Protein AF-A0A932IJB5-F1 (afdb_monomer_lite)

Structure (mmCIF, N/CA/C/O backbone):
data_AF-A0A932IJB5-F1
#
_entry.id   AF-A0A932IJB5-F1
#
loop_
_atom_site.group_PDB
_atom_site.id
_atom_site.type_symbol
_atom_site.label_atom_id
_atom_site.label_alt_id
_atom_site.label_comp_id
_atom_site.label_asym_id
_atom_site.label_entity_id
_atom_site.label_seq_id
_atom_site.pdbx_PDB_ins_code
_atom_site.Cartn_x
_atom_site.Cartn_y
_atom_site.Cartn_z
_atom_site.occupancy
_atom_site.B_iso_or_equiv
_atom_site.auth_seq_id
_atom_site.auth_comp_id
_atom_site.auth_asym_id
_atom_site.auth_atom_id
_atom_site.pdbx_PDB_model_num
ATOM 1 N N . ASN A 1 1 ? -23.940 10.348 -7.678 1.00 55.97 1 ASN A N 1
ATOM 2 C CA . ASN A 1 1 ? -23.953 9.686 -6.358 1.00 55.97 1 ASN A CA 1
ATOM 3 C C . ASN A 1 1 ? -22.753 8.748 -6.298 1.00 55.97 1 ASN A C 1
ATOM 5 O O . ASN A 1 1 ? -22.814 7.673 -6.879 1.00 55.97 1 ASN A O 1
ATOM 9 N N . LEU A 1 2 ? -21.644 9.186 -5.694 1.00 58.97 2 LEU A N 1
ATOM 10 C CA . LEU A 1 2 ? -20.401 8.405 -5.643 1.00 58.97 2 LEU A CA 1
ATOM 11 C C . LEU A 1 2 ? -20.576 7.107 -4.834 1.00 58.97 2 LEU A C 1
ATOM 13 O O . LEU A 1 2 ? -19.998 6.090 -5.192 1.00 58.97 2 LEU A O 1
ATOM 17 N N . GLY A 1 3 ? -21.460 7.100 -3.827 1.00 63.03 3 GLY A N 1
ATOM 18 C CA . GLY A 1 3 ? -21.778 5.910 -3.027 1.00 63.03 3 GLY A CA 1
ATOM 19 C C . GLY A 1 3 ? -22.452 4.774 -3.806 1.00 63.03 3 GLY A C 1
ATOM 20 O O . GLY A 1 3 ? -22.531 3.661 -3.306 1.00 63.03 3 GLY A O 1
ATOM 21 N N . ALA A 1 4 ? -22.908 5.025 -5.040 1.00 68.00 4 ALA A N 1
ATOM 22 C CA . ALA A 1 4 ? -23.360 3.973 -5.953 1.00 68.00 4 ALA A CA 1
ATOM 23 C C . ALA A 1 4 ? -22.209 3.333 -6.758 1.00 68.00 4 ALA A C 1
ATOM 25 O O . ALA A 1 4 ? -22.402 2.284 -7.365 1.00 68.00 4 ALA A O 1
ATOM 26 N N . LEU A 1 5 ? -21.034 3.972 -6.792 1.00 75.25 5 LEU A N 1
ATOM 27 C CA . LEU A 1 5 ? -19.876 3.578 -7.604 1.00 75.25 5 LEU A CA 1
ATOM 28 C C . LEU A 1 5 ? -18.732 2.993 -6.769 1.00 75.25 5 LEU A C 1
ATOM 30 O O . LEU A 1 5 ? -17.943 2.213 -7.293 1.00 75.25 5 LEU A O 1
ATOM 34 N N . VAL A 1 6 ? -18.639 3.352 -5.485 1.00 82.19 6 VAL A N 1
ATOM 35 C CA . VAL A 1 6 ? -17.609 2.846 -4.569 1.00 82.19 6 VAL A CA 1
ATOM 36 C C . VAL A 1 6 ? -18.224 2.100 -3.394 1.00 82.19 6 VAL A C 1
ATOM 38 O O . VAL A 1 6 ? -19.251 2.501 -2.849 1.00 82.19 6 VAL A O 1
ATOM 41 N N . LYS A 1 7 ? -17.570 1.009 -2.994 1.00 88.50 7 LYS A N 1
ATOM 42 C CA . LYS A 1 7 ? -17.901 0.250 -1.787 1.00 88.50 7 LYS A CA 1
ATOM 43 C C . LYS A 1 7 ? -16.894 0.598 -0.685 1.00 88.50 7 LYS A C 1
ATOM 45 O O . LYS A 1 7 ? -15.714 0.731 -0.998 1.00 88.50 7 LYS A O 1
ATOM 50 N N . PRO A 1 8 ? -17.326 0.715 0.582 1.00 90.19 8 PRO A N 1
ATOM 51 C CA . PRO A 1 8 ? -16.419 0.992 1.699 1.00 90.19 8 PRO A CA 1
ATOM 52 C C . PRO A 1 8 ? -15.487 -0.188 2.011 1.00 90.19 8 PRO A C 1
ATOM 54 O O . PRO A 1 8 ? -14.363 0.011 2.465 1.00 90.19 8 PRO A O 1
ATOM 57 N N . TYR A 1 9 ? -15.944 -1.415 1.750 1.00 95.38 9 TYR A N 1
ATOM 58 C CA . TYR A 1 9 ? -15.183 -2.635 1.987 1.00 95.38 9 TYR A CA 1
ATOM 59 C C . TYR A 1 9 ? -15.586 -3.757 1.022 1.00 95.38 9 TYR A C 1
ATOM 61 O O . TYR A 1 9 ? -16.622 -3.697 0.350 1.00 95.38 9 TYR A O 1
ATOM 69 N N . GLU A 1 10 ? -14.785 -4.817 1.006 1.00 95.50 10 GLU A N 1
ATOM 70 C CA . GLU A 1 10 ? -15.105 -6.104 0.399 1.00 95.50 10 GLU A CA 1
ATOM 71 C C . GLU A 1 10 ? -14.677 -7.247 1.330 1.00 95.50 10 GLU A C 1
ATOM 73 O O . GLU A 1 10 ? -13.621 -7.174 1.948 1.00 95.50 10 GLU A O 1
ATOM 78 N N . VAL A 1 11 ? -15.480 -8.311 1.434 1.00 97.38 11 VAL A N 1
ATOM 79 C CA . VAL A 1 11 ? -15.094 -9.538 2.151 1.00 97.38 11 VAL A CA 1
ATOM 80 C C . VAL A 1 11 ? -14.769 -10.623 1.131 1.00 97.38 11 VAL A C 1
ATOM 82 O O . VAL A 1 11 ? -15.584 -10.930 0.259 1.00 97.38 11 VAL A O 1
ATOM 85 N N . ARG A 1 12 ? -13.578 -11.216 1.234 1.00 96.56 12 ARG A N 1
ATOM 86 C CA . ARG A 1 12 ? -13.091 -12.280 0.345 1.00 96.56 12 ARG A CA 1
ATOM 87 C C . ARG A 1 12 ? -12.759 -13.531 1.143 1.00 96.56 12 ARG A C 1
ATOM 89 O O . ARG A 1 12 ? -12.272 -13.442 2.263 1.00 96.56 12 ARG A O 1
ATOM 96 N N . ASN A 1 13 ? -12.986 -14.700 0.548 1.00 96.12 13 ASN A N 1
ATOM 97 C CA . ASN A 1 13 ? -12.409 -15.943 1.048 1.00 96.12 13 ASN A CA 1
ATOM 98 C C . ASN A 1 13 ? -11.051 -16.153 0.368 1.00 96.12 13 ASN A C 1
ATOM 100 O O . ASN A 1 13 ? -10.992 -16.276 -0.856 1.00 96.12 13 ASN A O 1
ATOM 104 N N . ILE A 1 14 ? -9.978 -16.156 1.154 1.00 91.88 14 ILE A N 1
ATOM 105 C CA . ILE A 1 14 ? -8.601 -16.338 0.699 1.00 91.88 14 ILE A CA 1
ATOM 106 C C . ILE A 1 14 ? -8.056 -17.576 1.406 1.00 91.88 14 ILE A C 1
ATOM 108 O O . ILE A 1 14 ? -7.837 -17.560 2.614 1.00 91.88 14 ILE A O 1
ATOM 112 N N . ASN A 1 15 ? -7.851 -18.664 0.660 1.00 87.50 15 ASN A N 1
ATOM 113 C CA . ASN A 1 15 ? -7.326 -19.933 1.185 1.00 87.50 15 ASN A CA 1
ATOM 114 C C . ASN A 1 15 ? -8.091 -20.477 2.412 1.00 87.50 15 ASN A C 1
ATOM 116 O O . ASN A 1 15 ? -7.496 -21.087 3.297 1.00 87.50 15 ASN A O 1
ATOM 120 N N . GLY A 1 16 ? -9.408 -20.260 2.474 1.00 90.56 16 GLY A N 1
ATOM 121 C CA . GLY A 1 16 ? -10.256 -20.700 3.584 1.00 90.56 16 GLY A CA 1
ATOM 122 C C . GLY A 1 16 ? -10.443 -19.670 4.701 1.00 90.56 16 GLY A C 1
ATOM 123 O O . GLY A 1 16 ? -11.307 -19.885 5.545 1.00 90.56 16 GLY A O 1
ATOM 124 N N . LEU A 1 17 ? -9.708 -18.552 4.685 1.00 94.38 17 LEU A N 1
ATOM 125 C CA . LEU A 1 17 ? -9.874 -17.436 5.620 1.00 94.38 17 LEU A CA 1
ATOM 126 C C . LEU A 1 17 ? -10.819 -16.387 5.038 1.00 94.38 17 LEU A C 1
ATOM 128 O O . LEU A 1 17 ? -10.668 -15.973 3.887 1.00 94.38 17 LEU A O 1
ATOM 132 N N . ARG A 1 18 ? -11.777 -15.912 5.830 1.00 96.50 18 ARG A N 1
ATOM 133 C CA . ARG A 1 18 ? -12.600 -14.748 5.492 1.00 96.50 18 ARG A CA 1
ATOM 134 C C . ARG A 1 18 ? -11.824 -13.490 5.852 1.00 96.50 18 ARG A C 1
ATOM 136 O O . ARG A 1 18 ? -11.540 -13.254 7.019 1.00 96.50 18 ARG A O 1
ATOM 143 N N . VAL A 1 19 ? -11.506 -12.674 4.860 1.00 97.50 19 VAL A N 1
ATOM 144 C CA . VAL A 1 19 ? -10.737 -11.440 5.034 1.00 97.50 19 VAL A CA 1
ATOM 145 C C . VAL A 1 19 ? -11.602 -10.259 4.612 1.00 97.50 19 VAL A C 1
ATOM 147 O O . VAL A 1 19 ? -12.058 -10.205 3.467 1.00 97.50 19 VAL A O 1
ATOM 150 N N . ALA A 1 20 ? -11.837 -9.321 5.528 1.00 97.81 20 ALA A N 1
ATOM 151 C CA . ALA A 1 20 ? -12.389 -8.012 5.206 1.00 97.81 20 ALA A CA 1
ATOM 152 C C . ALA A 1 20 ? -11.278 -7.092 4.695 1.00 97.81 20 ALA A C 1
ATOM 154 O O . ALA A 1 20 ? -10.215 -7.005 5.298 1.00 97.81 20 ALA A O 1
ATOM 155 N N . ILE A 1 21 ? -11.539 -6.381 3.605 1.00 97.75 21 ILE A N 1
ATOM 156 C CA . ILE A 1 21 ? -10.641 -5.394 3.010 1.00 97.75 21 ILE A CA 1
ATOM 157 C C . ILE A 1 21 ? -11.378 -4.060 3.014 1.00 97.75 21 ILE A C 1
ATOM 159 O O . ILE A 1 21 ? -12.366 -3.908 2.298 1.00 97.75 21 ILE A O 1
ATOM 163 N N . ILE A 1 22 ? -10.917 -3.107 3.822 1.00 97.25 22 ILE A N 1
ATOM 164 C CA . ILE A 1 22 ? -11.530 -1.781 3.981 1.00 97.25 22 ILE A CA 1
ATOM 165 C C . ILE A 1 22 ? -10.668 -0.737 3.265 1.00 97.25 22 ILE A C 1
ATOM 167 O O . ILE A 1 22 ? -9.449 -0.720 3.430 1.00 97.25 22 ILE A O 1
ATOM 171 N N . GLY A 1 23 ? -11.291 0.128 2.461 1.00 94.31 23 GLY A N 1
ATOM 172 C CA . GLY A 1 23 ? -10.599 1.179 1.712 1.00 94.31 23 GLY A CA 1
ATOM 173 C C . GLY A 1 23 ? -10.605 2.526 2.436 1.00 94.31 23 GLY A C 1
ATOM 174 O O . GLY A 1 23 ? -11.664 2.996 2.844 1.00 94.31 23 GLY A O 1
ATOM 175 N N . MET A 1 24 ? -9.444 3.180 2.536 1.00 90.81 24 MET A N 1
ATOM 176 C CA . MET A 1 24 ? -9.299 4.519 3.125 1.00 90.81 24 MET A CA 1
ATOM 177 C C . MET A 1 24 ? -8.645 5.491 2.137 1.00 90.81 24 MET A C 1
ATOM 179 O O . MET A 1 24 ? -7.629 5.167 1.528 1.00 90.81 24 MET A O 1
ATOM 183 N N . GLY A 1 25 ? -9.193 6.702 1.995 1.00 85.19 25 GLY A N 1
ATOM 184 C CA . GLY A 1 25 ? -8.673 7.732 1.083 1.00 85.19 25 GLY A CA 1
ATOM 185 C C . GLY A 1 25 ? -8.387 9.061 1.780 1.00 85.19 25 GLY A C 1
ATOM 186 O O . GLY A 1 25 ? -9.213 9.524 2.571 1.00 85.19 25 GLY A O 1
ATOM 187 N N . ASN A 1 26 ? -7.228 9.669 1.503 1.00 78.06 26 ASN A N 1
ATOM 188 C CA . ASN A 1 26 ? -6.858 10.951 2.104 1.00 78.06 26 ASN A CA 1
ATOM 189 C C . ASN A 1 26 ? -7.791 12.082 1.646 1.00 78.06 26 ASN A C 1
ATOM 191 O O . ASN A 1 26 ? -8.088 12.226 0.460 1.00 78.06 26 ASN A O 1
ATOM 195 N N . THR A 1 27 ? -8.204 12.928 2.587 1.00 69.50 27 THR A N 1
ATOM 196 C CA . THR A 1 27 ? -9.042 14.115 2.342 1.00 69.50 27 THR A CA 1
ATOM 197 C C . THR A 1 27 ? -8.229 15.419 2.265 1.00 69.50 27 THR A C 1
ATOM 199 O O . THR A 1 27 ? -8.759 16.478 1.923 1.00 69.50 27 THR A O 1
ATOM 202 N N . SER A 1 28 ? -6.917 15.367 2.504 1.00 61.56 28 SER A N 1
ATOM 203 C CA . SER A 1 28 ? -5.989 16.505 2.464 1.00 61.56 28 SER A CA 1
ATOM 204 C C . SER A 1 28 ? -5.942 17.187 1.094 1.00 61.56 28 SER A C 1
ATOM 206 O O . SER A 1 28 ? -5.899 18.412 1.013 1.00 61.56 28 SER A O 1
ATOM 208 N N . SER A 1 29 ? -6.049 16.425 0.001 1.00 52.28 29 SER A N 1
ATOM 209 C CA . SER A 1 29 ? -6.101 16.979 -1.363 1.00 52.28 29 SER A CA 1
ATOM 210 C C . SER A 1 29 ? -7.451 17.629 -1.698 1.00 52.28 29 SER A C 1
ATOM 212 O O . SER A 1 29 ? -7.530 18.457 -2.599 1.00 52.28 29 SER A O 1
ATOM 214 N N . MET A 1 30 ? -8.510 17.295 -0.953 1.00 53.50 30 MET A N 1
ATOM 215 C CA . MET A 1 30 ? -9.817 17.950 -1.076 1.00 53.50 30 MET A CA 1
ATOM 216 C C . MET A 1 30 ? -9.882 19.262 -0.284 1.00 53.50 30 MET A C 1
ATOM 218 O O . MET A 1 30 ? -10.692 20.126 -0.599 1.00 53.50 30 MET A O 1
ATOM 222 N N . THR A 1 31 ? -9.028 19.421 0.732 1.00 45.88 31 THR A N 1
ATOM 223 C CA . THR A 1 31 ? -8.929 20.640 1.552 1.00 45.88 31 THR A CA 1
ATOM 224 C C . THR A 1 31 ? -7.806 21.583 1.105 1.00 45.88 31 THR A C 1
ATOM 226 O O . THR A 1 31 ? -7.891 22.780 1.376 1.00 45.88 31 THR A O 1
ATOM 229 N N . SER A 1 32 ? -6.777 21.090 0.397 1.00 41.84 32 SER A N 1
ATOM 230 C CA . SER A 1 32 ? -5.697 21.918 -0.172 1.00 41.84 32 SER A CA 1
ATOM 231 C C . SER A 1 32 ? -6.138 22.734 -1.391 1.00 41.84 32 SER A C 1
ATOM 233 O O . SER A 1 32 ? -5.546 23.770 -1.683 1.00 41.84 32 SER A O 1
ATOM 235 N N . LEU A 1 33 ? -7.240 22.343 -2.033 1.00 42.53 33 LEU A N 1
ATOM 236 C CA . LEU A 1 33 ? -7.986 23.157 -2.993 1.00 42.53 33 LEU A CA 1
ATOM 237 C C . LEU A 1 33 ? -8.879 24.175 -2.270 1.00 42.53 33 LEU A C 1
ATOM 239 O O . LEU A 1 33 ? -10.036 24.342 -2.625 1.00 42.53 33 LEU A O 1
ATOM 243 N N . LYS A 1 34 ? -8.370 24.870 -1.247 1.00 40.62 34 LYS A N 1
ATOM 244 C CA . LYS A 1 34 ? -9.167 25.777 -0.401 1.00 40.62 34 LYS A CA 1
ATOM 245 C C . LYS A 1 34 ? -9.769 26.995 -1.137 1.00 40.62 34 LYS A C 1
ATOM 247 O O . LYS A 1 34 ? -10.489 27.752 -0.500 1.00 40.62 34 LYS A O 1
ATOM 252 N N . ASP A 1 35 ? -9.554 27.117 -2.453 1.00 44.44 35 ASP A N 1
ATOM 253 C CA . ASP A 1 35 ? -10.236 28.059 -3.362 1.00 44.44 35 ASP A CA 1
ATOM 254 C C . ASP A 1 35 ? -11.063 27.393 -4.488 1.00 44.44 35 ASP A C 1
ATOM 256 O O . ASP A 1 35 ? -11.663 28.070 -5.320 1.00 44.44 35 ASP A O 1
ATOM 260 N N . GLY A 1 36 ? -11.155 26.064 -4.519 1.00 44.34 36 GLY A N 1
ATOM 261 C CA . GLY A 1 36 ? -12.129 25.329 -5.319 1.00 44.34 36 GLY A CA 1
ATOM 262 C C . GLY A 1 36 ? -13.175 24.755 -4.380 1.00 44.34 36 GLY A C 1
ATOM 263 O O . GLY A 1 36 ? -12.870 23.853 -3.608 1.00 44.34 36 GLY A O 1
ATOM 264 N N . GLY A 1 37 ? -14.403 25.279 -4.415 1.00 49.56 37 GLY A N 1
ATOM 265 C CA . GLY A 1 37 ? -15.498 24.742 -3.605 1.00 49.56 37 GLY A CA 1
ATOM 266 C C . GLY A 1 37 ? -15.598 23.217 -3.724 1.00 49.56 37 GLY A C 1
ATOM 267 O O . GLY A 1 37 ? -15.175 22.647 -4.729 1.00 49.56 37 GLY A O 1
ATOM 268 N N . ASN A 1 38 ? -16.174 22.569 -2.705 1.00 57.66 38 ASN A N 1
ATOM 269 C CA . ASN A 1 38 ? -16.548 21.150 -2.690 1.00 57.66 38 ASN A CA 1
ATOM 270 C C . ASN A 1 38 ? -17.573 20.845 -3.804 1.00 57.66 38 ASN A C 1
ATOM 272 O O . ASN A 1 38 ? -18.741 20.561 -3.552 1.00 57.66 38 ASN A O 1
ATOM 276 N N . SER A 1 39 ? -17.143 20.968 -5.056 1.00 54.97 39 SER A N 1
ATOM 277 C CA . SER A 1 39 ? -17.935 20.862 -6.279 1.00 54.97 39 SER A CA 1
ATOM 278 C C . SER A 1 39 ? -18.453 19.444 -6.483 1.00 54.97 39 SER A C 1
ATOM 280 O O . SER A 1 39 ? -19.409 19.229 -7.223 1.00 54.97 39 SER A O 1
ATOM 282 N N . THR A 1 40 ? -17.851 18.485 -5.779 1.00 62.31 40 THR A N 1
ATOM 283 C CA . THR A 1 40 ? -18.259 17.085 -5.708 1.00 62.31 40 THR A CA 1
ATOM 284 C C . THR A 1 40 ? -19.297 16.815 -4.613 1.00 62.31 40 THR A C 1
ATOM 286 O O . THR A 1 40 ? -19.902 15.743 -4.624 1.00 62.31 40 THR A O 1
ATOM 289 N N . GLY A 1 41 ? -19.541 17.760 -3.694 1.00 67.94 41 GLY A N 1
ATOM 290 C CA . GLY A 1 41 ? -20.515 17.629 -2.606 1.00 67.94 41 GLY A CA 1
ATOM 291 C C . GLY A 1 41 ? -20.170 16.538 -1.587 1.00 67.94 41 GLY A C 1
ATOM 292 O O . GLY A 1 41 ? -21.070 15.944 -0.998 1.00 67.94 41 GLY A O 1
ATOM 293 N N . ILE A 1 42 ? -18.884 16.225 -1.407 1.00 72.94 42 ILE A N 1
ATOM 294 C CA . ILE A 1 42 ? -18.416 15.154 -0.520 1.00 72.94 42 ILE A CA 1
ATOM 295 C C . ILE A 1 42 ? -18.161 15.720 0.878 1.00 72.94 42 ILE A C 1
ATOM 297 O O . ILE A 1 42 ? -17.427 16.694 1.031 1.00 72.94 42 ILE A O 1
ATOM 301 N N . THR A 1 43 ? -18.719 15.091 1.907 1.00 76.81 43 THR A N 1
ATOM 302 C CA . THR A 1 43 ? -18.425 15.440 3.302 1.00 76.81 43 THR A CA 1
ATOM 303 C C . THR A 1 43 ? -17.320 14.524 3.827 1.00 76.81 43 THR A C 1
ATOM 305 O O . THR A 1 43 ? -17.564 13.323 3.959 1.00 76.81 43 THR A O 1
ATOM 308 N N . PRO A 1 44 ? -16.109 15.039 4.110 1.00 76.88 44 PRO A N 1
ATOM 309 C CA . PRO A 1 44 ? -15.070 14.238 4.737 1.00 76.88 44 PRO A CA 1
ATOM 310 C C . PRO A 1 44 ? -15.490 13.882 6.167 1.00 76.88 44 PRO A C 1
ATOM 312 O O . PRO A 1 44 ? -15.938 14.744 6.924 1.00 76.88 44 PRO A O 1
ATOM 315 N N . LEU A 1 45 ? -15.350 12.607 6.520 1.00 83.81 45 LEU A N 1
ATOM 316 C CA . LEU A 1 45 ? -15.544 12.111 7.880 1.00 83.81 45 LEU A CA 1
ATOM 317 C C . LEU A 1 45 ? -14.195 12.010 8.588 1.00 83.81 45 LEU A C 1
ATOM 319 O O . LEU A 1 45 ? -13.146 11.957 7.944 1.00 83.81 45 LEU A O 1
ATOM 323 N N . GLU A 1 46 ? -14.227 11.984 9.918 1.00 85.62 46 GLU A N 1
ATOM 324 C CA . GLU A 1 46 ? -13.026 11.717 10.701 1.00 85.62 46 GLU A CA 1
ATOM 325 C C . GLU A 1 46 ? -12.546 10.278 10.401 1.00 85.62 46 GLU A C 1
ATOM 327 O O . GLU A 1 46 ? -13.359 9.349 10.452 1.00 85.62 46 GLU A O 1
ATOM 332 N N . PRO A 1 47 ? -11.276 10.085 9.992 1.00 87.56 47 PRO A N 1
ATOM 333 C CA . PRO A 1 47 ? -10.794 8.809 9.463 1.00 87.56 47 PRO A CA 1
ATOM 334 C C . PRO A 1 47 ? -10.843 7.662 10.473 1.00 87.56 47 PRO A C 1
ATOM 336 O O . PRO A 1 47 ? -11.188 6.545 10.085 1.00 87.56 47 PRO A O 1
ATOM 339 N N . ILE A 1 48 ? -10.519 7.918 11.743 1.00 90.88 48 ILE A N 1
ATOM 340 C CA . ILE A 1 48 ? -10.553 6.894 12.784 1.00 90.88 48 ILE A CA 1
ATOM 341 C C . ILE A 1 48 ? -11.994 6.462 13.057 1.00 90.88 48 ILE A C 1
ATOM 343 O O . ILE A 1 48 ? -12.264 5.266 13.062 1.00 90.88 48 ILE A O 1
ATOM 347 N N . GLU A 1 49 ? -12.929 7.397 13.220 1.00 89.50 49 GLU A N 1
ATOM 348 C CA . GLU A 1 49 ? -14.341 7.088 13.462 1.00 89.50 49 GLU A CA 1
ATOM 349 C C . GLU A 1 49 ? -14.972 6.353 12.278 1.00 89.50 49 GLU A C 1
ATOM 351 O O . GLU A 1 49 ? -15.677 5.356 12.456 1.00 89.50 49 GLU A O 1
ATOM 356 N N . ALA A 1 50 ? -14.681 6.801 11.054 1.00 90.56 50 ALA A N 1
ATOM 357 C CA . ALA A 1 50 ? -15.186 6.161 9.847 1.00 90.56 50 ALA A CA 1
ATOM 358 C C . ALA A 1 50 ? -14.682 4.716 9.717 1.00 90.56 50 ALA A C 1
ATOM 360 O O . ALA A 1 50 ? -15.468 3.815 9.419 1.00 90.56 50 ALA A O 1
ATOM 361 N N . LEU A 1 51 ? -13.389 4.481 9.956 1.00 94.31 51 LEU A N 1
ATOM 362 C CA . LEU A 1 51 ? -12.808 3.143 9.885 1.00 94.31 51 LEU A CA 1
ATOM 363 C C . LEU A 1 51 ? -13.282 2.260 11.046 1.00 94.31 51 LEU A C 1
ATOM 365 O O . LEU A 1 51 ? -13.682 1.121 10.813 1.00 94.31 51 LEU A O 1
ATOM 369 N N . ARG A 1 52 ? -13.315 2.789 12.274 1.00 93.81 52 ARG A N 1
ATOM 370 C CA . ARG A 1 52 ? -13.786 2.086 13.475 1.00 93.81 52 ARG A CA 1
ATOM 371 C C . ARG A 1 52 ? -15.204 1.555 13.302 1.00 93.81 52 ARG A C 1
ATOM 373 O O . ARG A 1 52 ? -15.458 0.401 13.640 1.00 93.81 52 ARG A O 1
ATOM 380 N N . ALA A 1 53 ? -16.108 2.352 12.730 1.00 92.62 53 ALA A N 1
ATOM 381 C CA . ALA A 1 53 ? -17.478 1.920 12.464 1.00 92.62 53 ALA A CA 1
ATOM 382 C C . ALA A 1 53 ? -17.524 0.647 11.598 1.00 92.62 53 ALA A C 1
ATOM 384 O O . ALA A 1 53 ? -18.272 -0.282 11.902 1.00 92.62 53 ALA A O 1
ATOM 385 N N . TRP A 1 54 ? -16.692 0.565 10.554 1.00 95.44 54 TRP A N 1
ATOM 386 C CA . TRP A 1 54 ? -16.615 -0.624 9.702 1.00 95.44 54 TRP A CA 1
ATOM 387 C C . TRP A 1 54 ? -15.896 -1.792 10.374 1.00 95.44 54 TRP A C 1
ATOM 389 O O . TRP A 1 54 ? -16.378 -2.919 10.277 1.00 95.44 54 TRP A O 1
ATOM 399 N N . VAL A 1 55 ? -14.791 -1.542 11.082 1.00 95.38 55 VAL A N 1
ATOM 400 C CA . VAL A 1 55 ? -14.053 -2.581 11.820 1.00 95.38 55 VAL A CA 1
ATOM 401 C C . VAL A 1 55 ? -14.968 -3.259 12.840 1.00 95.38 55 VAL A C 1
ATOM 403 O O . VAL A 1 55 ? -15.064 -4.481 12.839 1.00 95.38 55 VAL A O 1
ATOM 406 N N . ASN A 1 56 ? -15.733 -2.491 13.620 1.00 93.00 56 ASN A N 1
ATOM 407 C CA . ASN A 1 56 ? -16.638 -3.030 14.640 1.00 93.00 56 ASN A CA 1
ATOM 408 C C . ASN A 1 56 ? -17.776 -3.884 14.061 1.00 93.00 56 ASN A C 1
ATOM 410 O O . ASN A 1 56 ? -18.241 -4.817 14.713 1.00 93.00 56 ASN A O 1
ATOM 414 N N . ILE A 1 57 ? -18.228 -3.583 12.841 1.00 93.69 57 ILE A N 1
ATOM 415 C CA . ILE A 1 57 ? -19.242 -4.385 12.145 1.00 93.69 57 ILE A CA 1
ATOM 416 C C . ILE A 1 57 ? -18.628 -5.672 11.584 1.00 93.69 57 ILE A C 1
ATOM 418 O O . ILE A 1 57 ? -19.273 -6.723 11.604 1.00 93.69 57 ILE A O 1
ATOM 422 N N . LEU A 1 58 ? -17.415 -5.590 11.036 1.00 95.31 58 LEU A N 1
ATOM 423 C CA . LEU A 1 58 ? -16.824 -6.658 10.233 1.00 95.31 58 LEU A CA 1
ATOM 424 C C . LEU A 1 58 ? -16.024 -7.660 11.058 1.00 95.31 58 LEU A C 1
ATOM 426 O O . LEU A 1 58 ? -16.135 -8.850 10.780 1.00 95.31 58 LEU A O 1
ATOM 430 N N . GLU A 1 59 ? -15.270 -7.210 12.062 1.00 92.38 59 GLU A N 1
ATOM 431 C CA . GLU A 1 59 ? -14.376 -8.047 12.877 1.00 92.38 59 GLU A CA 1
ATOM 432 C C . GLU A 1 59 ? -15.069 -9.291 13.470 1.00 92.38 59 GLU A C 1
ATOM 434 O O . GLU A 1 59 ? -14.524 -10.379 13.304 1.00 92.38 59 GLU A O 1
ATOM 439 N N . PRO A 1 60 ? -16.310 -9.235 14.000 1.00 90.50 60 PRO A N 1
ATOM 440 C CA . PRO A 1 60 ? -16.988 -10.435 14.506 1.00 90.50 60 PRO A CA 1
ATOM 441 C C . PRO A 1 60 ? -17.368 -11.461 13.423 1.00 90.50 60 PRO A C 1
ATOM 443 O O . PRO A 1 60 ? -17.757 -12.589 13.727 1.00 90.50 60 PRO A O 1
ATOM 446 N N . GLN A 1 61 ? -17.343 -11.062 12.150 1.00 92.62 61 GLN A N 1
ATOM 447 C CA . GLN A 1 61 ? -17.840 -11.840 11.015 1.00 92.62 61 GLN A CA 1
ATOM 448 C C . GLN A 1 61 ? -16.726 -12.360 10.104 1.00 92.62 61 GLN A C 1
ATOM 450 O O . GLN A 1 61 ? -17.018 -13.124 9.180 1.00 92.62 61 GLN A O 1
ATOM 455 N N . VAL A 1 62 ? -15.475 -11.962 10.325 1.00 95.25 62 VAL A N 1
ATOM 456 C CA . VAL A 1 62 ? -14.326 -12.336 9.493 1.00 95.25 62 VAL A CA 1
ATOM 457 C C . VAL A 1 62 ? -13.195 -12.880 10.354 1.00 95.25 62 VAL A C 1
ATOM 459 O O . VAL A 1 62 ? -13.218 -12.765 11.571 1.00 95.25 62 VAL A O 1
ATOM 462 N N . ASP A 1 63 ? -12.224 -13.516 9.712 1.00 95.00 63 ASP A N 1
ATOM 463 C CA . ASP A 1 63 ? -11.026 -14.013 10.381 1.00 95.00 63 ASP A CA 1
ATOM 464 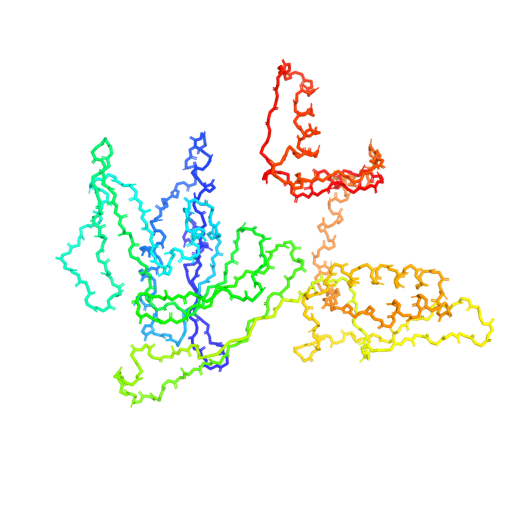C C . ASP A 1 63 ? -9.932 -12.940 10.425 1.00 95.00 63 ASP A C 1
ATOM 466 O O . ASP A 1 63 ? -9.132 -12.933 11.348 1.00 95.00 63 ASP A O 1
ATOM 470 N N . LEU A 1 64 ? -9.874 -12.040 9.437 1.00 96.38 64 LEU A N 1
ATOM 471 C CA . LEU A 1 64 ? -8.903 -10.943 9.402 1.00 96.38 64 LEU A CA 1
ATOM 472 C C . LEU A 1 64 ? -9.511 -9.664 8.826 1.00 96.38 64 LEU A C 1
ATOM 474 O O . LEU A 1 64 ? -10.333 -9.715 7.906 1.00 96.38 64 LEU A O 1
ATOM 478 N N . VAL A 1 65 ? -9.034 -8.516 9.300 1.00 97.19 65 VAL A N 1
ATOM 479 C CA . VAL A 1 65 ? -9.364 -7.183 8.795 1.00 97.19 65 VAL A CA 1
ATOM 480 C C . VAL A 1 65 ? -8.109 -6.507 8.248 1.00 97.19 65 VAL A C 1
ATOM 482 O O . VAL A 1 65 ? -7.194 -6.130 8.983 1.00 97.19 65 VAL A O 1
ATOM 485 N N . PHE A 1 66 ? -8.081 -6.314 6.933 1.00 97.38 66 PHE A N 1
ATOM 486 C CA . PHE A 1 66 ? -7.045 -5.576 6.222 1.00 97.38 66 PHE A CA 1
ATOM 487 C C . PHE A 1 66 ? -7.543 -4.193 5.824 1.00 97.38 66 PHE A C 1
ATOM 489 O O . PHE A 1 66 ? -8.673 -4.020 5.365 1.00 97.38 66 PHE A O 1
ATOM 496 N N . VAL A 1 67 ? -6.661 -3.206 5.943 1.00 97.19 67 VAL A N 1
ATOM 497 C CA . VAL A 1 67 ? -6.929 -1.835 5.509 1.00 97.19 67 VAL A CA 1
ATOM 498 C C . VAL A 1 67 ? -6.042 -1.515 4.318 1.00 97.19 67 VAL A C 1
ATOM 500 O O . VAL A 1 67 ? -4.820 -1.587 4.413 1.00 97.19 67 VAL A O 1
ATOM 503 N N . VAL A 1 68 ? -6.651 -1.145 3.195 1.00 95.44 68 VAL A N 1
ATOM 504 C CA . VAL A 1 68 ? -5.950 -0.605 2.026 1.00 95.44 68 VAL A CA 1
ATOM 505 C C . VAL A 1 68 ? -6.088 0.907 2.079 1.00 95.44 68 VAL A C 1
ATOM 507 O O . VAL A 1 68 ? -7.169 1.458 1.865 1.00 95.44 68 VAL A O 1
ATOM 510 N N . SER A 1 69 ? -4.992 1.575 2.418 1.00 91.81 69 SER A N 1
ATOM 511 C CA . SER A 1 69 ? -4.988 2.990 2.758 1.00 91.81 69 SER A CA 1
ATOM 512 C C . SER A 1 69 ? -4.234 3.823 1.734 1.00 91.81 69 SER A C 1
ATOM 514 O O . SER A 1 69 ? -3.113 3.515 1.336 1.00 91.81 69 SER A O 1
ATOM 516 N N . HIS A 1 70 ? -4.838 4.941 1.356 1.00 89.75 70 HIS A N 1
ATOM 517 C CA . HIS A 1 70 ? -4.191 6.035 0.652 1.00 89.75 70 HIS A CA 1
ATOM 518 C C . HIS A 1 70 ? -4.119 7.287 1.538 1.00 89.75 70 HIS A C 1
ATOM 520 O O . HIS A 1 70 ? -4.250 8.382 1.010 1.00 89.75 70 HIS A O 1
ATOM 526 N N . GLN A 1 71 ? -3.967 7.153 2.862 1.00 82.25 71 GLN A N 1
ATOM 527 C CA . GLN A 1 71 ? -3.732 8.290 3.770 1.00 82.25 71 GLN A CA 1
ATOM 528 C C . GLN A 1 71 ? -2.259 8.730 3.729 1.00 82.25 71 GLN A C 1
ATOM 530 O O . GLN A 1 71 ? -1.949 9.892 3.476 1.00 82.25 71 GLN A O 1
ATOM 535 N N . GLY A 1 72 ? -1.342 7.764 3.831 1.00 69.62 72 GLY A N 1
ATOM 536 C CA . GLY A 1 72 ? 0.101 7.991 3.807 1.00 69.62 72 GLY A CA 1
ATOM 537 C C . GLY A 1 72 ? 0.692 8.230 5.187 1.00 69.62 72 GLY A C 1
ATOM 538 O O . GLY A 1 72 ? 0.016 8.107 6.207 1.00 69.62 72 GLY A O 1
ATOM 539 N N . LEU A 1 73 ? 1.987 8.558 5.227 1.00 61.56 73 LEU A N 1
ATOM 540 C CA . LEU A 1 73 ? 2.635 9.035 6.446 1.00 61.56 73 LEU A CA 1
ATOM 541 C C . LEU A 1 73 ? 2.722 10.570 6.421 1.00 61.56 73 LEU A C 1
ATOM 543 O O . LEU A 1 73 ? 2.775 11.174 5.357 1.00 61.56 73 LEU A O 1
ATOM 547 N N . THR A 1 74 ? 2.733 11.225 7.575 1.00 55.56 74 THR A N 1
ATOM 548 C CA . THR A 1 74 ? 2.894 12.674 7.676 1.00 55.56 74 THR A CA 1
ATOM 549 C C . THR A 1 74 ? 4.151 12.985 8.462 1.00 55.56 74 THR A C 1
ATOM 551 O O . THR A 1 74 ? 4.610 12.211 9.301 1.00 55.56 74 THR A O 1
ATOM 554 N N . ASN A 1 75 ? 4.685 14.163 8.177 1.00 43.31 75 ASN A N 1
ATOM 555 C CA . ASN A 1 75 ? 5.840 14.750 8.836 1.00 43.31 75 ASN A CA 1
ATOM 556 C C . ASN A 1 75 ? 5.373 15.744 9.921 1.00 43.31 75 ASN A C 1
ATOM 558 O O . ASN A 1 75 ? 6.158 16.577 10.365 1.00 43.31 75 ASN A O 1
ATOM 562 N N . ARG A 1 76 ? 4.067 15.765 10.245 1.00 45.81 76 ARG A N 1
ATOM 563 C CA . ARG A 1 76 ? 3.431 16.834 11.034 1.00 45.81 76 ARG A CA 1
ATOM 564 C C . ARG A 1 76 ? 3.495 16.619 12.541 1.00 45.81 76 ARG A C 1
ATOM 566 O O . ARG A 1 76 ? 3.192 17.555 13.273 1.00 45.81 76 ARG A O 1
ATOM 573 N N . SER A 1 77 ? 3.895 15.440 13.007 1.00 38.47 77 SER A N 1
ATOM 574 C CA . SER A 1 77 ? 4.148 15.202 14.425 1.00 38.47 77 SER A CA 1
ATOM 575 C C . SER A 1 77 ? 5.649 15.258 14.707 1.00 38.47 77 SER A C 1
ATOM 577 O O . SER A 1 77 ? 6.449 14.682 13.969 1.00 38.47 77 SER A O 1
ATOM 579 N N . GLU A 1 78 ? 6.035 15.880 15.827 1.00 37.41 78 GLU A N 1
ATOM 580 C CA . GLU A 1 78 ? 7.395 15.819 16.403 1.00 37.41 78 GLU A CA 1
ATOM 581 C C . GLU A 1 78 ? 7.881 14.362 16.631 1.00 37.41 78 GLU A C 1
ATOM 583 O O . GLU A 1 78 ? 9.054 14.119 16.902 1.00 37.41 78 GLU A O 1
ATOM 588 N N . LEU A 1 79 ? 6.978 13.384 16.467 1.00 38.19 79 LEU A N 1
ATOM 589 C CA . LEU A 1 79 ? 7.153 11.942 16.630 1.00 38.19 79 LEU A CA 1
ATOM 590 C C . LEU A 1 79 ? 7.248 11.146 15.305 1.00 38.19 79 LEU A C 1
ATOM 592 O O . LEU A 1 79 ? 7.396 9.926 15.363 1.00 38.19 79 LEU A O 1
ATOM 596 N N . ASN A 1 80 ? 7.183 11.777 14.120 1.00 44.78 80 ASN A N 1
ATOM 597 C CA . ASN A 1 80 ? 7.197 11.088 12.808 1.00 44.78 80 ASN A CA 1
ATOM 598 C C . ASN A 1 80 ? 6.135 9.968 12.676 1.00 44.78 80 ASN A C 1
ATOM 600 O O . ASN A 1 80 ? 6.380 8.898 12.100 1.00 44.78 80 ASN A O 1
ATOM 604 N N . LEU A 1 81 ? 4.953 10.182 13.247 1.00 51.19 81 LEU A N 1
ATOM 605 C CA . LEU A 1 81 ? 3.788 9.319 13.073 1.00 51.19 81 LEU A CA 1
ATOM 606 C C . LEU A 1 81 ? 2.916 9.944 11.988 1.00 51.19 81 LEU A C 1
ATOM 608 O O . LEU A 1 81 ? 2.637 11.139 12.019 1.00 51.19 81 LEU A O 1
ATOM 612 N N . GLY A 1 82 ? 2.573 9.149 10.986 1.00 69.38 82 GLY A N 1
ATOM 613 C CA . GLY A 1 82 ? 1.763 9.582 9.865 1.00 69.38 82 GLY A CA 1
ATOM 614 C C . GLY A 1 82 ? 0.355 9.013 9.880 1.00 69.38 82 GLY A C 1
ATOM 615 O O . GLY A 1 82 ? 0.106 8.132 10.688 1.00 69.38 82 GLY A O 1
ATOM 616 N N . GLU A 1 83 ? -0.533 9.455 8.988 1.00 78.06 83 GLU A N 1
ATOM 617 C CA . GLU A 1 83 ? -1.973 9.146 9.062 1.00 78.06 83 GLU A CA 1
ATOM 618 C C . GLU A 1 83 ? -2.261 7.629 9.085 1.00 78.06 83 GLU A C 1
ATOM 620 O O . GLU A 1 83 ? -3.100 7.176 9.860 1.00 78.06 83 GLU A O 1
ATOM 625 N N . ASP A 1 84 ? -1.505 6.809 8.340 1.00 87.50 84 ASP A N 1
ATOM 626 C CA . ASP A 1 84 ? -1.616 5.338 8.413 1.00 87.50 84 ASP A CA 1
ATOM 627 C C . ASP A 1 84 ? -1.275 4.770 9.802 1.00 87.50 84 ASP A C 1
ATOM 629 O O . ASP A 1 84 ? -1.832 3.762 10.231 1.00 87.50 84 ASP A O 1
ATOM 633 N N . VAL A 1 85 ? -0.333 5.403 10.501 1.00 88.56 85 VAL A N 1
ATOM 634 C CA . VAL A 1 85 ? 0.100 5.015 11.849 1.00 88.56 85 VAL A CA 1
ATOM 635 C C . VAL A 1 85 ? -0.886 5.513 12.896 1.00 88.56 85 VAL A C 1
ATOM 637 O O . VAL A 1 85 ? -1.219 4.775 13.820 1.00 88.56 85 VAL A O 1
ATOM 640 N N . GLU A 1 86 ? -1.374 6.737 12.722 1.00 88.31 86 GLU A N 1
ATOM 641 C CA . GLU A 1 86 ? -2.325 7.397 13.613 1.00 88.31 86 GLU A CA 1
ATOM 642 C C . GLU A 1 86 ? -3.657 6.642 13.686 1.00 88.31 86 GLU A C 1
ATOM 644 O O . GLU A 1 86 ? -4.251 6.589 14.758 1.00 88.31 86 GLU A O 1
ATOM 649 N N . MET A 1 87 ? -4.079 5.949 12.618 1.00 90.62 87 MET A N 1
ATOM 650 C CA . MET A 1 87 ? -5.236 5.040 12.681 1.00 90.62 87 MET A CA 1
ATOM 651 C C . MET A 1 87 ? -5.089 3.942 13.749 1.00 90.62 87 MET A C 1
ATOM 653 O O . MET A 1 87 ? -6.085 3.488 14.312 1.00 90.62 87 MET A O 1
ATOM 657 N N . ILE A 1 88 ? -3.858 3.522 14.051 1.00 92.88 88 ILE A N 1
ATOM 658 C CA . ILE A 1 88 ? -3.564 2.494 15.057 1.00 92.88 88 ILE A CA 1
ATOM 659 C C . ILE A 1 88 ? -3.209 3.115 16.405 1.00 92.88 88 ILE A C 1
ATOM 661 O O . ILE A 1 88 ? -3.685 2.649 17.435 1.00 92.88 88 ILE A O 1
ATOM 665 N N . THR A 1 89 ? -2.385 4.162 16.427 1.00 90.19 89 THR A N 1
ATOM 666 C CA . THR A 1 89 ? -1.893 4.746 17.685 1.00 90.19 89 THR A CA 1
ATOM 667 C C . THR A 1 89 ? -2.832 5.786 18.288 1.00 90.19 89 THR A C 1
ATOM 669 O O . THR A 1 89 ? -2.702 6.105 19.466 1.00 90.19 89 THR A O 1
ATOM 672 N N . GLY A 1 90 ? -3.760 6.325 17.499 1.00 90.06 90 GLY A N 1
ATOM 673 C CA . GLY A 1 90 ? -4.450 7.571 17.812 1.00 90.06 90 GLY A CA 1
ATOM 674 C C . GLY A 1 90 ? -3.562 8.791 17.569 1.00 90.06 90 GLY A C 1
ATOM 675 O O . GLY A 1 90 ? -2.356 8.667 17.321 1.00 90.06 90 GLY A O 1
ATOM 676 N N . TYR A 1 91 ? -4.168 9.975 17.631 1.00 86.94 91 TYR A N 1
ATOM 677 C CA . TYR A 1 91 ? -3.477 11.249 17.444 1.00 86.94 91 TYR A CA 1
ATOM 678 C C . TYR A 1 91 ? -4.170 12.393 18.188 1.00 86.94 91 TYR A C 1
ATOM 680 O O . TYR A 1 91 ? -5.360 12.338 18.498 1.00 86.94 91 TYR A O 1
ATOM 688 N N . GLU A 1 92 ? -3.416 13.453 18.472 1.00 87.06 92 GLU A N 1
ATOM 689 C CA . GLU A 1 92 ? -3.978 14.693 19.003 1.00 87.06 92 GLU A CA 1
ATOM 690 C C . GLU A 1 92 ? -4.415 15.635 17.884 1.00 87.06 92 GLU A C 1
ATOM 692 O O . GLU A 1 92 ? -3.706 15.842 16.898 1.00 87.06 92 GLU A O 1
ATOM 697 N N . ARG A 1 93 ? -5.551 16.298 18.084 1.00 83.75 93 ARG A N 1
ATOM 698 C CA . ARG A 1 93 ? -6.027 17.374 17.217 1.00 83.75 93 ARG A CA 1
ATOM 699 C C . ARG A 1 93 ? -6.694 18.472 18.020 1.00 83.75 93 ARG A C 1
ATOM 701 O O . ARG A 1 93 ? -7.156 18.264 19.137 1.00 83.75 93 ARG A O 1
ATOM 708 N N . VAL A 1 94 ? -6.768 19.653 17.425 1.00 85.06 94 VAL A N 1
ATOM 709 C CA . VAL A 1 94 ? -7.511 20.781 17.985 1.00 85.06 94 VAL A CA 1
ATOM 710 C C . VAL A 1 94 ? -8.827 20.904 17.229 1.00 85.06 94 VAL A C 1
ATOM 712 O O . VAL A 1 94 ? -8.840 20.887 15.996 1.00 85.06 94 VAL A O 1
ATOM 715 N N . VAL A 1 95 ? -9.931 20.965 17.967 1.00 84.06 95 VAL A N 1
ATOM 716 C CA . VAL A 1 95 ? -11.284 21.084 17.416 1.00 84.06 95 VAL A CA 1
ATOM 717 C C . VAL A 1 95 ? -12.115 22.081 18.227 1.00 84.06 95 VAL A C 1
ATOM 719 O O . VAL A 1 95 ? -11.831 22.306 19.406 1.00 84.06 95 VAL A O 1
ATOM 722 N N . PRO A 1 96 ? -13.157 22.680 17.631 1.00 87.00 96 PRO A N 1
ATOM 723 C CA . PRO A 1 96 ? -14.212 23.348 18.389 1.00 87.00 96 PRO A CA 1
ATOM 724 C C . PRO A 1 96 ? -14.826 22.404 19.438 1.00 87.00 96 PRO A C 1
ATOM 726 O O . PRO A 1 96 ? -14.933 21.202 19.196 1.00 87.00 96 PRO A O 1
ATOM 729 N N . ARG A 1 97 ? -15.225 22.925 20.608 1.00 82.56 97 ARG A N 1
ATOM 730 C CA . ARG A 1 97 ? -15.778 22.092 21.699 1.00 82.56 97 ARG A CA 1
ATOM 731 C C . ARG A 1 97 ? -17.038 21.324 21.298 1.00 82.56 97 ARG A C 1
ATOM 733 O O . ARG A 1 97 ? -17.215 20.198 21.736 1.00 82.56 97 ARG A O 1
ATOM 740 N N . ASP A 1 98 ? -17.880 21.925 20.470 1.00 84.31 98 ASP A N 1
ATOM 741 C CA . ASP A 1 98 ? -19.113 21.351 19.924 1.00 84.31 98 ASP A CA 1
ATOM 742 C C . ASP A 1 98 ? -18.872 20.283 18.846 1.00 84.31 98 ASP A C 1
ATOM 744 O O . ASP A 1 98 ? -19.788 19.545 18.497 1.00 84.31 98 ASP A O 1
ATOM 748 N N . ALA A 1 99 ? -17.645 20.176 18.327 1.00 83.56 99 ALA A N 1
ATOM 749 C CA . ALA A 1 99 ? -17.261 19.143 17.371 1.00 83.56 99 ALA A CA 1
ATOM 750 C C . ALA A 1 99 ? -16.748 17.854 18.040 1.00 83.56 99 ALA A C 1
ATOM 752 O O . ALA A 1 99 ? -16.483 16.878 17.338 1.00 83.56 99 ALA A O 1
ATOM 753 N N . VAL A 1 100 ? -16.571 17.842 19.368 1.00 83.19 100 VAL A N 1
ATOM 754 C CA . VAL A 1 100 ? -16.217 16.627 20.112 1.00 83.19 100 VAL A CA 1
ATOM 755 C C . VAL A 1 100 ? -17.459 15.733 20.185 1.00 83.19 100 VAL A C 1
ATOM 757 O O . VAL A 1 100 ? -18.485 16.202 20.675 1.00 83.19 100 VAL A O 1
ATOM 760 N N . PRO A 1 101 ? -17.405 14.474 19.710 1.00 82.38 101 PRO A N 1
ATOM 761 C CA . PRO A 1 101 ? -18.555 13.580 19.776 1.00 82.38 101 PRO A CA 1
ATOM 762 C C . PRO A 1 101 ? -19.023 13.367 21.219 1.00 82.38 101 PRO A C 1
ATOM 764 O O . PRO A 1 101 ? -18.204 13.100 22.103 1.00 82.38 101 PRO A O 1
ATOM 767 N N . ASP A 1 102 ? -20.337 13.432 21.441 1.00 75.50 102 ASP A N 1
ATOM 768 C CA . ASP A 1 102 ? -20.934 13.080 22.728 1.00 75.50 102 ASP A CA 1
ATOM 769 C C . ASP A 1 102 ? -20.642 11.608 23.034 1.00 75.50 102 ASP A C 1
ATOM 771 O O . ASP A 1 102 ? -21.071 10.704 22.313 1.00 75.50 102 ASP A O 1
ATOM 775 N N . CYS A 1 103 ? -19.916 11.362 24.121 1.00 76.12 103 CYS A N 1
ATOM 776 C CA . CYS A 1 103 ? -19.654 10.020 24.613 1.00 76.12 103 CYS A CA 1
ATOM 777 C C . CYS A 1 103 ? -20.218 9.876 26.032 1.00 76.12 103 CYS A C 1
ATOM 779 O O . CYS A 1 103 ? -20.098 10.780 26.858 1.00 76.12 103 CYS A O 1
ATOM 781 N N . VAL A 1 104 ? -20.889 8.753 26.300 1.00 66.19 104 VAL A N 1
ATOM 782 C CA . VAL A 1 104 ? -21.614 8.546 27.565 1.00 66.19 104 VAL A CA 1
ATOM 783 C C . VAL A 1 104 ? -20.694 7.970 28.645 1.00 66.19 104 VAL A C 1
ATOM 785 O O . VAL A 1 104 ? -20.717 8.438 29.779 1.00 66.19 104 VAL A O 1
ATOM 788 N N . GLU A 1 105 ? -19.865 6.983 28.299 1.00 72.62 105 GLU A N 1
ATOM 789 C CA . GLU A 1 105 ? -18.926 6.322 29.212 1.00 72.62 105 GLU A CA 1
ATOM 790 C C . GLU A 1 105 ? -17.749 5.725 28.422 1.00 72.62 105 GLU A C 1
ATOM 792 O O . GLU A 1 105 ? -17.877 5.452 27.226 1.00 72.62 105 GLU A O 1
ATOM 797 N N . GLN A 1 106 ? -16.594 5.530 29.071 1.00 76.81 106 GLN A N 1
ATOM 798 C CA . GLN A 1 106 ? -15.464 4.848 28.438 1.00 76.81 106 GLN A CA 1
ATOM 799 C C . GLN A 1 106 ? -15.808 3.383 28.154 1.00 76.81 106 GLN A C 1
ATOM 801 O O . GLN A 1 106 ? -16.149 2.635 29.065 1.00 76.81 106 GLN A O 1
ATOM 806 N N . ASP A 1 107 ? -15.661 2.969 26.896 1.00 78.12 107 ASP A N 1
ATOM 807 C CA . ASP A 1 107 ? -15.830 1.576 26.493 1.00 78.12 107 ASP A CA 1
ATOM 808 C C . ASP A 1 107 ? -14.665 0.709 27.021 1.00 78.12 107 ASP A C 1
ATOM 810 O O . ASP A 1 107 ? -13.529 0.863 26.552 1.00 78.12 107 ASP A O 1
ATOM 814 N N . PRO A 1 108 ? -14.916 -0.233 27.952 1.00 77.50 108 PRO A N 1
ATOM 815 C CA . PRO A 1 108 ? -13.874 -1.091 28.513 1.00 77.50 108 PRO A CA 1
ATOM 816 C C . PRO A 1 108 ? -13.297 -2.080 27.490 1.00 77.50 108 PRO A C 1
ATOM 818 O O . PRO A 1 108 ? -12.231 -2.642 27.723 1.00 77.50 108 PRO A O 1
ATOM 821 N N . THR A 1 109 ? -13.976 -2.300 26.358 1.00 78.38 109 THR A N 1
ATOM 822 C CA . THR A 1 109 ? -13.502 -3.178 25.277 1.00 78.38 109 THR A CA 1
ATOM 823 C C . THR A 1 109 ? -12.526 -2.484 24.328 1.00 78.38 109 THR A C 1
ATOM 825 O O . THR A 1 109 ? -11.963 -3.139 23.452 1.00 78.38 109 THR A O 1
ATOM 828 N N . LEU A 1 110 ? -12.330 -1.165 24.482 1.00 82.69 110 LEU A N 1
ATOM 829 C CA . LEU A 1 110 ? -11.519 -0.315 23.603 1.00 82.69 110 LEU A CA 1
ATOM 830 C C . LEU A 1 110 ? -11.983 -0.298 22.132 1.00 82.69 110 LEU A C 1
ATOM 832 O O . LEU A 1 110 ? -11.275 0.240 21.278 1.00 82.69 110 LEU A O 1
ATOM 836 N N . LYS A 1 111 ? -13.171 -0.840 21.819 1.00 83.75 111 LYS A N 1
ATOM 837 C CA . LYS A 1 111 ? -13.736 -0.839 20.461 1.00 83.75 111 LYS A CA 1
ATOM 838 C C . LYS A 1 111 ? -14.381 0.499 20.099 1.00 83.75 111 LYS A C 1
ATOM 840 O O . LYS A 1 111 ? -14.328 0.887 18.935 1.00 83.75 111 LYS A O 1
ATOM 845 N N . ASN A 1 112 ? -14.940 1.223 21.072 1.00 85.81 112 ASN A N 1
ATOM 846 C CA . ASN A 1 112 ? -15.498 2.576 20.930 1.00 85.81 112 ASN A CA 1
ATOM 847 C C . ASN A 1 112 ? -15.040 3.521 22.062 1.00 85.81 112 ASN A C 1
ATOM 849 O O . ASN A 1 112 ? -15.857 3.993 22.855 1.00 85.81 112 ASN A O 1
ATOM 853 N N . PRO A 1 113 ? -13.732 3.795 22.186 1.00 87.50 113 PRO A N 1
ATOM 854 C CA . PRO A 1 113 ? -13.209 4.663 23.232 1.00 87.50 113 PRO A CA 1
ATOM 855 C C . PRO A 1 113 ? -13.607 6.131 23.004 1.00 87.50 113 PRO A C 1
ATOM 857 O O . PRO A 1 113 ? -13.569 6.640 21.884 1.00 87.50 113 PRO A O 1
ATOM 860 N N . CYS A 1 114 ? -13.934 6.831 24.092 1.00 88.12 114 CYS A N 1
ATOM 861 C CA . CYS A 1 114 ? -14.182 8.272 24.084 1.00 88.12 114 CYS A CA 1
ATOM 862 C C . CYS A 1 114 ? -12.956 9.069 23.627 1.00 88.12 114 CYS A C 1
ATOM 864 O O . CYS A 1 114 ? -11.822 8.751 23.998 1.00 88.12 114 CYS A O 1
ATOM 866 N N . TRP A 1 115 ? -13.200 10.185 22.938 1.00 90.31 115 TRP A N 1
ATOM 867 C CA . TRP A 1 115 ? -12.180 11.212 22.732 1.00 90.31 115 TRP A CA 1
ATOM 868 C C . TRP A 1 115 ? -11.768 11.801 24.082 1.00 90.31 115 TRP A C 1
ATOM 870 O O . TRP A 1 115 ? -12.613 12.062 24.940 1.00 90.31 115 TRP A O 1
ATOM 880 N N . GLN A 1 116 ? -10.468 12.004 24.285 1.00 85.25 116 GLN A N 1
ATOM 881 C CA . GLN A 1 116 ? -9.932 12.458 25.569 1.00 85.25 116 GLN A CA 1
ATOM 882 C C . GLN A 1 116 ? -9.515 13.925 25.471 1.00 85.25 116 GLN A C 1
ATOM 884 O O . GLN A 1 116 ? -8.675 14.279 24.649 1.00 85.25 116 GLN A O 1
ATOM 889 N N . GLY A 1 117 ? -10.095 14.797 26.299 1.00 80.12 117 GLY A N 1
ATOM 890 C CA . GLY A 1 117 ? -9.666 16.195 26.390 1.00 80.12 117 GLY A CA 1
ATOM 891 C C . GLY A 1 117 ? -8.276 16.299 27.018 1.00 80.12 117 GLY A C 1
ATOM 892 O O . GLY A 1 117 ? -8.069 15.813 28.126 1.00 80.12 117 GLY A O 1
ATOM 893 N N . VAL A 1 118 ? -7.335 16.933 26.318 1.00 74.94 118 VAL A N 1
ATOM 894 C CA . VAL A 1 118 ? -5.934 17.068 26.753 1.00 74.94 118 VAL A CA 1
ATOM 895 C C . VAL A 1 118 ? -5.676 18.451 27.352 1.00 74.94 118 VAL A C 1
ATOM 897 O O . VAL A 1 118 ? -5.071 18.558 28.415 1.00 74.94 118 VAL A O 1
ATOM 900 N N . ALA A 1 119 ? -6.131 19.520 26.687 1.00 78.12 119 ALA A N 1
ATOM 901 C CA . ALA A 1 119 ? -5.929 20.900 27.139 1.00 78.12 119 ALA A CA 1
ATOM 902 C C . ALA A 1 119 ? -6.867 21.890 26.428 1.00 78.12 119 ALA A C 1
ATOM 904 O O . ALA A 1 119 ? -7.356 21.622 25.329 1.00 78.12 119 ALA A O 1
ATOM 905 N N . GLU A 1 120 ? -7.072 23.073 27.012 1.00 79.62 120 GLU A N 1
ATOM 906 C CA . GLU A 1 120 ? -7.672 24.200 26.290 1.00 79.62 120 GLU A CA 1
ATOM 907 C C . GLU A 1 120 ? -6.699 24.736 25.227 1.00 79.62 120 GLU A C 1
ATOM 909 O O . GLU A 1 120 ? -5.492 24.829 25.455 1.00 79.62 120 GLU A O 1
ATOM 914 N N . ALA A 1 121 ? -7.230 25.075 24.053 1.00 77.44 121 ALA A N 1
ATOM 915 C CA . ALA A 1 121 ? -6.496 25.722 22.973 1.00 77.44 121 ALA A CA 1
ATOM 916 C C . ALA A 1 121 ? -7.003 27.171 22.792 1.00 77.44 121 ALA A C 1
ATOM 918 O O . ALA A 1 121 ? -8.076 27.510 23.301 1.00 77.44 121 ALA A O 1
ATOM 919 N N . PRO A 1 122 ? -6.258 28.049 22.090 1.00 76.50 122 PRO A N 1
ATOM 920 C CA . PRO A 1 122 ? -6.722 29.402 21.792 1.00 76.50 122 PRO A CA 1
ATOM 921 C C . PRO A 1 122 ? -8.094 29.418 21.097 1.00 76.50 122 PRO A C 1
ATOM 923 O O . PRO A 1 122 ? -8.501 28.445 20.459 1.00 76.50 122 PRO A O 1
ATOM 926 N N . ASP A 1 123 ? -8.797 30.544 21.211 1.00 79.06 123 ASP A N 1
ATOM 927 C CA . ASP A 1 123 ? -10.046 30.820 20.486 1.00 79.06 123 ASP A CA 1
ATOM 928 C C . ASP A 1 123 ? -11.225 29.881 20.816 1.00 79.06 123 ASP A C 1
ATOM 930 O O . ASP A 1 123 ? -12.073 29.604 19.970 1.00 79.06 123 ASP A O 1
ATOM 934 N N . GLY A 1 124 ? -11.302 29.384 22.057 1.00 76.81 124 GLY A N 1
ATOM 935 C CA . GLY A 1 124 ? -12.420 28.550 22.526 1.00 76.81 124 GLY A CA 1
ATOM 936 C C . GLY A 1 124 ? -12.402 27.108 22.003 1.00 76.81 124 GLY A C 1
ATOM 937 O O . GLY A 1 124 ? -13.363 26.364 22.207 1.00 76.81 124 GLY A O 1
ATOM 938 N N . GLN A 1 125 ? -11.312 26.703 21.351 1.00 86.12 125 GLN A N 1
ATOM 939 C CA . GLN A 1 125 ? -11.088 25.335 20.900 1.00 86.12 125 GLN A CA 1
ATOM 940 C C . GLN A 1 125 ? -10.543 24.458 22.035 1.00 86.12 125 GLN A C 1
ATOM 942 O O . GLN A 1 125 ? -10.045 24.932 23.059 1.00 86.12 125 GLN A O 1
ATOM 947 N N . ILE A 1 126 ? -10.629 23.146 21.852 1.00 87.12 126 ILE A N 1
ATOM 948 C CA . ILE A 1 126 ? -10.092 22.151 22.773 1.00 87.12 126 ILE A CA 1
ATOM 949 C C . ILE A 1 126 ? -9.132 21.228 22.025 1.00 87.12 126 ILE A C 1
ATOM 951 O O . ILE A 1 126 ? -9.388 20.802 20.897 1.00 87.12 126 ILE A O 1
ATOM 955 N N . ARG A 1 127 ? -7.996 20.938 22.655 1.00 87.75 127 ARG A N 1
ATOM 956 C CA . ARG A 1 127 ? -7.083 19.886 22.223 1.00 87.75 127 ARG A CA 1
ATOM 957 C C . ARG A 1 127 ? -7.618 18.559 22.737 1.00 87.75 127 ARG A C 1
ATOM 959 O O . ARG A 1 127 ? -7.791 18.389 23.943 1.00 87.75 127 ARG A O 1
ATOM 966 N N . VAL A 1 128 ? -7.859 17.635 21.821 1.00 88.94 128 VAL A N 1
ATOM 967 C CA . VAL A 1 128 ? -8.385 16.300 22.094 1.00 88.94 128 VAL A CA 1
ATOM 968 C C . VAL A 1 128 ? -7.455 15.245 21.523 1.00 88.94 128 VAL A C 1
ATOM 970 O O . VAL A 1 128 ? -6.839 15.451 20.479 1.00 88.94 128 VAL A O 1
ATOM 973 N N . PHE A 1 129 ? -7.381 14.109 22.196 1.00 89.94 129 PHE A N 1
ATOM 974 C CA . PHE A 1 129 ? -6.781 12.892 21.687 1.00 89.94 129 PHE A CA 1
ATOM 975 C C . PHE A 1 129 ? -7.884 11.994 21.125 1.00 89.94 129 PHE A C 1
ATOM 977 O O . PHE A 1 129 ? -8.828 11.634 21.836 1.00 89.94 129 PHE A O 1
ATOM 984 N N . VAL A 1 130 ? -7.763 11.660 19.842 1.00 90.44 130 VAL A N 1
ATOM 985 C CA . VAL A 1 130 ? -8.608 10.688 19.147 1.00 90.44 130 VAL A CA 1
ATOM 986 C C . VAL A 1 130 ? -7.944 9.320 19.314 1.00 90.44 130 VAL A C 1
ATOM 988 O O . VAL A 1 130 ? -6.836 9.134 18.804 1.00 90.44 130 VAL A O 1
ATOM 991 N N . PRO A 1 131 ? -8.556 8.364 20.036 1.00 91.75 131 PRO A N 1
ATOM 992 C CA . PRO A 1 131 ? -7.924 7.074 20.295 1.00 91.75 131 PRO A CA 1
ATOM 993 C C . PRO A 1 131 ? -7.778 6.246 19.019 1.00 91.75 131 PRO A C 1
ATOM 995 O O . PRO A 1 131 ? -8.619 6.343 18.133 1.00 91.75 131 PRO A O 1
ATOM 998 N N . GLY A 1 132 ? -6.763 5.385 18.950 1.00 92.81 132 GLY A N 1
ATOM 999 C CA . GLY A 1 132 ? -6.574 4.453 17.835 1.00 92.81 132 GLY A CA 1
ATOM 1000 C C . GLY A 1 132 ? -7.634 3.348 17.747 1.00 92.81 132 GLY A C 1
ATOM 1001 O O . GLY A 1 132 ? -8.555 3.259 18.566 1.00 92.81 132 GLY A O 1
ATOM 1002 N N . ILE A 1 133 ? -7.515 2.496 16.731 1.00 93.81 133 ILE A N 1
ATOM 1003 C CA . ILE A 1 133 ? -8.470 1.417 16.445 1.00 93.81 133 ILE A CA 1
ATOM 1004 C C . ILE A 1 133 ? -7.905 0.068 16.893 1.00 93.81 133 ILE A C 1
ATOM 1006 O O . ILE A 1 133 ? -6.772 -0.274 16.565 1.00 93.81 133 ILE A O 1
ATOM 1010 N N . VAL A 1 134 ? -8.728 -0.715 17.592 1.00 92.69 134 VAL A N 1
ATOM 1011 C CA . VAL A 1 134 ? -8.479 -2.131 17.900 1.00 92.69 134 VAL A CA 1
ATOM 1012 C C . VAL A 1 134 ? -9.168 -3.005 16.850 1.00 92.69 134 VAL A C 1
ATOM 1014 O O . VAL A 1 134 ? -10.295 -2.713 16.455 1.00 92.69 134 VAL A O 1
ATOM 1017 N N . GLY A 1 135 ? -8.510 -4.085 16.418 1.00 92.19 135 GLY A N 1
ATOM 1018 C CA . GLY A 1 135 ? -9.110 -5.081 15.511 1.00 92.19 135 GLY A CA 1
ATOM 1019 C C . GLY A 1 135 ? -8.673 -4.996 14.044 1.00 92.19 135 GLY A C 1
ATOM 1020 O O . GLY A 1 135 ? -9.274 -5.647 13.198 1.00 92.19 135 GLY A O 1
ATOM 1021 N N . ILE A 1 136 ? -7.635 -4.215 13.727 1.00 95.62 136 ILE A N 1
ATOM 1022 C CA . ILE A 1 136 ? -6.989 -4.210 12.402 1.00 95.62 136 ILE A CA 1
ATOM 1023 C C . ILE A 1 136 ? -5.794 -5.166 12.424 1.00 95.62 136 ILE A C 1
ATOM 1025 O O . ILE A 1 136 ? -4.968 -5.084 13.333 1.00 95.62 136 ILE A O 1
ATOM 1029 N N . ASP A 1 137 ? -5.672 -6.048 11.431 1.00 95.94 137 ASP A N 1
ATOM 1030 C CA . ASP A 1 137 ? -4.598 -7.052 11.371 1.00 95.94 137 ASP A CA 1
ATOM 1031 C C . ASP A 1 137 ? -3.431 -6.642 10.476 1.00 95.94 137 ASP A C 1
ATOM 1033 O O . ASP A 1 137 ? -2.292 -6.994 10.761 1.00 95.94 137 ASP A O 1
ATOM 1037 N N . ALA A 1 138 ? -3.676 -5.888 9.403 1.00 96.25 138 ALA A N 1
ATOM 1038 C CA . ALA A 1 138 ? -2.615 -5.368 8.540 1.00 96.25 138 ALA A CA 1
ATOM 1039 C C . ALA A 1 138 ? -3.059 -4.104 7.798 1.00 96.25 138 ALA A C 1
ATOM 1041 O O . ALA A 1 138 ? -4.230 -3.958 7.436 1.00 96.25 138 ALA A O 1
ATOM 1042 N N . ILE A 1 139 ? -2.103 -3.215 7.519 1.00 95.94 139 ILE A N 1
ATOM 1043 C CA . ILE A 1 139 ? -2.320 -2.013 6.709 1.00 95.94 139 ILE A CA 1
ATOM 1044 C C . ILE A 1 139 ? -1.424 -2.054 5.471 1.00 95.94 139 ILE A C 1
ATOM 1046 O O . ILE A 1 139 ? -0.197 -2.096 5.566 1.00 95.94 139 ILE A O 1
ATOM 1050 N N . PHE A 1 140 ? -2.053 -1.970 4.304 1.00 95.12 140 PHE A N 1
ATOM 1051 C CA . PHE A 1 140 ? -1.416 -1.787 3.006 1.00 95.12 140 PHE A CA 1
ATOM 1052 C C . PHE A 1 140 ? -1.552 -0.319 2.611 1.00 95.12 140 PHE A C 1
ATOM 1054 O O . PHE A 1 140 ? -2.579 0.101 2.078 1.00 95.12 140 PHE A O 1
ATOM 1061 N N . GLY A 1 141 ? -0.542 0.476 2.954 1.00 89.75 141 GLY A N 1
ATOM 1062 C CA . GLY A 1 141 ? -0.558 1.922 2.779 1.00 89.75 141 GLY A CA 1
ATOM 1063 C C . GLY A 1 141 ? -0.045 2.398 1.416 1.00 89.75 141 GLY A C 1
ATOM 1064 O O . GLY A 1 141 ? 0.464 1.629 0.595 1.00 89.75 141 GLY A O 1
ATOM 1065 N N . GLY A 1 142 ? -0.179 3.704 1.186 1.00 83.94 142 GLY A N 1
ATOM 1066 C CA . GLY A 1 142 ? 0.133 4.364 -0.079 1.00 83.94 142 GLY A CA 1
ATOM 1067 C C . GLY A 1 142 ? 0.330 5.871 0.083 1.00 83.94 142 GLY A C 1
ATOM 1068 O O . GLY A 1 142 ? 0.797 6.332 1.116 1.00 83.94 142 GLY A O 1
ATOM 1069 N N . HIS A 1 143 ? -0.009 6.663 -0.936 1.00 83.31 143 HIS A N 1
ATOM 1070 C CA . HIS A 1 143 ? 0.092 8.135 -0.960 1.00 83.31 143 HIS A CA 1
ATOM 1071 C C . HIS A 1 143 ? 1.518 8.724 -0.992 1.00 83.31 143 HIS A C 1
ATOM 1073 O O . HIS A 1 143 ? 1.808 9.577 -1.827 1.00 83.31 143 HIS A O 1
ATOM 1079 N N . LEU A 1 144 ? 2.444 8.245 -0.161 1.00 69.62 144 LEU A N 1
ATOM 1080 C CA . LEU A 1 144 ? 3.778 8.846 -0.025 1.00 69.62 144 LEU A CA 1
ATOM 1081 C C . LEU A 1 144 ? 4.828 8.411 -1.047 1.00 69.62 144 LEU A C 1
ATOM 1083 O O . LEU A 1 144 ? 5.904 9.004 -1.102 1.00 69.62 144 LEU A O 1
ATOM 1087 N N . HIS A 1 145 ? 4.545 7.376 -1.834 1.00 75.00 145 HIS A N 1
ATOM 1088 C CA . HIS A 1 145 ? 5.485 6.824 -2.814 1.00 75.00 145 HIS A CA 1
ATOM 1089 C C . HIS A 1 145 ? 6.789 6.292 -2.176 1.00 75.00 145 HIS A C 1
ATOM 1091 O O . HIS A 1 145 ? 7.840 6.280 -2.818 1.00 75.00 145 HIS A O 1
ATOM 1097 N N . ILE A 1 146 ? 6.731 5.833 -0.921 1.00 67.69 146 ILE A N 1
ATOM 1098 C CA . ILE A 1 146 ? 7.865 5.249 -0.189 1.00 67.69 146 ILE A CA 1
ATOM 1099 C C . ILE A 1 146 ? 7.785 3.723 -0.157 1.00 67.69 146 ILE A C 1
ATOM 1101 O O . ILE A 1 146 ? 6.721 3.142 -0.341 1.00 67.69 146 ILE A O 1
ATOM 1105 N N . VAL A 1 147 ? 8.910 3.071 0.121 1.00 68.25 147 VAL A N 1
ATOM 1106 C CA . VAL A 1 147 ? 8.972 1.632 0.401 1.00 68.25 147 VAL A CA 1
ATOM 1107 C C . VAL A 1 147 ? 9.292 1.440 1.881 1.00 68.25 147 VAL A C 1
ATOM 1109 O O . VAL A 1 147 ? 10.247 2.035 2.377 1.00 68.25 147 VAL A O 1
ATOM 1112 N N . LEU A 1 148 ? 8.528 0.594 2.576 1.00 69.25 148 LEU A N 1
ATOM 1113 C CA . LEU A 1 148 ? 8.839 0.173 3.947 1.00 69.25 148 LEU A CA 1
ATOM 1114 C C . LEU A 1 148 ? 9.465 -1.224 3.923 1.00 69.25 148 LEU A C 1
ATOM 1116 O O . LEU A 1 148 ? 8.767 -2.213 3.716 1.00 69.25 148 LEU A O 1
ATOM 1120 N N . ASN A 1 149 ? 10.783 -1.304 4.104 1.00 70.81 149 ASN A N 1
ATOM 1121 C CA . ASN A 1 149 ? 11.510 -2.569 4.175 1.00 70.81 149 ASN A CA 1
ATOM 1122 C C . ASN A 1 149 ? 12.613 -2.491 5.253 1.00 70.81 149 ASN A C 1
ATOM 1124 O O . ASN A 1 149 ? 13.603 -1.790 5.030 1.00 70.81 149 ASN A O 1
ATOM 1128 N N . PRO A 1 150 ? 12.473 -3.174 6.405 1.00 77.56 150 PRO A N 1
ATOM 1129 C CA . PRO A 1 150 ? 11.371 -4.067 6.785 1.00 77.56 150 PRO A CA 1
ATOM 1130 C C . PRO A 1 150 ? 10.029 -3.327 6.983 1.00 77.56 150 PRO A C 1
ATOM 1132 O O . PRO A 1 150 ? 10.018 -2.098 7.103 1.00 77.56 150 PRO A O 1
ATOM 1135 N N . PRO A 1 151 ? 8.890 -4.046 7.010 1.00 86.69 151 PRO A N 1
ATOM 1136 C CA . PRO A 1 151 ? 7.589 -3.445 7.291 1.00 86.69 151 PRO A CA 1
ATOM 1137 C C . PRO A 1 151 ? 7.574 -2.832 8.693 1.00 86.69 151 PRO A C 1
ATOM 1139 O O . PRO A 1 151 ? 8.219 -3.343 9.614 1.00 86.69 151 PRO A O 1
ATOM 1142 N N . LYS A 1 152 ? 6.823 -1.744 8.877 1.00 88.25 152 LYS A N 1
ATOM 1143 C CA . LYS A 1 152 ? 6.692 -1.111 10.194 1.00 88.25 152 LYS A CA 1
ATOM 1144 C C . LYS A 1 152 ? 5.668 -1.896 11.006 1.00 88.25 152 LYS A C 1
ATOM 1146 O O . LYS A 1 152 ? 4.537 -2.040 10.568 1.00 88.25 152 LYS A O 1
ATOM 1151 N N . VAL A 1 153 ? 6.037 -2.390 12.184 1.00 92.25 153 VAL A N 1
ATOM 1152 C CA . VAL A 1 153 ? 5.098 -3.103 13.064 1.00 92.25 153 VAL A CA 1
ATOM 1153 C C . VAL A 1 153 ? 4.563 -2.132 14.108 1.00 92.25 153 VAL A C 1
ATOM 1155 O O . VAL A 1 153 ? 5.310 -1.647 14.959 1.00 92.25 153 VAL A O 1
ATOM 1158 N N . LEU A 1 154 ? 3.274 -1.828 14.020 1.00 92.69 154 LEU A N 1
ATOM 1159 C CA . LEU A 1 154 ? 2.563 -0.967 14.958 1.00 92.69 154 LEU A CA 1
ATOM 1160 C C . LEU A 1 154 ? 1.981 -1.792 16.104 1.00 92.69 154 LEU A C 1
ATOM 1162 O O . LEU A 1 154 ? 1.924 -3.019 16.033 1.00 92.69 154 LEU A O 1
ATOM 1166 N N . THR A 1 155 ? 1.598 -1.120 17.186 1.00 93.06 155 THR A N 1
ATOM 1167 C CA . THR A 1 155 ? 0.902 -1.743 18.317 1.00 93.06 155 THR A CA 1
ATOM 1168 C C . THR A 1 155 ? -0.409 -1.008 18.530 1.00 93.06 155 THR A C 1
ATOM 1170 O O . THR A 1 155 ? -0.380 0.209 18.700 1.00 93.06 155 THR A O 1
ATOM 1173 N N . ASP A 1 156 ? -1.526 -1.728 18.459 1.00 92.44 156 ASP A N 1
ATOM 1174 C CA . ASP A 1 156 ? -2.855 -1.156 18.687 1.00 92.44 156 ASP A CA 1
ATOM 1175 C C . ASP A 1 156 ? -3.127 -0.929 20.191 1.00 92.44 156 ASP A C 1
ATOM 1177 O O . ASP A 1 156 ? -2.325 -1.358 21.032 1.00 92.44 156 ASP A O 1
ATOM 1181 N N . PRO A 1 157 ? -4.233 -0.258 20.572 1.00 91.31 157 PRO A N 1
ATOM 1182 C CA . PRO A 1 157 ? -4.545 0.001 21.979 1.00 91.31 157 PRO A CA 1
ATOM 1183 C C . PRO A 1 157 ? -4.725 -1.260 22.840 1.00 91.31 157 PRO A C 1
ATOM 1185 O O . PRO A 1 157 ? -4.566 -1.186 24.056 1.00 91.31 157 PRO A O 1
ATOM 1188 N N . ALA A 1 158 ? -5.026 -2.412 22.231 1.00 89.88 158 ALA A N 1
ATOM 1189 C CA . ALA A 1 158 ? -5.128 -3.704 22.909 1.00 89.88 158 ALA A CA 1
ATOM 1190 C C . ALA A 1 158 ? -3.780 -4.453 22.979 1.00 89.88 158 ALA A C 1
ATOM 1192 O O . ALA A 1 158 ? -3.700 -5.536 23.556 1.00 89.88 158 ALA A O 1
ATOM 1193 N N . GLY A 1 159 ? -2.704 -3.890 22.419 1.00 90.56 159 GLY A N 1
ATOM 1194 C CA . GLY A 1 159 ? -1.368 -4.482 22.417 1.00 90.56 159 GLY A CA 1
ATOM 1195 C C . GLY A 1 159 ? -1.075 -5.404 21.227 1.00 90.56 159 GLY A C 1
ATOM 1196 O O . GLY A 1 159 ? 0.023 -5.971 21.163 1.00 90.56 159 GLY A O 1
ATOM 1197 N N . ARG A 1 160 ? -1.999 -5.547 20.268 1.00 91.00 160 ARG A N 1
ATOM 1198 C CA . ARG A 1 160 ? -1.828 -6.402 19.082 1.00 91.00 160 ARG A CA 1
ATOM 1199 C C . ARG A 1 160 ? -0.828 -5.785 18.114 1.00 91.00 160 ARG A C 1
ATOM 1201 O O . ARG A 1 160 ? -0.715 -4.565 18.002 1.00 91.00 160 ARG A O 1
ATOM 1208 N N . LYS A 1 161 ? -0.103 -6.634 17.385 1.00 93.62 161 LYS A N 1
ATOM 1209 C CA . LYS A 1 161 ? 0.879 -6.201 16.385 1.00 93.62 161 LYS A CA 1
ATOM 1210 C C . LYS A 1 161 ? 0.221 -6.046 15.022 1.00 93.62 161 LYS A C 1
ATOM 1212 O O . LYS A 1 161 ? -0.352 -6.996 14.508 1.00 93.62 161 LYS A O 1
ATOM 1217 N N . VAL A 1 162 ? 0.358 -4.861 14.434 1.00 95.56 162 VAL A N 1
ATOM 1218 C CA . VAL A 1 162 ? -0.246 -4.515 13.141 1.00 95.56 162 VAL A CA 1
ATOM 1219 C C . VAL A 1 162 ? 0.861 -4.159 12.145 1.00 95.56 162 VAL A C 1
ATOM 1221 O O . VAL A 1 162 ? 1.422 -3.061 12.226 1.00 95.56 162 VAL A O 1
ATOM 1224 N N . PRO A 1 163 ? 1.252 -5.066 11.231 1.00 95.06 163 PRO A N 1
ATOM 1225 C CA . PRO A 1 163 ? 2.176 -4.744 10.151 1.00 95.06 163 PRO A CA 1
ATOM 1226 C C . PRO A 1 163 ? 1.596 -3.690 9.200 1.00 95.06 163 PRO A C 1
ATOM 1228 O O . PRO A 1 163 ? 0.495 -3.829 8.671 1.00 95.06 163 PRO A O 1
ATOM 1231 N N . LEU A 1 164 ? 2.393 -2.655 8.948 1.00 93.44 164 LEU A N 1
ATOM 1232 C CA . LEU A 1 164 ? 2.172 -1.601 7.969 1.00 93.44 164 LEU A CA 1
ATOM 1233 C C . LEU A 1 164 ? 3.208 -1.727 6.847 1.00 93.44 164 LEU A C 1
ATOM 1235 O O . LEU A 1 164 ? 4.421 -1.643 7.078 1.00 93.44 164 LEU A O 1
ATOM 1239 N N . VAL A 1 165 ? 2.715 -1.889 5.621 1.00 91.38 165 VAL A N 1
ATOM 1240 C CA . VAL A 1 165 ? 3.526 -2.023 4.407 1.00 91.38 165 VAL A CA 1
ATOM 1241 C C . VAL A 1 165 ? 3.232 -0.899 3.423 1.00 91.38 165 VAL A C 1
ATOM 1243 O O . VAL A 1 165 ? 2.087 -0.495 3.257 1.00 91.38 165 VAL A O 1
ATOM 1246 N N . HIS A 1 166 ? 4.272 -0.420 2.741 1.00 85.38 166 HIS A N 1
ATOM 1247 C CA . HIS A 1 166 ? 4.164 0.437 1.556 1.00 85.38 166 HIS A CA 1
ATOM 1248 C C . HIS A 1 166 ? 5.064 -0.132 0.455 1.00 85.38 166 HIS A C 1
ATOM 1250 O O . HIS A 1 166 ? 6.194 -0.555 0.729 1.00 85.38 166 HIS A O 1
ATOM 1256 N N . SER A 1 167 ? 4.575 -0.118 -0.786 1.00 82.44 167 SER A N 1
ATOM 1257 C CA . SER A 1 167 ? 5.225 -0.744 -1.952 1.00 82.44 167 SER A CA 1
ATOM 1258 C C . SER A 1 167 ? 5.832 0.264 -2.935 1.00 82.44 167 SER A C 1
ATOM 1260 O O . SER A 1 167 ? 6.097 -0.077 -4.082 1.00 82.44 167 SER A O 1
ATOM 1262 N N . GLY A 1 168 ? 6.057 1.515 -2.535 1.00 76.06 168 GLY A N 1
ATOM 1263 C CA . GLY A 1 168 ? 6.563 2.557 -3.431 1.00 76.06 168 GLY A CA 1
ATOM 1264 C C . GLY A 1 168 ? 5.485 3.109 -4.362 1.00 76.06 168 GLY A C 1
ATOM 1265 O O . GLY A 1 168 ? 4.333 3.280 -3.970 1.00 76.06 168 GLY A O 1
ATOM 1266 N N . ALA A 1 169 ? 5.874 3.450 -5.590 1.00 71.69 169 ALA A N 1
ATOM 1267 C CA . ALA A 1 169 ? 4.980 4.003 -6.604 1.00 71.69 169 ALA A CA 1
ATOM 1268 C C . ALA A 1 169 ? 5.462 3.689 -8.024 1.00 71.69 169 ALA A C 1
ATOM 1270 O O . ALA A 1 169 ? 6.569 3.180 -8.226 1.00 71.69 169 ALA A O 1
ATOM 1271 N N . PHE A 1 170 ? 4.625 4.045 -9.003 1.00 70.19 170 PHE A N 1
ATOM 1272 C CA . PHE A 1 170 ? 4.914 3.961 -10.441 1.00 70.19 170 PHE A CA 1
ATOM 1273 C C . PHE A 1 170 ? 5.189 2.544 -10.938 1.00 70.19 170 PHE A C 1
ATOM 1275 O O . PHE A 1 170 ? 5.983 2.363 -11.854 1.00 70.19 170 PHE A O 1
ATOM 1282 N N . ALA A 1 171 ? 4.592 1.544 -10.279 1.00 74.25 171 ALA A N 1
ATOM 1283 C CA . ALA A 1 171 ? 4.839 0.135 -10.565 1.00 74.25 171 ALA A CA 1
ATOM 1284 C C . ALA A 1 171 ? 6.341 -0.208 -10.630 1.00 74.25 171 ALA A C 1
ATOM 1286 O O . ALA A 1 171 ? 6.737 -1.100 -11.362 1.00 74.25 171 ALA A O 1
ATOM 1287 N N . LYS A 1 172 ? 7.196 0.494 -9.868 1.00 63.06 172 LYS A N 1
ATOM 1288 C CA . LYS A 1 172 ? 8.627 0.156 -9.758 1.00 63.06 172 LYS A CA 1
ATOM 1289 C C . LYS A 1 172 ? 8.849 -1.098 -8.929 1.00 63.06 172 LYS A C 1
ATOM 1291 O O . LYS A 1 172 ? 9.873 -1.762 -9.059 1.00 63.06 172 LYS A O 1
ATOM 1296 N N . PHE A 1 173 ? 7.901 -1.386 -8.048 1.00 72.06 173 PHE A N 1
ATOM 1297 C CA . PHE A 1 173 ? 7.984 -2.463 -7.093 1.00 72.06 173 PHE A CA 1
ATOM 1298 C C . PHE A 1 173 ? 6.621 -3.124 -6.906 1.00 72.06 173 PHE A C 1
ATOM 1300 O O . PHE A 1 173 ? 5.585 -2.458 -6.915 1.00 72.06 173 PHE A O 1
ATOM 1307 N N . PHE A 1 174 ? 6.651 -4.428 -6.677 1.00 80.38 174 PHE A N 1
ATOM 1308 C CA . PHE A 1 174 ? 5.533 -5.242 -6.238 1.00 80.38 174 PHE A CA 1
ATOM 1309 C C . PHE A 1 174 ? 5.809 -5.722 -4.810 1.00 80.38 174 PHE A C 1
ATOM 1311 O O . PHE A 1 174 ? 6.829 -6.360 -4.549 1.00 80.38 174 PHE A O 1
ATOM 1318 N N . GLY A 1 175 ? 4.931 -5.384 -3.868 1.00 81.38 175 GLY A N 1
ATOM 1319 C CA . GLY A 1 175 ? 5.042 -5.838 -2.481 1.00 81.38 175 GLY A CA 1
ATOM 1320 C C . GLY A 1 175 ? 4.373 -7.196 -2.299 1.00 81.38 175 GLY A C 1
ATOM 1321 O O . GLY A 1 175 ? 3.180 -7.331 -2.563 1.00 81.38 175 GLY A O 1
ATOM 1322 N N . ARG A 1 176 ? 5.119 -8.188 -1.815 1.00 87.00 176 ARG A N 1
ATOM 1323 C CA . ARG A 1 176 ? 4.609 -9.506 -1.430 1.00 87.00 176 ARG A CA 1
ATOM 1324 C C . ARG A 1 176 ? 4.620 -9.624 0.090 1.00 87.00 176 ARG A C 1
ATOM 1326 O O . ARG A 1 176 ? 5.682 -9.591 0.711 1.00 87.00 176 ARG A O 1
ATOM 1333 N N . PHE A 1 177 ? 3.435 -9.773 0.672 1.00 91.56 177 PHE A N 1
ATOM 1334 C CA . PHE A 1 177 ? 3.227 -9.975 2.102 1.00 91.56 177 PHE A CA 1
ATOM 1335 C C . PHE A 1 177 ? 2.772 -11.414 2.353 1.00 91.56 177 PHE A C 1
ATOM 1337 O O . PHE A 1 177 ? 1.672 -11.798 1.963 1.00 91.56 177 PHE A O 1
ATOM 1344 N N . ASP A 1 178 ? 3.633 -12.204 2.986 1.00 91.25 178 ASP A N 1
ATOM 1345 C CA . ASP A 1 178 ? 3.344 -13.569 3.413 1.00 91.25 178 ASP A CA 1
ATOM 1346 C C . ASP A 1 178 ? 3.033 -13.551 4.918 1.00 91.25 178 ASP A C 1
ATOM 1348 O O . ASP A 1 178 ? 3.815 -13.012 5.703 1.00 91.25 178 ASP A O 1
ATOM 1352 N N . ALA A 1 179 ? 1.912 -14.138 5.341 1.00 92.62 179 ALA A N 1
ATOM 1353 C CA . ALA A 1 179 ? 1.482 -14.154 6.740 1.00 92.62 179 ALA A CA 1
ATOM 1354 C C . ALA A 1 179 ? 1.149 -15.568 7.223 1.00 92.62 179 ALA A C 1
ATOM 1356 O O . ALA A 1 179 ? 0.569 -16.372 6.494 1.00 92.62 179 ALA A O 1
ATOM 1357 N N . VAL A 1 180 ? 1.486 -15.845 8.481 1.00 94.50 180 VAL A N 1
ATOM 1358 C CA . VAL A 1 180 ? 1.055 -17.028 9.227 1.00 94.50 180 VAL A CA 1
ATOM 1359 C C . VAL A 1 180 ? -0.042 -16.593 10.183 1.00 94.50 180 VAL A C 1
ATOM 1361 O O . VAL A 1 180 ? 0.173 -15.729 11.036 1.00 94.50 180 VAL A O 1
ATOM 1364 N N . VAL A 1 181 ? -1.212 -17.202 10.030 1.00 94.62 181 VAL A N 1
ATOM 1365 C CA . VAL A 1 181 ? -2.420 -16.853 10.776 1.00 94.62 181 VAL A CA 1
ATOM 1366 C C . VAL A 1 181 ? -2.713 -17.960 11.775 1.00 94.62 181 VAL A C 1
ATOM 1368 O O . VAL A 1 181 ? -2.802 -19.131 11.402 1.00 94.62 181 VAL A O 1
ATOM 1371 N N . ARG A 1 182 ? -2.859 -17.592 13.046 1.00 92.88 182 ARG A N 1
ATOM 1372 C CA . ARG A 1 182 ? -3.393 -18.479 14.076 1.00 92.88 182 ARG A CA 1
ATOM 1373 C C . ARG A 1 182 ? -4.905 -18.343 14.062 1.00 92.88 182 ARG A C 1
ATOM 1375 O O . ARG A 1 182 ? -5.413 -17.261 14.319 1.00 92.88 182 ARG A O 1
ATOM 1382 N N . VAL A 1 183 ? -5.594 -19.438 13.761 1.00 92.50 183 VAL A N 1
ATOM 1383 C CA . VAL A 1 183 ? -7.058 -19.513 13.768 1.00 92.50 183 VAL A CA 1
ATOM 1384 C C . VAL A 1 183 ? -7.488 -20.307 15.001 1.00 92.50 183 VAL A C 1
ATOM 1386 O O . VAL A 1 183 ? -7.006 -21.433 15.172 1.00 92.50 183 VAL A O 1
ATOM 1389 N N . PRO A 1 184 ? -8.359 -19.763 15.864 1.00 90.88 184 PRO A N 1
ATOM 1390 C CA . PRO A 1 184 ? -8.860 -20.491 17.018 1.00 90.88 184 PRO A CA 1
ATOM 1391 C C . PRO A 1 184 ? -9.750 -21.676 16.593 1.00 90.88 184 PRO A C 1
ATOM 1393 O O . PRO A 1 184 ? -10.396 -21.632 15.539 1.00 90.88 184 PRO A O 1
ATOM 1396 N N . PRO A 1 185 ? -9.825 -22.753 17.397 1.00 89.56 185 PRO A N 1
ATOM 1397 C CA . PRO A 1 185 ? -10.799 -23.822 17.178 1.00 89.56 185 PRO A CA 1
ATOM 1398 C C . PRO A 1 185 ? -12.234 -23.286 17.306 1.00 89.56 185 PRO A C 1
ATOM 1400 O O . PRO A 1 185 ? -12.456 -22.261 17.929 1.00 89.56 185 PRO A O 1
ATOM 1403 N N . LYS A 1 186 ? -13.237 -23.980 16.749 1.00 83.38 186 LYS A N 1
ATOM 1404 C CA . LYS A 1 186 ? -14.634 -23.485 16.739 1.00 83.38 186 LYS A CA 1
ATOM 1405 C C . LYS A 1 186 ? -15.214 -23.198 18.131 1.00 83.38 186 LYS A C 1
ATOM 1407 O O . LYS A 1 186 ? -15.989 -22.259 18.263 1.00 83.38 186 LYS A O 1
ATOM 1412 N N . ASP A 1 187 ? -14.811 -23.977 19.132 1.00 86.00 187 ASP A N 1
ATOM 1413 C CA . ASP A 1 187 ? -15.254 -23.862 20.526 1.00 86.00 187 ASP A CA 1
ATOM 1414 C C . ASP A 1 187 ? -14.097 -23.369 21.412 1.00 86.00 187 ASP A C 1
ATOM 1416 O O . ASP A 1 187 ? -13.683 -24.040 22.358 1.00 86.00 187 ASP A O 1
ATOM 1420 N N . PHE A 1 188 ? -13.495 -22.238 21.041 1.00 85.88 188 PHE A N 1
ATOM 1421 C CA . PHE A 1 188 ? -12.374 -21.658 21.777 1.00 85.88 188 PHE A CA 1
ATOM 1422 C C . PHE A 1 188 ? -12.829 -20.888 23.020 1.00 85.88 188 PHE A C 1
ATOM 1424 O O . PHE A 1 188 ? -13.913 -20.306 23.041 1.00 85.88 188 PHE A O 1
ATOM 1431 N N . ASP A 1 189 ? -11.972 -20.844 24.042 1.00 87.06 189 ASP A N 1
ATOM 1432 C CA . ASP A 1 189 ? -12.151 -19.948 25.182 1.00 87.06 189 ASP A CA 1
ATOM 1433 C C . ASP A 1 189 ? -11.718 -18.522 24.784 1.00 87.06 189 ASP A C 1
ATOM 1435 O O . ASP A 1 189 ? -10.548 -18.323 24.430 1.00 87.06 189 ASP A O 1
ATOM 1439 N N . PRO A 1 190 ? -12.605 -17.509 24.843 1.00 82.69 190 PRO A N 1
ATOM 1440 C CA . PRO A 1 190 ? -12.236 -16.117 24.594 1.00 82.69 190 PRO A CA 1
ATOM 1441 C C . PRO A 1 190 ? -11.124 -15.593 25.511 1.00 82.69 190 PRO A C 1
ATOM 1443 O O . PRO A 1 190 ? -10.465 -14.622 25.157 1.00 82.69 190 PRO A O 1
ATOM 1446 N N . ALA A 1 191 ? -10.879 -16.214 26.670 1.00 84.19 191 ALA A N 1
ATOM 1447 C CA . ALA A 1 191 ? -9.732 -15.871 27.508 1.00 84.19 191 ALA A CA 1
ATOM 1448 C C . ALA A 1 191 ? -8.388 -16.313 26.892 1.00 84.19 191 ALA A C 1
ATOM 1450 O O . ALA A 1 191 ? -7.368 -15.668 27.130 1.00 84.19 191 ALA A O 1
ATOM 1451 N N . GLU A 1 192 ? -8.378 -17.389 26.096 1.00 84.38 192 GLU A N 1
ATOM 1452 C CA . GLU A 1 192 ? -7.191 -17.886 25.383 1.00 84.38 192 GLU A CA 1
ATOM 1453 C C . GLU A 1 192 ? -6.999 -17.169 24.036 1.00 84.38 192 GLU A C 1
ATOM 1455 O O . GLU A 1 192 ? -5.867 -16.877 23.648 1.00 84.38 192 GLU A O 1
ATOM 1460 N N . TYR A 1 193 ? -8.101 -16.825 23.356 1.00 84.44 193 TYR A N 1
ATOM 1461 C CA . TYR A 1 193 ? -8.099 -16.098 22.079 1.00 84.44 193 TYR A CA 1
ATOM 1462 C C . TYR A 1 193 ? -8.948 -14.820 22.174 1.00 84.44 193 TYR A C 1
ATOM 1464 O O . TYR A 1 193 ? -10.020 -14.739 21.566 1.00 84.44 193 TYR A O 1
ATOM 1472 N N . PRO A 1 194 ? -8.477 -13.787 22.896 1.00 81.56 194 PRO A N 1
ATOM 1473 C CA . PRO A 1 194 ? -9.249 -12.562 23.142 1.00 81.56 194 PRO A CA 1
ATOM 1474 C C . PRO A 1 194 ? -9.599 -11.779 21.872 1.00 81.56 194 PRO A C 1
ATOM 1476 O O . PRO A 1 194 ? -10.485 -10.927 21.892 1.00 81.56 194 PRO A O 1
ATOM 1479 N N . HIS A 1 195 ? -8.916 -12.069 20.763 1.00 79.50 195 HIS A N 1
ATOM 1480 C CA . HIS A 1 195 ? -9.078 -11.384 19.482 1.00 79.50 195 HIS A CA 1
ATOM 1481 C C . HIS A 1 195 ? -9.412 -12.333 18.326 1.00 79.50 195 HIS A C 1
ATOM 1483 O O . HIS A 1 195 ? -9.364 -11.926 17.171 1.00 79.50 195 HIS A O 1
ATOM 1489 N N . GLY A 1 196 ? -9.740 -13.593 18.626 1.00 87.38 196 GLY A N 1
ATOM 1490 C CA . GLY A 1 196 ? -10.019 -14.599 17.609 1.00 87.38 196 GLY A CA 1
ATOM 1491 C C . GLY A 1 196 ? -8.788 -14.949 16.767 1.00 87.38 196 GLY A C 1
ATOM 1492 O O . GLY A 1 196 ? -7.758 -15.361 17.302 1.00 87.38 196 GLY A O 1
ATOM 1493 N N . SER A 1 197 ? -8.929 -14.845 15.447 1.00 91.69 197 SER A N 1
ATOM 1494 C CA . SER A 1 197 ? -7.859 -15.110 14.483 1.00 91.69 197 SER A CA 1
ATOM 1495 C C . SER A 1 197 ? -6.866 -13.946 14.429 1.00 91.69 197 SER A C 1
ATOM 1497 O O . SER A 1 197 ? -7.264 -12.786 14.442 1.00 91.69 197 SER A O 1
ATOM 1499 N N . GLU A 1 198 ? -5.567 -14.236 14.341 1.00 91.69 198 GLU A N 1
ATOM 1500 C CA . GLU A 1 198 ? -4.536 -13.189 14.308 1.00 91.69 198 GLU A CA 1
ATOM 1501 C C . GLU A 1 198 ? -3.293 -13.589 13.506 1.00 91.69 198 GLU A C 1
ATOM 1503 O O . GLU A 1 198 ? -2.954 -14.770 13.368 1.00 91.69 198 GLU A O 1
ATOM 1508 N N . ILE A 1 199 ? -2.566 -12.589 13.004 1.00 94.31 199 ILE A N 1
ATOM 1509 C CA . ILE A 1 199 ? -1.264 -12.791 12.360 1.00 94.31 199 ILE A CA 1
ATOM 1510 C C . ILE A 1 199 ? -0.194 -12.972 13.442 1.00 94.31 199 ILE A C 1
ATOM 1512 O O . ILE A 1 199 ? 0.140 -12.037 14.164 1.00 94.31 199 ILE A O 1
ATOM 1516 N N . VAL A 1 200 ? 0.396 -14.167 13.517 1.00 92.94 200 VAL A N 1
ATOM 1517 C CA . VAL A 1 200 ? 1.453 -14.492 14.496 1.00 92.94 200 VAL A CA 1
ATOM 1518 C C . VAL A 1 200 ? 2.863 -14.301 13.944 1.00 92.94 200 VAL A C 1
ATOM 1520 O O . VAL A 1 200 ? 3.819 -14.124 14.696 1.00 92.94 200 VAL A O 1
ATOM 1523 N N . SER A 1 201 ? 3.014 -14.352 12.622 1.00 94.06 201 SER A N 1
ATOM 1524 C CA . SER A 1 201 ? 4.279 -14.113 11.934 1.00 94.06 201 SER A CA 1
ATOM 1525 C C . SER A 1 201 ? 4.008 -13.609 10.527 1.00 94.06 201 SER A C 1
ATOM 1527 O O . SER A 1 201 ? 3.015 -13.986 9.907 1.00 94.06 201 SER A O 1
ATOM 1529 N N . HIS A 1 202 ? 4.891 -12.767 10.008 1.00 93.81 202 HIS A N 1
ATOM 1530 C CA . HIS A 1 202 ? 4.807 -12.290 8.639 1.00 93.81 202 HIS A CA 1
ATOM 1531 C C . HIS A 1 202 ? 6.197 -12.091 8.042 1.00 93.81 202 HIS A C 1
ATOM 1533 O O . HIS A 1 202 ? 7.173 -11.821 8.742 1.00 93.81 202 HIS A O 1
ATOM 1539 N N . THR A 1 203 ? 6.276 -12.172 6.722 1.00 88.38 203 THR A N 1
ATOM 1540 C CA . THR A 1 203 ? 7.424 -11.761 5.921 1.00 88.38 203 THR A CA 1
ATOM 1541 C C . THR A 1 203 ? 6.929 -10.806 4.850 1.00 88.38 203 THR A C 1
ATOM 1543 O O . THR A 1 203 ? 5.862 -10.994 4.275 1.00 88.38 203 THR A O 1
ATOM 1546 N N . TYR A 1 204 ? 7.700 -9.758 4.590 1.00 84.19 204 TYR A N 1
ATOM 1547 C CA . TYR A 1 204 ? 7.405 -8.824 3.518 1.00 84.19 204 TYR A CA 1
ATOM 1548 C C . TYR A 1 204 ? 8.624 -8.708 2.620 1.00 84.19 204 TYR A C 1
ATOM 1550 O O . TYR A 1 204 ? 9.720 -8.398 3.088 1.00 84.19 204 TYR A O 1
ATOM 1558 N N . SER A 1 205 ? 8.429 -8.985 1.338 1.00 76.31 205 SER A N 1
ATOM 1559 C CA . SER A 1 205 ? 9.442 -8.810 0.307 1.00 76.31 205 SER A CA 1
ATOM 1560 C C . SER A 1 205 ? 8.959 -7.775 -0.692 1.00 76.31 205 SER A C 1
ATOM 1562 O O . SER A 1 205 ? 7.784 -7.713 -1.049 1.00 76.31 205 SER A O 1
ATOM 1564 N N . ILE A 1 206 ? 9.882 -6.936 -1.136 1.00 68.75 206 ILE A N 1
ATOM 1565 C CA . ILE A 1 206 ? 9.621 -6.003 -2.216 1.00 68.75 206 ILE A CA 1
ATOM 1566 C C . ILE A 1 206 ? 10.367 -6.513 -3.436 1.00 68.75 206 ILE A C 1
ATOM 1568 O O . ILE A 1 206 ? 11.583 -6.715 -3.396 1.00 68.75 206 ILE A O 1
ATOM 1572 N N . ILE A 1 207 ? 9.622 -6.677 -4.515 1.00 71.19 207 ILE A N 1
ATOM 1573 C CA . ILE A 1 207 ? 10.090 -7.249 -5.761 1.00 71.19 207 ILE A CA 1
ATOM 1574 C C . ILE A 1 207 ? 10.196 -6.115 -6.785 1.00 71.19 207 ILE A C 1
ATOM 1576 O O . ILE A 1 207 ? 9.174 -5.508 -7.101 1.00 71.19 207 ILE A O 1
ATOM 1580 N N . PRO A 1 208 ? 11.392 -5.764 -7.289 1.00 62.88 208 PRO A N 1
ATOM 1581 C CA . PRO A 1 208 ? 11.514 -4.759 -8.339 1.00 62.88 208 PRO A CA 1
ATOM 1582 C C . PRO A 1 208 ? 10.844 -5.253 -9.620 1.00 62.88 208 PRO A C 1
ATOM 1584 O O . PRO A 1 208 ? 11.110 -6.361 -10.079 1.00 62.88 208 PRO A O 1
ATOM 1587 N N . ILE A 1 209 ? 9.991 -4.415 -10.201 1.00 67.50 209 ILE A N 1
ATOM 1588 C CA . ILE A 1 209 ? 9.401 -4.666 -11.513 1.00 67.50 209 ILE A CA 1
ATOM 1589 C C . ILE A 1 209 ? 10.389 -4.132 -12.546 1.00 67.50 209 ILE A C 1
ATOM 1591 O O . ILE A 1 209 ? 10.722 -2.945 -12.569 1.00 67.50 209 ILE A O 1
ATOM 1595 N N . THR A 1 210 ? 10.882 -5.029 -13.390 1.00 62.97 210 THR A N 1
ATOM 1596 C CA . THR A 1 210 ? 11.764 -4.701 -14.510 1.00 62.97 210 THR A CA 1
ATOM 1597 C C . THR A 1 210 ? 11.234 -5.363 -15.776 1.00 62.97 210 THR A C 1
ATOM 1599 O O . THR A 1 210 ? 10.523 -6.361 -15.697 1.00 62.97 210 THR A O 1
ATOM 1602 N N . ASN A 1 211 ? 11.613 -4.847 -16.945 1.00 59.16 211 ASN A N 1
ATOM 1603 C CA . ASN A 1 211 ? 11.301 -5.444 -18.248 1.00 59.16 211 ASN A CA 1
ATOM 1604 C C . ASN A 1 211 ? 12.222 -6.629 -18.613 1.00 59.16 211 ASN A C 1
ATOM 1606 O O . ASN A 1 211 ? 12.388 -6.940 -19.790 1.00 59.16 211 ASN A O 1
ATOM 1610 N N . ARG A 1 212 ? 12.895 -7.243 -17.632 1.00 61.56 212 ARG A N 1
ATOM 1611 C CA . ARG A 1 212 ? 13.943 -8.241 -17.869 1.00 61.56 212 ARG A CA 1
ATOM 1612 C C . ARG A 1 212 ? 13.468 -9.623 -17.458 1.00 61.56 212 ARG A C 1
ATOM 1614 O O . ARG A 1 212 ? 13.214 -9.847 -16.281 1.00 61.56 212 ARG A O 1
ATOM 1621 N N . ILE A 1 213 ? 13.417 -10.540 -18.414 1.00 59.97 213 ILE A N 1
ATOM 1622 C CA . ILE A 1 213 ? 13.068 -11.954 -18.224 1.00 59.97 213 ILE A CA 1
ATOM 1623 C C . ILE A 1 213 ? 14.188 -12.636 -17.412 1.00 59.97 213 ILE A C 1
ATOM 1625 O O . ILE A 1 213 ? 15.363 -12.309 -17.622 1.00 59.97 213 ILE A O 1
ATOM 1629 N N . PRO A 1 214 ? 13.889 -13.514 -16.433 1.00 62.03 214 PRO A N 1
ATOM 1630 C CA . PRO A 1 214 ? 14.918 -14.022 -15.550 1.00 62.03 214 PRO A CA 1
ATOM 1631 C C . PRO A 1 214 ? 15.637 -15.133 -16.289 1.00 62.03 214 PRO A C 1
ATOM 1633 O O . PRO A 1 214 ? 15.067 -15.816 -17.140 1.00 62.03 214 PRO A O 1
ATOM 1636 N N . LYS A 1 215 ? 16.881 -15.382 -15.911 1.00 69.00 215 LYS A N 1
ATOM 1637 C CA . LYS A 1 215 ? 17.553 -16.573 -16.407 1.00 69.00 215 LYS A CA 1
ATOM 1638 C C . LYS A 1 215 ? 16.919 -17.809 -15.798 1.00 69.00 215 LYS A C 1
ATOM 1640 O O . LYS A 1 215 ? 16.645 -17.839 -14.597 1.00 69.00 215 LYS A O 1
ATOM 1645 N N . LYS A 1 216 ? 16.834 -18.870 -16.591 1.00 70.56 216 LYS A N 1
ATOM 1646 C CA . LYS A 1 216 ? 16.454 -20.205 -16.125 1.00 70.56 216 LYS A CA 1
ATOM 1647 C C . LYS A 1 216 ? 17.356 -20.705 -14.993 1.00 70.56 216 LYS A C 1
ATOM 1649 O O . LYS A 1 216 ? 16.912 -21.406 -14.092 1.00 70.56 216 LYS A O 1
ATOM 1654 N N . THR A 1 217 ? 18.635 -20.321 -15.017 1.00 72.69 217 THR A N 1
ATOM 1655 C CA . THR A 1 217 ? 19.586 -20.538 -13.917 1.00 72.69 217 THR A CA 1
ATOM 1656 C C . THR A 1 217 ? 20.218 -19.209 -13.515 1.00 72.69 217 THR A C 1
ATOM 1658 O O . THR A 1 217 ? 20.801 -18.527 -14.354 1.00 72.69 217 THR A O 1
ATOM 1661 N N . ALA A 1 218 ? 20.157 -18.854 -12.228 1.00 67.75 218 ALA A N 1
ATOM 1662 C CA . ALA A 1 218 ? 20.581 -17.541 -11.726 1.00 67.75 218 ALA A CA 1
ATOM 1663 C C . ALA A 1 218 ? 22.030 -17.159 -12.094 1.00 67.75 218 ALA A C 1
ATOM 1665 O O . ALA A 1 218 ? 22.316 -15.990 -12.333 1.00 67.75 218 ALA A O 1
ATOM 1666 N N . THR A 1 219 ? 22.932 -18.140 -12.186 1.00 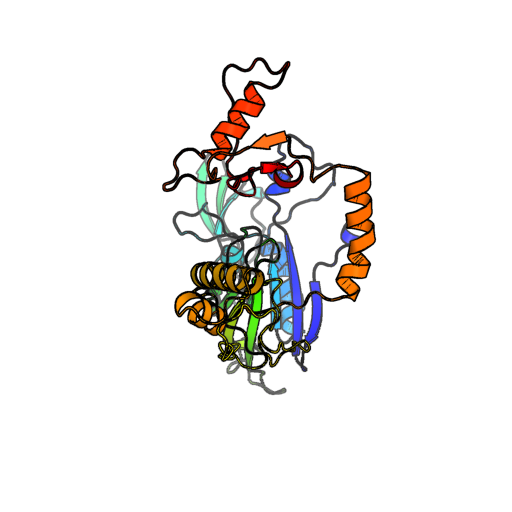74.19 219 THR A N 1
ATOM 1667 C CA . THR A 1 219 ? 24.356 -17.950 -12.512 1.00 74.19 219 THR A CA 1
ATOM 1668 C C . THR A 1 219 ? 24.710 -18.276 -13.964 1.00 74.19 219 THR A C 1
ATOM 1670 O O . THR A 1 219 ? 25.891 -18.252 -14.309 1.00 74.19 219 THR A O 1
ATOM 1673 N N . ALA A 1 220 ? 23.728 -18.585 -14.822 1.00 75.44 220 ALA A N 1
ATOM 1674 C CA . ALA A 1 220 ? 23.997 -18.870 -16.230 1.00 75.44 220 ALA A CA 1
ATOM 1675 C C . ALA A 1 220 ? 24.681 -17.674 -16.900 1.00 75.44 220 ALA A C 1
ATOM 1677 O O . ALA A 1 220 ? 24.347 -16.516 -16.640 1.00 75.44 220 ALA A O 1
ATOM 1678 N N . VAL A 1 221 ? 25.647 -17.957 -17.763 1.00 84.44 221 VAL A N 1
ATOM 1679 C CA . VAL A 1 221 ? 26.336 -16.962 -18.579 1.00 84.44 221 VAL A CA 1
ATOM 1680 C C . VAL A 1 221 ? 26.688 -17.613 -19.907 1.00 84.44 221 VAL A C 1
ATOM 1682 O O . VAL A 1 221 ? 27.051 -18.790 -19.935 1.00 84.44 221 VAL A O 1
ATOM 1685 N N . VAL A 1 222 ? 26.570 -16.861 -20.996 1.00 83.50 222 VAL A N 1
ATOM 1686 C CA . VAL A 1 222 ? 27.031 -17.328 -22.307 1.00 83.50 222 VAL A CA 1
ATOM 1687 C C . VAL A 1 222 ? 28.549 -17.481 -22.273 1.00 83.50 222 VAL A C 1
ATOM 1689 O O . VAL A 1 222 ? 29.267 -16.614 -21.768 1.00 83.50 222 VAL A O 1
ATOM 1692 N N . ALA A 1 223 ? 29.034 -18.621 -22.759 1.00 85.62 223 ALA A N 1
ATOM 1693 C CA . ALA A 1 223 ? 30.460 -18.891 -22.826 1.00 85.62 223 ALA A CA 1
ATOM 1694 C C . ALA A 1 223 ? 31.119 -18.004 -23.891 1.00 85.62 223 ALA A C 1
ATOM 1696 O O . ALA A 1 223 ? 30.524 -17.704 -24.921 1.00 85.62 223 ALA A O 1
ATOM 1697 N N . CYS A 1 224 ? 32.373 -17.615 -23.656 1.00 85.25 224 CYS A N 1
ATOM 1698 C CA . CYS A 1 224 ? 33.171 -16.962 -24.689 1.00 85.25 224 CYS A CA 1
ATOM 1699 C C . CYS A 1 224 ? 33.381 -17.941 -25.861 1.00 85.25 224 CYS A C 1
ATOM 1701 O O . CYS A 1 224 ? 33.885 -19.046 -25.619 1.00 85.25 224 CYS A O 1
ATOM 1703 N N . PRO A 1 225 ? 33.018 -17.566 -27.102 1.00 85.44 225 PRO A N 1
ATOM 1704 C CA . PRO A 1 225 ? 33.281 -18.381 -28.282 1.00 85.44 225 PRO A CA 1
ATOM 1705 C C . PRO A 1 225 ? 34.775 -18.687 -28.442 1.00 85.44 225 PRO A C 1
ATOM 1707 O O . PRO A 1 225 ? 35.631 -17.869 -28.102 1.00 85.44 225 PRO A O 1
ATOM 1710 N N . ALA A 1 226 ? 35.106 -19.868 -28.970 1.00 83.50 226 ALA A N 1
ATOM 1711 C CA . ALA A 1 226 ? 36.498 -20.315 -29.101 1.00 83.50 226 ALA A CA 1
ATOM 1712 C C . ALA A 1 226 ? 37.347 -19.383 -29.989 1.00 83.50 226 ALA A C 1
ATOM 1714 O O . ALA A 1 226 ? 38.547 -19.213 -29.767 1.00 83.50 226 ALA A O 1
ATOM 1715 N N . ASP A 1 227 ? 36.716 -18.752 -30.973 1.00 86.56 227 ASP A N 1
ATOM 1716 C CA . ASP A 1 227 ? 37.298 -17.791 -31.905 1.00 86.56 227 ASP A CA 1
ATOM 1717 C C . ASP A 1 227 ? 37.305 -16.343 -31.377 1.00 86.56 227 ASP A C 1
ATOM 1719 O O . ASP A 1 227 ? 37.842 -15.462 -32.044 1.00 86.56 227 ASP A O 1
ATOM 1723 N N . HIS A 1 228 ? 36.784 -16.100 -30.165 1.00 81.75 228 HIS A N 1
ATOM 1724 C CA . HIS A 1 228 ? 36.687 -14.781 -29.520 1.00 81.75 228 HIS A CA 1
ATOM 1725 C C . HIS A 1 228 ? 35.909 -13.743 -30.346 1.00 81.75 228 HIS A C 1
ATOM 1727 O O . HIS A 1 228 ? 36.091 -12.533 -30.178 1.00 81.75 228 HIS A O 1
ATOM 1733 N N . VAL A 1 229 ? 35.042 -14.210 -31.244 1.00 83.12 229 VAL A N 1
ATOM 1734 C CA . VAL A 1 229 ? 34.193 -13.356 -32.073 1.00 83.12 229 VAL A CA 1
ATOM 1735 C C . VAL A 1 229 ? 32.957 -12.936 -31.261 1.00 83.12 229 VAL A C 1
ATOM 1737 O O . VAL A 1 229 ? 32.488 -13.715 -30.425 1.00 83.12 229 VAL A O 1
ATOM 1740 N N . PRO A 1 230 ? 32.420 -11.714 -31.462 1.00 83.19 230 PRO A N 1
ATOM 1741 C CA . PRO A 1 230 ? 31.174 -11.303 -30.825 1.00 83.19 230 PRO A CA 1
ATOM 1742 C C . PRO A 1 230 ? 30.025 -12.276 -31.111 1.00 83.19 230 PRO A C 1
ATOM 1744 O O . PRO A 1 230 ? 29.848 -12.714 -32.247 1.00 83.19 230 PRO A O 1
ATOM 1747 N N . THR A 1 231 ? 29.235 -12.588 -30.085 1.00 80.31 231 THR A N 1
ATOM 1748 C CA . THR A 1 231 ? 28.089 -13.505 -30.169 1.00 80.31 231 THR A CA 1
ATOM 1749 C C . THR A 1 231 ? 26.787 -12.806 -29.794 1.00 80.31 231 THR A C 1
ATOM 1751 O O . THR A 1 231 ? 26.724 -12.097 -28.791 1.00 80.31 231 THR A O 1
ATOM 1754 N N . GLU A 1 232 ? 25.733 -13.031 -30.580 1.00 78.25 232 GLU A N 1
ATOM 1755 C CA . GLU A 1 232 ? 24.369 -12.574 -30.270 1.00 78.25 232 GLU A CA 1
ATOM 1756 C C . GLU A 1 232 ? 23.638 -13.518 -29.300 1.00 78.25 232 GLU A C 1
ATOM 1758 O O . GLU A 1 232 ? 22.508 -13.246 -28.896 1.00 78.25 232 GLU A O 1
ATOM 1763 N N . GLU A 1 233 ? 24.273 -14.624 -28.898 1.00 78.31 233 GLU A N 1
ATOM 1764 C CA . GLU A 1 233 ? 23.695 -15.551 -27.932 1.00 78.31 233 GLU A CA 1
ATOM 1765 C C . GLU A 1 233 ? 23.430 -14.859 -26.586 1.00 78.31 233 GLU A C 1
ATOM 1767 O O . GLU A 1 233 ? 24.272 -14.150 -26.008 1.00 78.31 233 GLU A O 1
ATOM 1772 N N . VAL A 1 234 ? 22.240 -15.119 -26.052 1.00 76.31 234 VAL A N 1
ATOM 1773 C CA . VAL A 1 234 ? 21.774 -14.651 -24.745 1.00 76.31 234 VAL A CA 1
ATOM 1774 C C . VAL A 1 234 ? 21.532 -15.839 -23.822 1.00 76.31 234 VAL A C 1
ATOM 1776 O O . VAL A 1 234 ? 21.388 -16.972 -24.269 1.00 76.31 234 VAL A O 1
ATOM 1779 N N . GLU A 1 235 ? 21.543 -15.593 -22.513 1.00 80.69 235 GLU A N 1
ATOM 1780 C CA . GLU A 1 235 ? 21.282 -16.648 -21.535 1.00 80.69 235 GLU A CA 1
ATOM 1781 C C . GLU A 1 235 ? 19.836 -17.151 -21.639 1.00 80.69 235 GLU A C 1
ATOM 1783 O O . GLU A 1 235 ? 18.918 -16.339 -21.751 1.00 80.69 235 GLU A O 1
ATOM 1788 N N . ASP A 1 236 ? 19.634 -18.468 -21.521 1.00 73.19 236 ASP A N 1
ATOM 1789 C CA . ASP A 1 236 ? 18.300 -19.075 -21.480 1.00 73.19 236 ASP A CA 1
ATOM 1790 C C . ASP A 1 236 ? 17.417 -18.412 -20.419 1.00 73.19 236 ASP A C 1
ATOM 1792 O O . ASP A 1 236 ? 17.767 -18.357 -19.230 1.00 73.19 236 ASP A O 1
ATOM 1796 N N . ALA A 1 237 ? 16.250 -17.953 -20.855 1.00 65.12 237 ALA A N 1
ATOM 1797 C CA . ALA A 1 237 ? 15.293 -17.239 -20.033 1.00 65.12 237 ALA A CA 1
ATOM 1798 C C . ALA A 1 237 ? 14.156 -18.168 -19.556 1.00 65.12 237 ALA A C 1
ATOM 1800 O O . ALA A 1 237 ? 13.835 -19.159 -20.212 1.00 65.12 237 ALA A O 1
ATOM 1801 N N . GLU A 1 238 ? 13.570 -17.884 -18.391 1.00 63.91 238 GLU A N 1
ATOM 1802 C CA . GLU A 1 238 ? 12.355 -18.556 -17.906 1.00 63.91 238 GLU A CA 1
ATOM 1803 C C . GLU A 1 238 ? 11.136 -17.681 -18.217 1.00 63.91 238 GLU A C 1
ATOM 1805 O O . GLU A 1 238 ? 10.829 -16.738 -17.486 1.00 63.91 238 GLU A O 1
ATOM 1810 N N . ASP A 1 239 ? 10.444 -18.007 -19.307 1.00 54.88 239 ASP A N 1
ATOM 1811 C CA . ASP A 1 239 ? 9.252 -17.274 -19.751 1.00 54.88 239 ASP A CA 1
ATOM 1812 C C . ASP A 1 239 ? 8.014 -17.576 -18.884 1.00 54.88 239 ASP A C 1
ATOM 1814 O O . ASP A 1 239 ? 7.098 -16.757 -18.801 1.00 54.88 239 ASP A O 1
ATOM 1818 N N . ASN A 1 240 ? 7.989 -18.712 -18.172 1.00 55.81 240 ASN A N 1
ATOM 1819 C CA . ASN A 1 240 ? 6.905 -19.077 -17.256 1.00 55.81 240 ASN A CA 1
ATOM 1820 C C . ASN A 1 240 ? 7.200 -18.595 -15.829 1.00 55.81 240 ASN A C 1
ATOM 1822 O O . ASN A 1 240 ? 7.501 -19.375 -14.921 1.00 55.81 240 ASN A O 1
ATOM 1826 N N . VAL A 1 241 ? 7.096 -17.285 -15.614 1.00 54.06 241 VAL A N 1
ATOM 1827 C CA . VAL A 1 241 ? 7.236 -16.696 -14.277 1.00 54.06 241 VAL A CA 1
ATOM 1828 C C . VAL A 1 241 ? 5.967 -16.969 -13.459 1.00 54.06 241 VAL A C 1
ATOM 1830 O O . VAL A 1 241 ? 4.878 -16.526 -13.813 1.00 54.06 241 VAL A O 1
ATOM 1833 N N . GLY A 1 242 ? 6.101 -17.709 -12.354 1.00 51.62 242 GLY A N 1
ATOM 1834 C CA . GLY A 1 242 ? 5.003 -18.079 -11.454 1.00 51.62 242 GLY A CA 1
ATOM 1835 C C . GLY A 1 242 ? 5.332 -17.809 -9.983 1.00 51.62 242 GLY A C 1
ATOM 1836 O O . GLY A 1 242 ? 6.410 -17.331 -9.644 1.00 51.62 242 GLY A O 1
ATOM 1837 N N . ALA A 1 243 ? 4.423 -18.155 -9.065 1.00 49.28 243 ALA A N 1
ATOM 1838 C CA . ALA A 1 243 ? 4.583 -17.874 -7.627 1.00 49.28 243 ALA A CA 1
ATOM 1839 C C . ALA A 1 243 ? 5.822 -18.527 -6.965 1.00 49.28 243 ALA A C 1
ATOM 1841 O O . ALA A 1 243 ? 6.231 -18.111 -5.878 1.00 49.28 243 ALA A O 1
ATOM 1842 N N . ALA A 1 244 ? 6.397 -19.550 -7.610 1.00 51.94 244 ALA A N 1
ATOM 1843 C CA . ALA A 1 244 ? 7.598 -20.264 -7.176 1.00 51.94 244 ALA A CA 1
ATOM 1844 C C . ALA A 1 244 ? 8.905 -19.694 -7.761 1.00 51.94 244 ALA A C 1
ATOM 1846 O O . ALA A 1 244 ? 9.987 -20.130 -7.366 1.00 51.94 244 ALA A O 1
ATOM 1847 N N . THR A 1 245 ? 8.832 -18.741 -8.696 1.00 52.03 245 THR A N 1
ATOM 1848 C CA . THR A 1 245 ? 10.021 -18.116 -9.278 1.00 52.03 245 THR A CA 1
ATOM 1849 C C . THR A 1 245 ? 10.735 -17.298 -8.202 1.00 52.03 245 THR A C 1
ATOM 1851 O O . THR A 1 245 ? 10.141 -16.435 -7.557 1.00 52.03 245 THR A O 1
ATOM 1854 N N . ALA A 1 246 ? 12.014 -17.601 -7.966 1.00 50.34 246 ALA A N 1
ATOM 1855 C CA . ALA A 1 246 ? 12.798 -16.954 -6.923 1.00 50.34 246 ALA A CA 1
ATOM 1856 C C . ALA A 1 246 ? 13.080 -15.487 -7.284 1.00 50.34 246 ALA A C 1
ATOM 1858 O O . ALA A 1 246 ? 13.787 -15.196 -8.249 1.00 50.34 246 ALA A O 1
ATOM 1859 N N . CYS A 1 247 ? 12.553 -14.567 -6.476 1.00 51.41 247 CYS A N 1
ATOM 1860 C CA . CYS A 1 247 ? 12.775 -13.132 -6.610 1.00 51.41 247 CYS A CA 1
ATOM 1861 C C . CYS A 1 247 ? 13.857 -12.677 -5.621 1.00 51.41 247 CYS A C 1
ATOM 1863 O O . CYS A 1 247 ? 13.760 -12.946 -4.424 1.00 51.41 247 CYS A O 1
ATOM 1865 N N . LEU A 1 248 ? 14.890 -11.980 -6.100 1.00 52.41 248 LEU A N 1
ATOM 1866 C CA . LEU A 1 248 ? 15.889 -11.362 -5.230 1.00 52.41 248 LEU A CA 1
ATOM 1867 C C . LEU A 1 248 ? 15.337 -10.118 -4.527 1.00 52.41 248 LEU A C 1
ATOM 1869 O O . LEU A 1 248 ? 14.588 -9.329 -5.101 1.00 52.41 248 LEU A O 1
ATOM 1873 N N . ASN A 1 249 ? 15.756 -9.943 -3.273 1.00 51.03 249 ASN A N 1
ATOM 1874 C CA . ASN A 1 249 ? 15.373 -8.818 -2.427 1.00 51.03 249 ASN A CA 1
ATOM 1875 C C . ASN A 1 249 ? 16.120 -7.521 -2.789 1.00 51.03 249 ASN A C 1
ATOM 1877 O O . ASN A 1 249 ? 17.241 -7.523 -3.294 1.00 51.03 249 ASN A O 1
ATOM 1881 N N . LEU A 1 250 ? 15.506 -6.394 -2.425 1.00 46.69 250 LEU A N 1
ATOM 1882 C CA . LEU A 1 250 ? 15.877 -5.023 -2.797 1.00 46.69 250 LEU A CA 1
ATOM 1883 C C . LEU A 1 250 ? 17.270 -4.510 -2.406 1.00 46.69 250 LEU A C 1
ATOM 1885 O O . LEU A 1 250 ? 17.646 -3.432 -2.869 1.00 46.69 250 LEU A O 1
ATOM 1889 N N . PHE A 1 251 ? 18.018 -5.207 -1.546 1.00 50.00 251 PHE A N 1
ATOM 1890 C CA . PHE A 1 251 ? 19.198 -4.655 -0.854 1.00 50.00 251 PHE A CA 1
ATOM 1891 C C . PHE A 1 251 ? 20.359 -4.231 -1.776 1.00 50.00 251 PHE A C 1
ATOM 1893 O O . PHE A 1 251 ? 21.316 -3.622 -1.309 1.00 50.00 251 PHE A O 1
ATOM 1900 N N . GLY A 1 252 ? 20.253 -4.474 -3.086 1.00 50.47 252 GLY A N 1
ATOM 1901 C CA . GLY A 1 252 ? 21.191 -3.990 -4.094 1.00 50.47 252 GLY A CA 1
ATOM 1902 C C . GLY A 1 252 ? 20.547 -3.390 -5.342 1.00 50.47 252 GLY A C 1
ATOM 1903 O O . GLY A 1 252 ? 21.246 -3.284 -6.338 1.00 50.47 252 GLY A O 1
ATOM 1904 N N . ALA A 1 253 ? 19.265 -3.002 -5.353 1.00 50.16 253 ALA A N 1
ATOM 1905 C CA . ALA A 1 253 ? 18.539 -2.674 -6.594 1.00 50.16 253 ALA A CA 1
ATOM 1906 C C . ALA A 1 253 ? 19.254 -1.639 -7.492 1.00 50.16 253 ALA A C 1
ATOM 1908 O O . ALA A 1 253 ? 19.369 -1.843 -8.695 1.00 50.16 253 ALA A O 1
ATOM 1909 N N . ALA A 1 254 ? 19.824 -0.570 -6.927 1.00 53.12 254 ALA A N 1
ATOM 1910 C CA . ALA A 1 254 ? 20.584 0.416 -7.703 1.00 53.12 254 ALA A CA 1
ATOM 1911 C C . ALA A 1 254 ? 21.910 -0.142 -8.265 1.00 53.12 254 ALA A C 1
ATOM 1913 O O . ALA A 1 254 ? 22.313 0.209 -9.374 1.00 53.12 254 ALA A O 1
ATOM 1914 N N . GLN A 1 255 ? 22.587 -1.018 -7.518 1.00 60.97 255 GLN A N 1
ATOM 1915 C CA . GLN A 1 255 ? 23.818 -1.687 -7.947 1.00 60.97 255 GLN A CA 1
ATOM 1916 C C . GLN A 1 255 ? 23.519 -2.772 -8.989 1.00 60.97 255 GLN A C 1
ATOM 1918 O O . GLN A 1 255 ? 24.193 -2.834 -10.014 1.00 60.97 255 GLN A O 1
ATOM 1923 N N . GLN A 1 256 ? 22.452 -3.545 -8.790 1.00 65.38 256 GLN A N 1
ATOM 1924 C CA . GLN A 1 256 ? 21.934 -4.501 -9.760 1.00 65.38 256 GLN A CA 1
ATOM 1925 C C . GLN A 1 256 ? 21.491 -3.809 -11.042 1.00 65.38 256 GLN A C 1
ATOM 1927 O O . GLN A 1 256 ? 21.850 -4.276 -12.109 1.00 65.38 256 GLN A O 1
ATOM 1932 N N . MET A 1 257 ? 20.808 -2.662 -10.983 1.00 64.88 257 MET A N 1
ATOM 1933 C CA . MET A 1 257 ? 20.456 -1.898 -12.184 1.00 64.88 257 MET A CA 1
ATOM 1934 C C . MET A 1 257 ? 21.693 -1.437 -12.962 1.00 64.88 257 MET A C 1
ATOM 1936 O O . MET A 1 257 ? 21.675 -1.472 -14.188 1.00 64.88 257 MET A O 1
ATOM 1940 N N . LYS A 1 258 ? 22.775 -1.027 -12.285 1.00 70.81 258 LYS A N 1
ATOM 1941 C CA . LYS A 1 258 ? 24.042 -0.675 -12.951 1.00 70.81 258 LYS A CA 1
ATOM 1942 C C . LYS A 1 258 ? 24.699 -1.893 -13.605 1.00 70.81 258 LYS A C 1
ATOM 1944 O O . LYS A 1 258 ? 25.036 -1.823 -14.782 1.00 70.81 258 LYS A O 1
ATOM 1949 N N . LEU A 1 259 ? 24.815 -3.004 -12.873 1.00 76.12 259 LEU A N 1
ATOM 1950 C CA . LEU A 1 259 ? 25.351 -4.270 -13.393 1.00 76.12 259 LEU A CA 1
ATOM 1951 C C . LEU A 1 259 ? 24.534 -4.774 -14.584 1.00 76.12 259 LEU A C 1
ATOM 1953 O O . LEU A 1 259 ? 25.077 -5.179 -15.603 1.00 76.12 259 LEU A O 1
ATOM 1957 N N . CYS A 1 260 ? 23.217 -4.677 -14.482 1.00 74.62 260 CYS A N 1
ATOM 1958 C CA . CYS A 1 260 ? 22.296 -5.095 -15.515 1.00 74.62 260 CYS A CA 1
ATOM 1959 C C . CYS A 1 260 ? 22.310 -4.176 -16.750 1.00 74.62 260 CYS A C 1
ATOM 1961 O O . CYS A 1 260 ? 22.212 -4.674 -17.868 1.00 74.62 260 CYS A O 1
ATOM 1963 N N . LYS A 1 261 ? 22.512 -2.858 -16.594 1.00 78.50 261 LYS A N 1
ATOM 1964 C CA . LYS A 1 261 ? 22.765 -1.949 -17.730 1.00 78.50 261 LYS A CA 1
ATOM 1965 C C . LYS A 1 261 ? 24.057 -2.306 -18.463 1.00 78.50 261 LYS A C 1
ATOM 1967 O O . LYS A 1 261 ? 24.072 -2.328 -19.689 1.00 78.50 261 LYS A O 1
ATOM 1972 N N . LEU A 1 262 ? 25.122 -2.603 -17.719 1.00 84.44 262 LEU A N 1
ATOM 1973 C CA . LEU A 1 262 ? 26.389 -3.057 -18.292 1.00 84.44 262 LEU A CA 1
ATOM 1974 C C . LEU A 1 262 ? 26.210 -4.392 -19.029 1.00 84.44 262 LEU A C 1
ATOM 1976 O O . LEU A 1 262 ? 26.635 -4.516 -20.172 1.00 84.44 262 LEU A O 1
ATOM 1980 N N . ALA A 1 263 ? 25.496 -5.349 -18.433 1.00 81.56 263 ALA A N 1
ATOM 1981 C CA . ALA A 1 263 ? 25.169 -6.618 -19.079 1.00 81.56 263 ALA A CA 1
ATOM 1982 C C . ALA A 1 263 ? 24.423 -6.426 -20.412 1.00 81.56 263 ALA A C 1
ATOM 1984 O O . ALA A 1 263 ? 24.738 -7.109 -21.383 1.00 81.56 263 ALA A O 1
ATOM 1985 N N . ASP A 1 264 ? 23.481 -5.481 -20.498 1.00 80.00 264 ASP A N 1
ATOM 1986 C CA . ASP A 1 264 ? 22.777 -5.187 -21.756 1.00 80.00 264 ASP A CA 1
ATOM 1987 C C . ASP A 1 264 ? 23.695 -4.567 -22.803 1.00 80.00 264 ASP A C 1
ATOM 1989 O O . ASP A 1 264 ? 23.648 -4.955 -23.967 1.00 80.00 264 ASP A O 1
ATOM 1993 N N . GLN A 1 265 ? 24.569 -3.641 -22.401 1.00 83.56 265 GLN A N 1
ATOM 1994 C CA . GLN A 1 265 ? 25.575 -3.083 -23.306 1.00 83.56 265 GLN A CA 1
ATOM 1995 C C . GLN A 1 265 ? 26.505 -4.174 -23.845 1.00 83.56 265 GLN A C 1
ATOM 1997 O O . GLN A 1 265 ? 26.863 -4.143 -25.020 1.00 83.56 265 GLN A O 1
ATOM 2002 N N . CYS A 1 266 ? 26.868 -5.149 -23.011 1.00 86.62 266 CYS A N 1
ATOM 2003 C CA . CYS A 1 266 ? 27.656 -6.303 -23.425 1.00 86.62 266 CYS A CA 1
ATOM 2004 C C . CYS A 1 266 ? 26.894 -7.191 -24.416 1.00 86.62 266 CYS A C 1
ATOM 2006 O O . CYS A 1 266 ? 27.467 -7.567 -25.432 1.00 86.62 266 CYS A O 1
ATOM 2008 N N . ARG A 1 267 ? 25.599 -7.464 -24.185 1.00 84.00 267 ARG A N 1
ATOM 2009 C CA . ARG A 1 267 ? 24.743 -8.207 -25.133 1.00 84.00 267 ARG A CA 1
ATOM 2010 C C . ARG A 1 267 ? 24.646 -7.501 -26.484 1.00 84.00 267 ARG A C 1
ATOM 2012 O O . ARG A 1 267 ? 24.858 -8.132 -27.507 1.00 84.00 267 ARG A O 1
ATOM 2019 N N . LEU A 1 268 ? 24.416 -6.187 -26.484 1.00 80.88 268 LEU A N 1
ATOM 2020 C CA . LEU A 1 268 ? 24.343 -5.380 -27.710 1.00 80.88 268 LEU A CA 1
ATOM 2021 C C . LEU A 1 268 ? 25.658 -5.372 -28.500 1.00 80.88 268 LEU A C 1
ATOM 2023 O O . LEU A 1 268 ? 25.644 -5.282 -29.722 1.00 80.88 268 LEU A O 1
ATOM 2027 N N . LYS A 1 269 ? 26.797 -5.449 -27.806 1.00 84.94 269 LYS A N 1
ATOM 2028 C CA . LYS A 1 269 ? 28.129 -5.538 -28.423 1.00 84.94 269 LYS A CA 1
ATOM 2029 C C . LYS A 1 269 ? 28.542 -6.972 -28.770 1.00 84.94 269 LYS A C 1
ATOM 2031 O O . LYS A 1 269 ? 29.603 -7.155 -29.359 1.00 84.94 269 LYS A O 1
ATOM 2036 N N . GLY A 1 270 ? 27.756 -7.968 -28.363 1.00 83.38 270 GLY A N 1
ATOM 2037 C CA . GLY A 1 270 ? 28.087 -9.387 -28.446 1.00 83.38 270 GLY A CA 1
ATOM 2038 C C . GLY A 1 270 ? 29.277 -9.826 -27.583 1.00 83.38 270 GLY A C 1
ATOM 2039 O O . GLY A 1 270 ? 29.902 -10.846 -27.865 1.00 83.38 270 GLY A O 1
ATOM 2040 N N . ASP A 1 271 ? 29.629 -9.073 -26.538 1.00 87.25 271 ASP A N 1
ATOM 2041 C CA . ASP A 1 271 ? 30.768 -9.391 -25.675 1.00 87.25 271 ASP A CA 1
ATOM 2042 C C . ASP A 1 271 ? 30.379 -10.417 -24.594 1.00 87.25 271 ASP A C 1
ATOM 2044 O O . ASP A 1 271 ? 29.610 -10.143 -23.664 1.00 87.25 271 ASP A O 1
ATOM 2048 N N . ALA A 1 272 ? 30.923 -11.627 -24.731 1.00 84.75 272 ALA A N 1
ATOM 2049 C CA . ALA A 1 272 ? 30.859 -12.709 -23.742 1.00 84.75 272 ALA A CA 1
ATOM 2050 C C . ALA A 1 272 ? 32.243 -13.051 -23.147 1.00 84.75 272 ALA A C 1
ATOM 2052 O O . ALA A 1 272 ? 32.376 -13.937 -22.295 1.00 84.75 272 ALA A O 1
ATOM 2053 N N . CYS A 1 273 ? 33.296 -12.369 -23.600 1.00 85.50 273 CYS A N 1
ATOM 2054 C CA . CYS A 1 273 ? 34.675 -12.782 -23.381 1.00 85.50 273 CYS A CA 1
ATOM 2055 C C . CYS A 1 273 ? 35.375 -11.949 -22.316 1.00 85.50 273 CYS A C 1
ATOM 2057 O O . CYS A 1 273 ? 36.127 -12.523 -21.520 1.00 85.50 273 CYS A O 1
ATOM 2059 N N . THR A 1 274 ? 35.114 -10.641 -22.249 1.00 90.38 274 THR A N 1
ATOM 2060 C CA . THR A 1 274 ? 35.734 -9.791 -21.228 1.00 90.38 274 THR A CA 1
ATOM 2061 C C . THR A 1 274 ? 35.247 -10.167 -19.831 1.00 90.38 274 THR A C 1
ATOM 2063 O O . THR A 1 274 ? 34.094 -10.549 -19.628 1.00 90.38 274 THR A O 1
ATOM 2066 N N . THR A 1 275 ? 36.143 -10.081 -18.843 1.00 89.31 275 THR A N 1
ATOM 2067 C CA . THR A 1 275 ? 35.817 -10.407 -17.446 1.00 89.31 275 THR A CA 1
ATOM 2068 C C . THR A 1 275 ? 34.667 -9.544 -16.940 1.00 89.31 275 THR A C 1
ATOM 2070 O O . THR A 1 275 ? 33.725 -10.069 -16.360 1.00 89.31 275 THR A O 1
ATOM 2073 N N . GLU A 1 276 ? 34.700 -8.247 -17.252 1.00 90.25 276 GLU A N 1
ATOM 2074 C CA . GLU A 1 276 ? 33.657 -7.290 -16.884 1.00 90.25 276 GLU A CA 1
ATOM 2075 C C . GLU A 1 276 ? 32.292 -7.679 -17.473 1.00 90.25 276 GLU A C 1
ATOM 2077 O O . GLU A 1 276 ? 31.316 -7.779 -16.728 1.00 90.25 276 GLU A O 1
ATOM 2082 N N . CYS A 1 277 ? 32.213 -7.994 -18.773 1.00 88.31 277 CYS A N 1
ATOM 2083 C CA . CYS A 1 277 ? 30.955 -8.425 -19.381 1.00 88.31 277 CYS A CA 1
ATOM 2084 C C . CYS A 1 277 ? 30.489 -9.787 -18.878 1.00 88.31 277 CYS A C 1
ATOM 2086 O O . CYS A 1 277 ? 29.294 -9.980 -18.660 1.00 88.31 277 CYS A O 1
ATOM 2088 N N . ARG A 1 278 ? 31.402 -10.731 -18.642 1.00 87.31 278 ARG A N 1
ATOM 2089 C CA . ARG A 1 278 ? 31.056 -12.058 -18.126 1.00 87.31 278 ARG A CA 1
ATOM 2090 C C . ARG A 1 278 ? 30.500 -11.985 -16.706 1.00 87.31 278 ARG A C 1
ATOM 20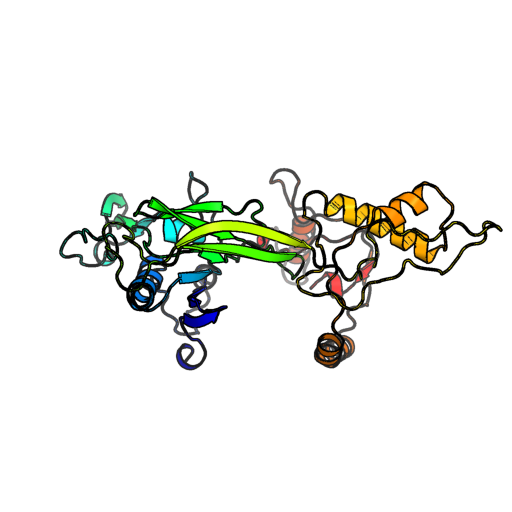92 O O . ARG A 1 278 ? 29.498 -12.632 -16.411 1.00 87.31 278 ARG A O 1
ATOM 2099 N N . GLU A 1 279 ? 31.120 -11.196 -15.835 1.00 87.38 279 GLU A N 1
ATOM 2100 C CA . GLU A 1 279 ? 30.665 -10.989 -14.458 1.00 87.38 279 GLU A CA 1
ATOM 2101 C C . GLU A 1 279 ? 29.358 -10.199 -14.414 1.00 87.38 279 GLU A C 1
ATOM 2103 O O . GLU A 1 279 ? 28.412 -10.631 -13.759 1.00 87.38 279 GLU A O 1
ATOM 2108 N N . ALA A 1 280 ? 29.251 -9.109 -15.181 1.00 85.75 280 ALA A N 1
ATOM 2109 C CA . ALA A 1 280 ? 28.022 -8.327 -15.270 1.00 85.75 280 ALA A CA 1
ATOM 2110 C C . ALA A 1 280 ? 26.855 -9.161 -15.811 1.00 85.75 280 ALA A C 1
ATOM 2112 O O . ALA A 1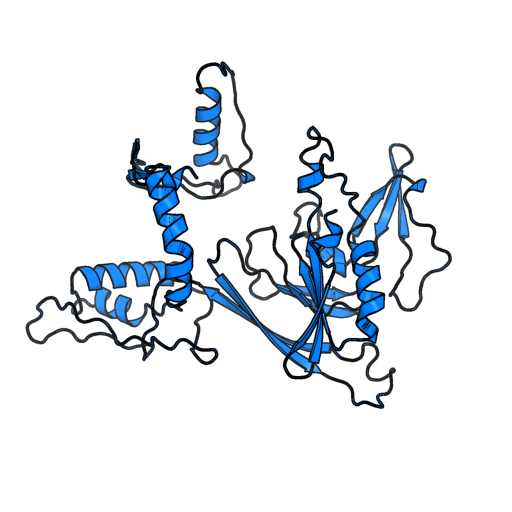 280 ? 25.764 -9.137 -15.236 1.00 85.75 280 ALA A O 1
ATOM 2113 N N . ARG A 1 281 ? 27.082 -9.943 -16.880 1.00 83.38 281 ARG A N 1
ATOM 2114 C CA . ARG A 1 281 ? 26.083 -10.873 -17.415 1.00 83.38 281 ARG A CA 1
ATOM 2115 C C . ARG A 1 281 ? 25.716 -11.896 -16.359 1.00 83.38 281 ARG A C 1
ATOM 2117 O O . ARG A 1 281 ? 24.528 -11.999 -16.101 1.00 83.38 281 ARG A O 1
ATOM 2124 N N . ARG A 1 282 ? 26.668 -12.583 -15.708 1.00 82.06 282 ARG A N 1
ATOM 2125 C CA . ARG A 1 282 ? 26.423 -13.579 -14.639 1.00 82.06 282 ARG A CA 1
ATOM 2126 C C . ARG A 1 282 ? 25.583 -13.014 -13.491 1.00 82.06 282 ARG A C 1
ATOM 2128 O O . ARG A 1 282 ? 24.562 -13.609 -13.159 1.00 82.06 282 ARG A O 1
ATOM 2135 N N . ASP A 1 283 ? 25.988 -11.874 -12.940 1.00 78.88 283 ASP A N 1
ATOM 2136 C CA . ASP A 1 283 ? 25.465 -11.334 -11.680 1.00 78.88 283 ASP A CA 1
ATOM 2137 C C . ASP A 1 283 ? 24.232 -10.436 -11.866 1.00 78.88 283 ASP A C 1
ATOM 2139 O O . ASP A 1 283 ? 23.523 -10.148 -10.893 1.00 78.88 283 ASP A O 1
ATOM 2143 N N . CYS A 1 284 ? 23.925 -10.032 -13.109 1.00 74.56 284 CYS A N 1
ATOM 2144 C CA . CYS A 1 284 ? 22.638 -9.434 -13.451 1.00 74.56 284 CYS A CA 1
ATOM 2145 C C . CYS A 1 284 ? 21.520 -10.461 -13.253 1.00 74.56 284 CYS A C 1
ATOM 2147 O O . CYS A 1 284 ? 21.159 -11.247 -14.130 1.00 74.56 284 CYS A O 1
ATOM 2149 N N . SER A 1 285 ? 20.975 -10.423 -12.050 1.00 60.62 285 SER A N 1
ATOM 2150 C CA . SER A 1 285 ? 19.900 -11.262 -11.558 1.00 60.62 285 SER A CA 1
ATOM 2151 C C . SER A 1 285 ? 18.656 -10.393 -11.448 1.00 60.62 285 SER A C 1
ATOM 2153 O O . SER A 1 285 ? 18.167 -10.054 -10.375 1.00 60.62 285 SER A O 1
ATOM 2155 N N . SER A 1 286 ? 18.200 -9.923 -12.604 1.00 53.78 286 SER A N 1
ATOM 2156 C CA . SER A 1 286 ? 16.976 -9.150 -12.685 1.00 53.78 286 SER A CA 1
ATOM 2157 C C . SER A 1 286 ? 15.790 -10.021 -12.315 1.00 53.78 286 SER A C 1
ATOM 2159 O O . SER A 1 286 ? 15.587 -11.083 -12.905 1.00 53.78 286 SER A O 1
ATOM 2161 N N . VAL A 1 287 ? 15.001 -9.548 -11.354 1.00 50.41 287 VAL A N 1
ATOM 2162 C CA . VAL A 1 287 ? 13.674 -10.104 -11.153 1.00 50.41 287 VAL A CA 1
ATOM 2163 C C . VAL A 1 287 ? 12.739 -9.529 -12.227 1.00 50.41 287 VAL A C 1
ATOM 2165 O O . VAL A 1 287 ? 12.705 -8.306 -12.405 1.00 50.41 287 VAL A O 1
ATOM 2168 N N . PRO A 1 288 ? 12.005 -10.374 -12.956 1.00 51.72 288 PRO A N 1
ATOM 2169 C CA . PRO A 1 288 ? 11.087 -9.975 -14.017 1.00 51.72 288 PRO A CA 1
ATOM 2170 C C . PRO A 1 288 ? 9.715 -9.654 -13.463 1.00 51.72 288 PRO A C 1
ATOM 2172 O O . PRO A 1 288 ? 9.207 -10.357 -12.590 1.00 51.72 288 PRO A O 1
ATOM 2175 N N . ALA A 1 289 ? 9.042 -8.739 -14.144 1.00 52.94 289 ALA A N 1
ATOM 2176 C CA . ALA A 1 289 ? 7.720 -9.081 -14.638 1.00 52.94 289 ALA A CA 1
ATOM 2177 C C . ALA A 1 289 ? 7.879 -9.314 -16.152 1.00 52.94 289 ALA A C 1
ATOM 2179 O O . ALA A 1 289 ? 8.311 -8.382 -16.836 1.00 52.94 289 ALA A O 1
ATOM 2180 N N . PRO A 1 290 ? 7.627 -10.523 -16.697 1.00 54.94 290 PRO A N 1
ATOM 2181 C CA . PRO A 1 290 ? 7.574 -10.670 -18.144 1.00 54.94 290 PRO A CA 1
ATOM 2182 C C . PRO A 1 290 ? 6.489 -9.729 -18.672 1.00 54.94 290 PRO A C 1
ATOM 2184 O O . PRO A 1 290 ? 5.473 -9.500 -18.010 1.00 54.94 290 PRO A O 1
ATOM 2187 N N . ILE A 1 291 ? 6.731 -9.143 -19.842 1.00 66.12 291 ILE A N 1
ATOM 2188 C CA . ILE A 1 291 ? 5.729 -8.294 -20.474 1.00 66.12 291 ILE A CA 1
ATOM 2189 C C . ILE A 1 291 ? 4.571 -9.205 -20.889 1.00 66.12 291 ILE A C 1
ATOM 2191 O O . ILE A 1 291 ? 4.721 -10.050 -21.769 1.00 66.12 291 ILE A O 1
ATOM 2195 N N . ASP A 1 292 ? 3.429 -9.049 -20.227 1.00 77.44 292 ASP A N 1
ATOM 2196 C CA . ASP A 1 292 ? 2.231 -9.823 -20.523 1.00 77.44 292 ASP A CA 1
ATOM 2197 C C . ASP A 1 292 ? 1.636 -9.380 -21.866 1.00 77.44 292 ASP A C 1
ATOM 2199 O O . ASP A 1 292 ? 1.259 -8.219 -22.038 1.00 77.44 292 ASP A O 1
ATOM 2203 N N . ALA A 1 293 ? 1.559 -10.307 -22.826 1.00 78.12 293 ALA A N 1
ATOM 2204 C CA . ALA A 1 293 ? 1.113 -10.009 -24.186 1.00 78.12 293 ALA A CA 1
ATOM 2205 C C . ALA A 1 293 ? -0.325 -9.471 -24.224 1.00 78.12 293 ALA A C 1
ATOM 2207 O O . ALA A 1 293 ? -0.607 -8.557 -24.994 1.00 78.12 293 ALA A O 1
ATOM 2208 N N . ALA A 1 294 ? -1.210 -9.974 -23.356 1.00 87.00 294 ALA A N 1
ATOM 2209 C CA . ALA A 1 294 ? -2.585 -9.487 -23.265 1.00 87.00 294 ALA A CA 1
ATOM 2210 C C . ALA A 1 294 ? -2.641 -8.043 -22.737 1.00 87.00 294 ALA A C 1
ATOM 2212 O O . ALA A 1 294 ? -3.425 -7.230 -23.221 1.00 87.00 294 ALA A O 1
ATOM 2213 N N . THR A 1 295 ? -1.775 -7.694 -21.784 1.00 86.00 295 THR A N 1
ATOM 2214 C CA . THR A 1 295 ? -1.620 -6.320 -21.295 1.00 86.00 295 THR A CA 1
ATOM 2215 C C . THR A 1 295 ? -1.039 -5.407 -22.376 1.00 86.00 295 THR A C 1
ATOM 2217 O O . THR A 1 295 ? -1.491 -4.274 -22.510 1.00 86.00 295 THR A O 1
ATOM 2220 N N . VAL A 1 296 ? -0.083 -5.878 -23.185 1.00 85.81 296 VAL A N 1
ATOM 2221 C CA . VAL A 1 296 ? 0.428 -5.105 -24.334 1.00 85.81 296 VAL A CA 1
ATOM 2222 C C . VAL A 1 296 ? -0.673 -4.852 -25.349 1.00 85.81 296 VAL A C 1
ATOM 2224 O O . VAL A 1 296 ? -0.874 -3.708 -25.733 1.00 85.81 296 VAL A O 1
ATOM 2227 N N . GLU A 1 297 ? -1.413 -5.887 -25.739 1.00 91.62 297 GLU A N 1
ATOM 2228 C CA . GLU A 1 297 ? -2.530 -5.768 -26.678 1.00 91.62 297 GLU A CA 1
ATOM 2229 C C . GLU A 1 297 ? -3.611 -4.811 -26.151 1.00 91.62 297 GLU A C 1
ATOM 2231 O O . GLU A 1 297 ? -4.139 -3.991 -26.900 1.00 91.62 297 GLU A O 1
ATOM 2236 N N . LEU A 1 298 ? -3.889 -4.849 -24.843 1.00 94.19 298 LEU A N 1
ATOM 2237 C CA . LEU A 1 298 ? -4.812 -3.925 -24.186 1.00 94.19 298 LEU A CA 1
ATOM 2238 C C . LEU A 1 298 ? -4.325 -2.467 -24.237 1.00 94.19 298 LEU A C 1
ATOM 2240 O O . LEU A 1 298 ? -5.141 -1.558 -24.391 1.00 94.19 298 LEU A O 1
ATOM 2244 N N . LEU A 1 299 ? -3.020 -2.233 -24.066 1.00 92.31 299 LEU A N 1
ATOM 2245 C CA . LEU A 1 299 ? -2.432 -0.892 -23.992 1.00 92.31 299 LEU A CA 1
ATOM 2246 C C . LEU A 1 299 ? -2.064 -0.303 -25.362 1.00 92.31 299 LEU A C 1
ATOM 2248 O O . LEU A 1 299 ? -2.055 0.920 -25.501 1.00 92.31 299 LEU A O 1
ATOM 2252 N N . ASP A 1 300 ? -1.806 -1.136 -26.371 1.00 92.19 300 ASP A N 1
ATOM 2253 C CA . ASP A 1 300 ? -1.415 -0.735 -27.729 1.00 92.19 300 ASP A CA 1
ATOM 2254 C C . ASP A 1 300 ? -2.311 0.361 -28.342 1.00 92.19 300 ASP A C 1
ATOM 2256 O O . ASP A 1 300 ? -1.771 1.391 -28.759 1.00 92.19 300 ASP A O 1
ATOM 2260 N N . PRO A 1 301 ? -3.660 0.273 -28.323 1.00 94.00 301 PRO A N 1
ATOM 2261 C CA . PRO A 1 301 ? -4.492 1.336 -28.889 1.00 94.00 301 PRO A CA 1
ATOM 2262 C C . PRO A 1 301 ? -4.356 2.673 -28.144 1.00 94.00 301 PRO A C 1
ATOM 2264 O O . PRO A 1 301 ? -4.473 3.732 -28.762 1.00 94.00 301 PRO A O 1
ATOM 2267 N N . TYR A 1 302 ? -4.084 2.656 -26.834 1.00 91.25 302 TYR A N 1
ATOM 2268 C CA . TYR A 1 302 ? -3.853 3.879 -26.058 1.00 91.25 302 TYR A CA 1
ATOM 2269 C C . TYR A 1 302 ? -2.513 4.519 -26.417 1.00 91.25 302 TYR A C 1
ATOM 2271 O O . TYR A 1 302 ? -2.442 5.734 -26.593 1.00 91.25 302 TYR A O 1
ATOM 2279 N N . VAL A 1 303 ? -1.469 3.701 -26.568 1.00 86.12 303 VAL A N 1
ATOM 2280 C CA . VAL A 1 303 ? -0.135 4.149 -26.985 1.00 86.12 303 VAL A CA 1
ATOM 2281 C C . VAL A 1 303 ? -0.186 4.738 -28.395 1.00 86.12 303 VAL A C 1
ATOM 2283 O O . VAL A 1 303 ? 0.306 5.841 -28.624 1.00 86.12 303 VAL A O 1
ATOM 2286 N N . GLN A 1 304 ? -0.848 4.058 -29.333 1.00 86.50 304 GLN A N 1
ATOM 2287 C CA . GLN A 1 304 ? -1.036 4.564 -30.694 1.00 86.50 304 GLN A CA 1
ATOM 2288 C C . GLN A 1 304 ? -1.850 5.861 -30.719 1.00 86.50 304 GLN A C 1
ATOM 2290 O O . GLN A 1 304 ? -1.481 6.797 -31.427 1.00 86.50 304 GLN A O 1
ATOM 2295 N N . GLY A 1 305 ? -2.929 5.943 -29.934 1.00 87.38 305 GLY A N 1
ATOM 2296 C CA . GLY A 1 305 ? -3.725 7.163 -29.809 1.00 87.38 305 GLY A CA 1
ATOM 2297 C C . GLY A 1 305 ? -2.907 8.341 -29.277 1.00 87.38 305 GLY A C 1
ATOM 2298 O O . GLY A 1 305 ? -3.026 9.452 -29.790 1.00 87.38 305 GLY A O 1
ATOM 2299 N N . LEU A 1 306 ? -2.029 8.089 -28.305 1.00 85.31 306 LEU A N 1
ATOM 2300 C CA . LEU A 1 306 ? -1.127 9.095 -27.752 1.00 85.31 306 LEU A CA 1
ATOM 2301 C C . LEU A 1 306 ? -0.114 9.580 -28.796 1.00 85.31 306 LEU A C 1
ATOM 2303 O O . LEU A 1 306 ? 0.015 10.785 -28.973 1.00 85.31 306 LEU A O 1
ATOM 2307 N N . TYR A 1 307 ? 0.517 8.669 -29.547 1.00 81.25 307 TYR A N 1
ATOM 2308 C CA . TYR A 1 307 ? 1.442 9.026 -30.633 1.00 81.25 307 TYR A CA 1
ATOM 2309 C C . TYR A 1 307 ? 0.776 9.779 -31.792 1.00 81.25 307 TYR A C 1
ATOM 2311 O O . TYR A 1 307 ? 1.434 10.556 -32.481 1.00 81.25 307 TYR A O 1
ATOM 2319 N N . GLN A 1 308 ? -0.515 9.544 -32.040 1.00 82.75 308 GLN A N 1
ATOM 2320 C CA . GLN A 1 308 ? -1.274 10.290 -33.048 1.00 82.75 308 GLN A CA 1
ATOM 2321 C C . GLN A 1 308 ? -1.673 11.686 -32.563 1.00 82.75 308 GLN A C 1
ATOM 2323 O O . GLN A 1 308 ? -1.728 12.614 -33.369 1.00 82.75 308 GLN A O 1
ATOM 2328 N N . ALA A 1 309 ? -1.992 11.827 -31.275 1.00 84.81 309 ALA A N 1
ATOM 2329 C CA . ALA A 1 309 ? -2.413 13.094 -30.689 1.00 84.81 309 ALA A CA 1
ATOM 2330 C C . ALA A 1 309 ? -1.227 14.030 -30.424 1.00 84.81 309 ALA A C 1
ATOM 2332 O O . ALA A 1 309 ? -1.323 15.225 -30.693 1.00 84.81 309 ALA A O 1
ATOM 2333 N N . GLU A 1 310 ? -0.118 13.487 -29.922 1.00 80.19 310 GLU A N 1
ATOM 2334 C CA . GLU A 1 310 ? 1.060 14.236 -29.502 1.00 80.19 310 GLU A CA 1
ATOM 2335 C C . GLU A 1 310 ? 2.339 13.536 -29.983 1.00 80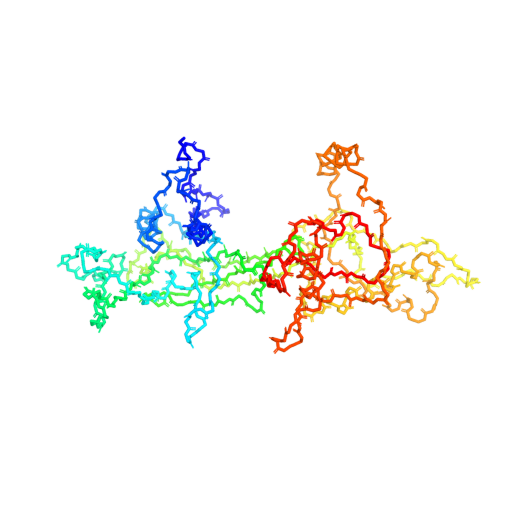.19 310 GLU A C 1
ATOM 2337 O O . GLU A 1 310 ? 2.533 12.334 -29.798 1.00 80.19 310 GLU A O 1
ATOM 2342 N N . ASP A 1 311 ? 3.266 14.299 -30.562 1.00 79.50 311 ASP A N 1
ATOM 2343 C CA . ASP A 1 311 ? 4.587 13.792 -30.947 1.00 79.50 311 ASP A CA 1
ATOM 2344 C C . ASP A 1 311 ? 5.512 13.762 -29.719 1.00 79.50 311 ASP A C 1
ATOM 2346 O O . ASP A 1 311 ? 6.395 14.606 -29.553 1.00 79.50 311 ASP A O 1
ATOM 2350 N N . LEU A 1 312 ? 5.271 12.812 -28.811 1.00 79.38 312 LEU A N 1
ATOM 2351 C CA . LEU A 1 312 ? 5.998 12.699 -27.540 1.00 79.38 312 LEU A CA 1
ATOM 2352 C C . LEU A 1 312 ? 7.510 12.509 -27.715 1.00 79.38 312 LEU A C 1
ATOM 2354 O O . LEU A 1 312 ? 8.289 12.965 -26.877 1.00 79.38 312 LEU A O 1
ATOM 2358 N N . ASN A 1 313 ? 7.926 11.905 -28.831 1.00 78.88 313 ASN A N 1
ATOM 2359 C CA . ASN A 1 313 ? 9.332 11.672 -29.164 1.00 78.88 313 ASN A CA 1
ATOM 2360 C C . ASN A 1 313 ? 10.039 12.926 -29.687 1.00 78.88 313 ASN A C 1
ATOM 2362 O O . ASN A 1 313 ? 11.261 12.923 -29.856 1.00 78.88 313 ASN A O 1
ATOM 2366 N N . LYS A 1 314 ? 9.302 14.010 -29.945 1.00 83.06 314 LYS A N 1
ATOM 2367 C CA . LYS A 1 314 ? 9.886 15.256 -30.417 1.00 83.06 314 LYS A CA 1
ATOM 2368 C C . LYS A 1 314 ? 10.806 15.846 -29.359 1.00 83.06 314 LYS A C 1
ATOM 2370 O O . LYS A 1 314 ? 10.365 16.391 -28.347 1.00 83.06 314 LYS A O 1
ATOM 2375 N N . SER A 1 315 ? 12.104 15.784 -29.623 1.00 83.81 315 SER A N 1
ATOM 2376 C CA . SER A 1 315 ? 13.103 16.470 -28.813 1.00 83.81 315 SER A CA 1
ATOM 2377 C C . SER A 1 315 ? 13.085 17.969 -29.104 1.00 83.81 315 SER A C 1
ATOM 2379 O O . SER A 1 315 ? 13.071 18.385 -30.264 1.00 83.81 315 SER A O 1
ATOM 2381 N N . PHE A 1 316 ? 13.099 18.791 -28.056 1.00 87.38 316 PHE A N 1
ATOM 2382 C CA . PHE A 1 316 ? 13.117 20.256 -28.184 1.00 87.38 316 PHE A CA 1
ATOM 2383 C C . PHE A 1 316 ? 14.258 20.916 -27.403 1.00 87.38 316 PHE A C 1
ATOM 2385 O O . PHE A 1 316 ? 14.529 22.100 -27.605 1.00 87.38 316 PHE A O 1
ATOM 2392 N N . ALA A 1 317 ? 14.941 20.166 -26.536 1.00 87.06 317 ALA A N 1
ATOM 2393 C CA . ALA A 1 317 ? 16.095 20.637 -25.784 1.00 87.06 317 ALA A CA 1
ATOM 2394 C C . ALA A 1 317 ? 17.138 19.522 -25.602 1.00 87.06 317 ALA A C 1
ATOM 2396 O O . ALA A 1 317 ? 16.894 18.355 -25.907 1.00 87.06 317 ALA A O 1
ATOM 2397 N N . PHE A 1 318 ? 18.320 19.902 -25.119 1.00 87.50 318 PHE A N 1
ATOM 2398 C CA . PHE A 1 318 ? 19.393 18.984 -24.750 1.00 87.50 318 PHE A CA 1
ATOM 2399 C C . PHE A 1 318 ? 19.917 19.364 -23.363 1.00 87.50 318 PHE A C 1
ATOM 2401 O O . PHE A 1 318 ? 20.392 20.484 -23.166 1.00 87.50 318 PHE A O 1
ATOM 2408 N N . ALA A 1 319 ? 19.821 18.444 -22.408 1.00 83.69 319 ALA A N 1
ATOM 2409 C CA . ALA A 1 319 ? 20.354 18.591 -21.064 1.00 83.69 319 ALA A CA 1
ATOM 2410 C C . ALA A 1 319 ? 21.809 18.107 -21.037 1.00 83.69 319 ALA A C 1
ATOM 2412 O O . ALA A 1 319 ? 22.090 16.934 -21.267 1.00 83.69 319 ALA A O 1
ATOM 2413 N N . THR A 1 320 ? 22.748 19.006 -20.739 1.00 84.94 320 THR A N 1
ATOM 2414 C CA . THR A 1 320 ? 24.189 18.695 -20.677 1.00 84.94 320 THR A CA 1
ATOM 2415 C C . THR A 1 320 ? 24.602 17.917 -19.427 1.00 84.94 320 THR A C 1
ATOM 2417 O O . THR A 1 320 ? 25.736 17.458 -19.344 1.00 84.94 320 THR A O 1
ATOM 2420 N N . ALA A 1 321 ? 23.711 17.807 -18.443 1.00 78.62 321 ALA A N 1
ATOM 2421 C CA . ALA A 1 321 ? 23.875 17.014 -17.234 1.00 78.62 321 ALA A CA 1
ATOM 2422 C C . ALA A 1 321 ? 22.496 16.702 -16.638 1.00 78.62 321 ALA A C 1
ATOM 2424 O O . ALA A 1 321 ? 21.520 17.409 -16.901 1.00 78.62 321 ALA A O 1
ATOM 2425 N N . ARG A 1 322 ? 22.428 15.680 -15.780 1.00 73.69 322 ARG A N 1
ATOM 2426 C CA . ARG A 1 322 ? 21.216 15.335 -15.026 1.00 73.69 322 ARG A CA 1
ATOM 2427 C C . ARG A 1 322 ? 20.777 16.486 -14.114 1.00 73.69 322 ARG A C 1
ATOM 2429 O O . ARG A 1 322 ? 21.554 16.941 -13.274 1.00 73.69 322 ARG A O 1
ATOM 2436 N N . ILE A 1 323 ? 19.507 16.880 -14.198 1.00 81.56 323 ILE A N 1
ATOM 2437 C CA . ILE A 1 323 ? 18.901 17.918 -13.355 1.00 81.56 323 ILE A CA 1
ATOM 2438 C C . ILE A 1 323 ? 18.002 17.254 -12.306 1.00 81.56 323 ILE A C 1
ATOM 2440 O O . ILE A 1 323 ? 16.926 16.725 -12.597 1.00 81.56 323 ILE A O 1
ATOM 2444 N N . SER A 1 324 ? 18.464 17.269 -11.058 1.00 76.44 324 SER A N 1
ATOM 2445 C CA . SER A 1 324 ? 17.782 16.608 -9.945 1.00 76.44 324 SER A CA 1
ATOM 2446 C C . SER A 1 324 ? 16.562 17.389 -9.453 1.00 76.44 324 SER A C 1
ATOM 2448 O O . SER A 1 324 ? 16.579 18.612 -9.320 1.00 76.44 324 SER A O 1
ATOM 2450 N N . ARG A 1 325 ? 15.517 16.646 -9.088 1.00 74.25 325 ARG A N 1
ATOM 2451 C CA . ARG A 1 325 ? 14.300 17.136 -8.437 1.00 74.25 325 ARG A CA 1
ATOM 2452 C C . ARG A 1 325 ? 14.531 17.579 -6.993 1.00 74.25 325 ARG A C 1
ATOM 2454 O O . ARG A 1 325 ? 13.833 18.476 -6.530 1.00 74.25 325 ARG A O 1
ATOM 2461 N N . PHE A 1 326 ? 15.446 16.953 -6.264 1.00 68.19 326 PHE A N 1
ATOM 2462 C CA . PHE A 1 326 ? 15.750 17.314 -4.879 1.00 68.19 326 PHE A CA 1
ATOM 2463 C C . PHE A 1 326 ? 17.197 17.791 -4.765 1.00 68.19 326 PHE A C 1
ATOM 2465 O O . PHE A 1 326 ? 18.086 17.204 -5.385 1.00 68.19 326 PHE A O 1
ATOM 2472 N N . GLY A 1 327 ? 17.420 18.833 -3.960 1.00 63.91 327 GLY A N 1
ATOM 2473 C CA . GLY A 1 327 ? 18.746 19.149 -3.436 1.00 63.91 327 GLY A CA 1
ATOM 2474 C C . GLY A 1 327 ? 19.206 18.060 -2.461 1.00 63.91 327 GLY A C 1
ATOM 2475 O O . GLY A 1 327 ? 18.385 17.352 -1.874 1.00 63.91 327 GLY A O 1
ATOM 2476 N N . LEU A 1 328 ? 20.519 17.909 -2.284 1.00 57.44 328 LEU A N 1
ATOM 2477 C CA . LEU A 1 328 ? 21.102 16.830 -1.472 1.00 57.44 328 LEU A CA 1
ATOM 2478 C C . LEU A 1 328 ? 20.750 16.936 0.027 1.00 57.44 328 LEU A C 1
ATOM 2480 O O . LEU A 1 328 ? 20.760 15.920 0.719 1.00 57.44 328 LEU A O 1
ATOM 2484 N N . SER A 1 329 ? 20.404 18.139 0.507 1.00 55.19 329 SER A N 1
ATOM 2485 C CA . SER A 1 329 ? 20.315 18.455 1.944 1.00 55.19 329 SER A CA 1
ATOM 2486 C C . SER A 1 329 ? 19.161 19.408 2.303 1.00 55.19 329 SER A C 1
ATOM 2488 O O . SER A 1 329 ? 19.288 20.208 3.225 1.00 55.19 329 SER A O 1
ATOM 2490 N N . GLY A 1 330 ? 18.045 19.372 1.564 1.00 59.09 330 GLY A N 1
ATOM 2491 C CA . GLY A 1 330 ? 16.919 20.306 1.771 1.00 59.09 330 GLY A CA 1
ATOM 2492 C C . GLY A 1 330 ? 17.128 21.704 1.173 1.00 59.09 330 GLY A C 1
ATOM 2493 O O . GLY A 1 330 ? 16.349 22.613 1.443 1.00 59.09 330 GLY A O 1
ATOM 2494 N N . GLU A 1 331 ? 18.171 21.856 0.360 1.00 71.12 331 GLU A N 1
ATOM 2495 C CA . GLU A 1 331 ? 18.446 23.030 -0.470 1.00 71.12 331 GLU A CA 1
ATOM 2496 C C . GLU A 1 331 ? 17.490 23.114 -1.672 1.00 71.12 331 GLU A C 1
ATOM 2498 O O . GLU A 1 331 ? 16.728 22.179 -1.955 1.00 71.12 331 GLU A O 1
ATOM 2503 N N . ASP A 1 332 ? 17.569 24.229 -2.402 1.00 75.00 332 ASP A N 1
ATOM 2504 C CA . ASP A 1 332 ? 16.790 24.458 -3.616 1.00 75.00 332 ASP A CA 1
ATOM 2505 C C . ASP A 1 332 ? 16.935 23.308 -4.617 1.00 75.00 332 ASP A C 1
ATOM 2507 O O . ASP A 1 332 ? 18.005 22.740 -4.842 1.00 75.00 332 ASP A O 1
ATOM 2511 N N . SER A 1 333 ? 15.812 22.965 -5.240 1.00 83.00 333 SER A N 1
ATOM 2512 C CA . SER A 1 333 ? 15.748 21.966 -6.298 1.00 83.00 333 SER A CA 1
ATOM 2513 C C . SER A 1 333 ? 16.333 22.549 -7.588 1.00 83.00 333 SER A C 1
ATOM 2515 O O . SER A 1 333 ? 15.756 23.508 -8.100 1.00 83.00 333 SER A O 1
ATOM 2517 N N . PRO A 1 334 ? 17.399 21.972 -8.182 1.00 84.81 334 PRO A N 1
ATOM 2518 C CA . PRO A 1 334 ? 17.899 22.427 -9.482 1.00 84.81 334 PRO A CA 1
ATOM 2519 C C . PRO A 1 334 ? 16.810 22.428 -10.562 1.00 84.81 334 PRO A C 1
ATOM 2521 O O . PRO A 1 334 ? 16.686 23.381 -11.330 1.00 84.81 334 PRO A O 1
ATOM 2524 N N . LEU A 1 335 ? 15.968 21.390 -10.575 1.00 86.44 335 LEU A N 1
ATOM 2525 C CA . LEU A 1 335 ? 14.825 21.318 -11.481 1.00 86.44 335 LEU A CA 1
ATOM 2526 C C . LEU A 1 335 ? 13.711 22.295 -11.075 1.00 86.44 335 LEU A C 1
ATOM 2528 O O . LEU A 1 335 ? 13.050 22.869 -11.933 1.00 86.44 335 LEU A O 1
ATOM 2532 N N . GLY A 1 336 ? 13.522 22.537 -9.779 1.00 88.81 336 GLY A N 1
ATOM 2533 C CA . GLY A 1 336 ? 12.580 23.536 -9.276 1.00 88.81 336 GLY A CA 1
ATOM 2534 C C . GLY A 1 336 ? 12.955 24.958 -9.664 1.00 88.81 336 GLY A C 1
ATOM 2535 O O . GLY A 1 336 ? 12.062 25.721 -10.018 1.00 88.81 336 GLY A O 1
ATOM 2536 N N . ASN A 1 337 ? 14.247 25.281 -9.701 1.00 89.25 337 ASN A N 1
ATOM 2537 C CA . ASN A 1 337 ? 14.741 26.559 -10.204 1.00 89.25 337 ASN A CA 1
ATOM 2538 C C . ASN A 1 337 ? 14.393 26.723 -11.686 1.00 89.25 337 ASN A C 1
ATOM 2540 O O . ASN A 1 337 ? 13.829 27.743 -12.068 1.00 89.25 337 ASN A O 1
ATOM 2544 N N . LEU A 1 338 ? 14.625 25.684 -12.498 1.00 89.31 338 LEU A N 1
ATOM 2545 C CA . LEU A 1 338 ? 14.259 25.687 -13.916 1.00 89.31 338 LEU A CA 1
ATOM 2546 C C . LEU A 1 338 ? 12.746 25.869 -14.126 1.00 89.31 338 LEU A C 1
ATOM 2548 O O . LEU A 1 338 ? 12.323 26.655 -14.977 1.00 89.31 338 LEU A O 1
ATOM 2552 N N . VAL A 1 339 ? 11.920 25.163 -13.349 1.00 89.62 339 VAL A N 1
ATOM 2553 C CA . VAL A 1 339 ? 10.454 25.268 -13.425 1.00 89.62 339 VAL A CA 1
ATOM 2554 C C . VAL A 1 339 ? 9.982 26.653 -12.981 1.00 89.62 339 VAL A C 1
ATOM 2556 O O . VAL A 1 339 ? 9.171 27.267 -13.673 1.00 89.62 339 VAL A O 1
ATOM 2559 N N . ALA A 1 340 ? 10.504 27.171 -11.868 1.00 90.75 340 ALA A N 1
ATOM 2560 C CA . ALA A 1 340 ? 10.181 28.505 -11.376 1.00 90.75 340 ALA A CA 1
ATOM 2561 C C . ALA A 1 340 ? 10.552 29.572 -12.418 1.00 90.75 340 ALA A C 1
ATOM 2563 O O . ALA A 1 340 ? 9.701 30.369 -12.813 1.00 90.75 340 ALA A O 1
ATOM 2564 N N . ASP A 1 341 ? 11.768 29.525 -12.963 1.00 90.12 341 ASP A N 1
ATOM 2565 C CA . ASP A 1 341 ? 12.186 30.444 -14.022 1.00 90.12 341 ASP A CA 1
ATOM 2566 C C . ASP A 1 341 ? 11.308 30.334 -15.271 1.00 90.12 341 ASP A C 1
ATOM 2568 O O . ASP A 1 341 ? 10.935 31.356 -15.847 1.00 90.12 341 ASP A O 1
ATOM 2572 N N . SER A 1 342 ? 10.890 29.127 -15.652 1.00 89.19 342 SER A N 1
ATOM 2573 C CA . SER A 1 342 ? 9.969 28.927 -16.776 1.00 89.19 342 SER A CA 1
ATOM 2574 C C . SER A 1 342 ? 8.594 29.555 -16.519 1.00 89.19 342 SER A C 1
ATOM 2576 O O . SER A 1 342 ? 8.005 30.150 -17.423 1.00 89.19 342 SER A O 1
ATOM 2578 N N . MET A 1 343 ? 8.085 29.482 -15.283 1.00 90.38 343 MET A N 1
ATOM 2579 C CA . MET A 1 343 ? 6.849 30.166 -14.883 1.00 90.38 343 MET A CA 1
ATOM 2580 C C . MET A 1 343 ? 7.006 31.688 -14.961 1.00 90.38 343 MET A C 1
ATOM 2582 O O . MET A 1 343 ? 6.103 32.370 -15.446 1.00 90.38 343 MET A O 1
ATOM 2586 N N . ARG A 1 344 ? 8.154 32.215 -14.518 1.00 91.19 344 ARG A N 1
ATOM 2587 C CA . ARG A 1 344 ? 8.472 33.649 -14.523 1.00 91.19 344 ARG A CA 1
ATOM 2588 C C . ARG A 1 344 ? 8.630 34.216 -15.933 1.00 91.19 344 ARG A C 1
ATOM 2590 O O . ARG A 1 344 ? 8.110 35.289 -16.222 1.00 91.19 344 ARG A O 1
ATOM 2597 N N . LEU A 1 345 ? 9.334 33.493 -16.805 1.00 86.94 345 LEU A N 1
ATOM 2598 C CA . LEU A 1 345 ? 9.646 33.902 -18.179 1.00 86.94 345 LEU A CA 1
ATOM 2599 C C . LEU A 1 345 ? 8.495 33.661 -19.162 1.00 86.94 345 LEU A C 1
ATOM 2601 O O . LEU A 1 345 ? 8.586 34.051 -20.327 1.00 86.94 345 LEU A O 1
ATOM 2605 N N . ARG A 1 346 ? 7.403 33.025 -18.722 1.00 85.75 346 ARG A N 1
ATOM 2606 C CA . ARG A 1 346 ? 6.241 32.794 -19.574 1.00 85.75 346 ARG A CA 1
ATOM 2607 C C . ARG A 1 346 ? 5.668 34.129 -20.051 1.00 85.75 346 ARG A C 1
ATOM 2609 O O . ARG A 1 346 ? 5.328 35.008 -19.257 1.00 85.75 346 ARG A O 1
ATOM 2616 N N . ASN A 1 347 ? 5.509 34.251 -21.368 1.00 80.25 347 ASN A N 1
ATOM 2617 C CA . ASN A 1 347 ? 4.931 35.439 -21.991 1.00 80.25 347 ASN A CA 1
ATOM 2618 C C . ASN A 1 347 ? 3.609 35.826 -21.308 1.00 80.25 347 ASN A C 1
ATOM 2620 O O . ASN A 1 347 ? 2.715 34.989 -21.178 1.00 80.25 347 ASN A O 1
ATOM 2624 N N . ARG A 1 348 ? 3.484 37.113 -20.949 1.00 80.81 348 ARG A N 1
ATOM 2625 C CA . ARG A 1 348 ? 2.334 37.735 -20.258 1.00 80.81 348 ARG A CA 1
ATOM 2626 C C . ARG A 1 348 ? 2.200 37.459 -18.753 1.00 80.81 348 ARG A C 1
ATOM 2628 O O . ARG A 1 348 ? 1.173 37.821 -18.189 1.00 80.81 348 ARG A O 1
ATOM 2635 N N . VAL A 1 349 ? 3.190 36.843 -18.102 1.00 82.12 349 VAL A N 1
ATOM 2636 C CA . VAL A 1 349 ? 3.195 36.684 -16.633 1.00 82.12 349 VAL A CA 1
ATOM 2637 C C . VAL A 1 349 ? 3.887 37.864 -15.931 1.00 82.12 349 VAL A C 1
ATOM 2639 O O . VAL A 1 349 ? 3.452 38.234 -14.847 1.00 82.12 349 VAL A O 1
ATOM 2642 N N . GLU A 1 350 ? 4.913 38.474 -16.549 1.00 79.56 350 GLU A N 1
ATOM 2643 C CA . GLU A 1 350 ? 5.637 39.690 -16.092 1.00 79.56 350 GLU A CA 1
ATOM 2644 C C . GLU A 1 350 ? 6.015 39.713 -14.591 1.00 79.56 350 GLU A C 1
ATOM 2646 O O . GLU A 1 350 ? 6.199 40.770 -13.986 1.00 79.56 350 GLU A O 1
ATOM 2651 N N . ALA A 1 351 ? 6.148 38.540 -13.968 1.00 86.00 351 ALA A N 1
ATOM 2652 C CA . ALA A 1 351 ? 6.400 38.425 -12.540 1.00 86.00 351 ALA A CA 1
ATOM 2653 C C . ALA A 1 351 ? 7.871 38.719 -12.205 1.00 86.00 351 ALA A C 1
ATOM 2655 O O . ALA A 1 351 ? 8.791 38.321 -12.919 1.00 86.00 351 ALA A O 1
ATOM 2656 N N . GLN A 1 352 ? 8.106 39.383 -11.072 1.00 88.81 352 GLN A N 1
ATOM 2657 C CA . GLN A 1 352 ? 9.459 39.706 -10.595 1.00 88.81 352 GLN A CA 1
ATOM 2658 C C . GLN A 1 352 ? 10.160 38.495 -9.963 1.00 88.81 352 GLN A C 1
ATOM 2660 O O . GLN A 1 352 ? 11.380 38.365 -10.044 1.00 88.81 352 GLN A O 1
ATOM 2665 N N . PHE A 1 353 ? 9.382 37.595 -9.365 1.00 90.81 353 PHE A N 1
ATOM 2666 C CA . PHE A 1 353 ? 9.832 36.334 -8.790 1.00 90.81 353 PHE A CA 1
ATOM 2667 C C . PHE A 1 353 ? 8.754 35.264 -8.982 1.00 90.81 353 PHE A C 1
ATOM 2669 O O . PHE A 1 353 ? 7.602 35.563 -9.296 1.00 90.81 353 PHE A O 1
ATOM 2676 N N . SER A 1 354 ? 9.136 34.010 -8.782 1.00 90.38 354 SER A N 1
ATOM 2677 C CA . SER A 1 354 ? 8.272 32.841 -8.912 1.00 90.38 354 SER A CA 1
ATOM 2678 C C . SER A 1 354 ? 8.731 31.778 -7.933 1.00 90.38 354 SER A C 1
ATOM 2680 O O . SER A 1 354 ? 9.927 31.629 -7.696 1.00 90.38 354 SER A O 1
ATOM 2682 N N . MET A 1 355 ? 7.790 31.004 -7.418 1.00 88.19 355 MET A N 1
ATOM 2683 C CA . MET A 1 355 ? 8.076 29.875 -6.548 1.00 88.19 355 MET A CA 1
ATOM 2684 C C . MET A 1 355 ? 7.186 28.709 -6.936 1.00 88.19 355 MET A C 1
ATOM 2686 O O . MET A 1 355 ? 6.054 28.894 -7.384 1.00 88.19 355 MET A O 1
ATOM 2690 N N . THR A 1 356 ? 7.713 27.508 -6.757 1.00 84.06 356 THR A N 1
ATOM 2691 C CA . THR A 1 356 ? 6.972 26.269 -6.943 1.00 84.06 356 THR A CA 1
ATOM 2692 C C . THR A 1 356 ? 7.351 25.299 -5.839 1.00 84.06 356 THR A C 1
ATOM 2694 O O . THR A 1 356 ? 8.451 25.353 -5.287 1.00 84.06 356 THR A O 1
ATOM 2697 N N . ASN A 1 357 ? 6.432 24.414 -5.483 1.00 79.69 357 ASN A N 1
ATOM 2698 C CA . ASN A 1 357 ? 6.695 23.377 -4.504 1.00 79.69 357 ASN A CA 1
ATOM 2699 C C . ASN A 1 357 ? 7.444 22.207 -5.163 1.00 79.69 357 ASN A C 1
ATOM 2701 O O . ASN A 1 357 ? 7.028 21.674 -6.191 1.00 79.69 357 ASN A O 1
ATOM 2705 N N . SER A 1 358 ? 8.495 21.711 -4.510 1.00 67.81 358 SER A N 1
ATOM 2706 C CA . SER A 1 358 ? 9.268 20.539 -4.965 1.00 67.81 358 SER A CA 1
ATOM 2707 C C . SER A 1 358 ? 8.441 19.243 -5.054 1.00 67.81 358 SER A C 1
ATOM 2709 O O . SER A 1 358 ? 8.818 18.284 -5.736 1.00 67.81 358 SER A O 1
ATOM 2711 N N . LEU A 1 359 ? 7.282 19.204 -4.386 1.00 67.75 359 LEU A N 1
ATOM 2712 C CA . LEU A 1 359 ? 6.320 18.104 -4.467 1.00 67.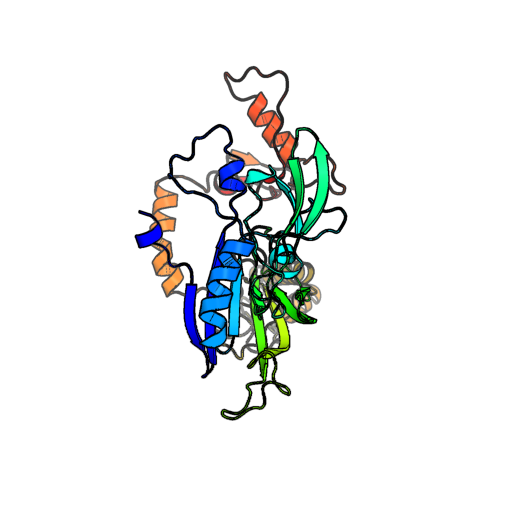75 359 LEU A CA 1
ATOM 2713 C C . LEU A 1 359 ? 5.574 18.045 -5.810 1.00 67.75 359 LEU A C 1
ATOM 2715 O O . LEU A 1 359 ? 5.150 16.957 -6.198 1.00 67.75 359 LEU A O 1
ATOM 2719 N N . GLY A 1 360 ? 5.427 19.176 -6.511 1.00 72.75 360 GLY A N 1
ATOM 2720 C CA . GLY A 1 360 ? 4.763 19.250 -7.816 1.00 72.75 360 GLY A CA 1
ATOM 2721 C C . GLY A 1 360 ? 5.599 18.673 -8.961 1.00 72.75 360 GLY A C 1
ATOM 2722 O O . GLY A 1 360 ? 5.050 18.183 -9.941 1.00 72.75 360 GLY A O 1
ATOM 2723 N N . ILE A 1 361 ? 6.921 18.657 -8.805 1.00 77.31 361 ILE A N 1
ATOM 2724 C CA . ILE A 1 361 ? 7.868 18.033 -9.736 1.00 77.31 361 ILE A CA 1
ATOM 2725 C C . ILE A 1 361 ? 7.838 16.528 -9.478 1.00 77.31 361 ILE A C 1
ATOM 2727 O O . ILE A 1 361 ? 7.889 16.128 -8.323 1.00 77.31 361 ILE A O 1
ATOM 2731 N N . ARG A 1 362 ? 7.726 15.667 -10.494 1.00 70.56 362 ARG A N 1
ATOM 2732 C CA . ARG A 1 362 ? 7.497 14.222 -10.266 1.00 70.56 362 ARG A CA 1
ATOM 2733 C C . ARG A 1 362 ? 8.724 13.344 -10.502 1.00 70.56 362 ARG A C 1
ATOM 2735 O O . ARG A 1 362 ? 8.885 12.357 -9.783 1.00 70.56 362 ARG A O 1
ATOM 2742 N N . THR A 1 363 ? 9.625 13.744 -11.394 1.00 69.06 363 THR A N 1
ATOM 2743 C CA . THR A 1 363 ? 10.847 13.003 -11.741 1.00 69.06 363 THR A CA 1
ATOM 2744 C C . THR A 1 363 ? 12.049 13.939 -11.932 1.00 69.06 363 THR A C 1
ATOM 2746 O O . THR A 1 363 ? 11.889 15.157 -11.903 1.00 69.06 363 THR A O 1
ATOM 2749 N N . ASN A 1 364 ? 13.252 13.369 -12.045 1.00 73.56 364 ASN A N 1
ATOM 2750 C CA . ASN A 1 364 ? 14.454 14.088 -12.481 1.00 73.56 364 ASN A CA 1
ATOM 2751 C C . ASN A 1 364 ? 14.453 14.208 -14.010 1.00 73.56 364 ASN A C 1
ATOM 2753 O O . ASN A 1 364 ? 13.877 13.352 -14.678 1.00 73.56 364 ASN A O 1
ATOM 2757 N N . MET A 1 365 ? 15.164 15.202 -14.539 1.00 75.94 365 MET A N 1
ATOM 2758 C CA . MET A 1 365 ? 15.512 15.264 -15.960 1.00 75.94 365 MET A CA 1
ATOM 2759 C C . MET A 1 365 ? 16.887 14.620 -16.145 1.00 75.94 365 MET A C 1
ATOM 2761 O O . MET A 1 365 ? 17.837 14.982 -15.444 1.00 75.94 365 MET A O 1
ATOM 2765 N N . GLU A 1 366 ? 16.988 13.624 -17.018 1.00 77.44 366 GLU A N 1
ATOM 2766 C CA . GLU A 1 366 ? 18.248 12.923 -17.270 1.00 77.44 366 GLU A CA 1
ATOM 2767 C C . GLU A 1 366 ? 19.111 13.691 -18.290 1.00 77.44 366 GLU A C 1
ATOM 2769 O O . GLU A 1 366 ? 18.658 14.628 -18.941 1.00 77.44 366 GLU A O 1
ATOM 2774 N N . GLU A 1 367 ? 20.398 13.353 -18.371 1.00 70.81 367 GLU A N 1
ATOM 2775 C CA . GLU A 1 367 ? 21.306 13.941 -19.363 1.00 70.81 367 GLU A CA 1
ATOM 2776 C C . GLU A 1 367 ? 20.980 13.412 -20.768 1.00 70.81 367 GLU A C 1
ATOM 2778 O O . GLU A 1 367 ? 20.795 12.206 -20.946 1.00 70.81 367 GLU A O 1
ATOM 2783 N N . GLY A 1 368 ? 20.972 14.297 -21.768 1.00 81.50 368 GLY A N 1
ATOM 2784 C CA . GLY A 1 368 ? 20.725 13.941 -23.163 1.00 81.50 368 GLY A CA 1
ATOM 2785 C C . GLY A 1 368 ? 19.624 14.765 -23.827 1.00 81.50 368 GLY A C 1
ATOM 2786 O O . GLY A 1 368 ? 19.360 15.908 -23.456 1.00 81.50 368 GLY A O 1
ATOM 2787 N N . LEU A 1 369 ? 19.017 14.201 -24.873 1.00 80.56 369 LEU A N 1
ATOM 2788 C CA . LEU A 1 369 ? 17.903 14.828 -25.585 1.00 80.56 369 LEU A CA 1
ATOM 2789 C C . LEU A 1 369 ? 16.654 14.833 -24.705 1.00 80.56 369 LEU A C 1
ATOM 2791 O O . LEU A 1 369 ? 16.208 13.776 -24.279 1.00 80.56 369 LEU A O 1
ATOM 2795 N N . VAL A 1 370 ? 16.070 16.013 -24.514 1.00 82.69 370 VAL A N 1
ATOM 2796 C CA . VAL A 1 370 ? 14.837 16.200 -23.748 1.00 82.69 370 VAL A CA 1
ATOM 2797 C C . VAL A 1 370 ? 13.660 16.182 -24.715 1.00 82.69 370 VAL A C 1
ATOM 2799 O O . VAL A 1 370 ? 13.551 17.048 -25.597 1.00 82.69 370 VAL A O 1
ATOM 2802 N N . SER A 1 371 ? 12.807 15.170 -24.570 1.00 82.44 371 SER A N 1
ATOM 2803 C CA . SER A 1 371 ? 11.594 14.969 -25.364 1.00 82.44 371 SER A CA 1
ATOM 2804 C C . SER A 1 371 ? 10.364 15.592 -24.699 1.00 82.44 371 SER A C 1
ATOM 2806 O O . SER A 1 371 ? 10.386 15.950 -23.520 1.00 82.44 371 SER A O 1
ATOM 2808 N N . ILE A 1 372 ? 9.275 15.745 -25.463 1.00 81.50 372 ILE A N 1
ATOM 2809 C CA . ILE A 1 372 ? 7.978 16.169 -24.912 1.00 81.50 372 ILE A CA 1
ATOM 2810 C C . ILE A 1 372 ? 7.494 15.170 -23.853 1.00 81.50 372 ILE A C 1
ATOM 2812 O O . ILE A 1 372 ? 6.924 15.597 -22.854 1.00 81.50 372 ILE A O 1
ATOM 2816 N N . GLU A 1 373 ? 7.774 13.876 -24.027 1.00 78.25 373 GLU A N 1
ATOM 2817 C CA . GLU A 1 373 ? 7.481 12.836 -23.033 1.00 78.25 373 GLU A CA 1
ATOM 2818 C C . GLU A 1 373 ? 8.052 13.168 -21.650 1.00 78.25 373 GLU A C 1
ATOM 2820 O O . GLU A 1 373 ? 7.340 13.067 -20.662 1.00 78.25 373 GLU A O 1
ATOM 2825 N N . GLU A 1 374 ? 9.301 13.637 -21.572 1.00 73.31 374 GLU A N 1
ATOM 2826 C CA . GLU A 1 374 ? 9.950 13.956 -20.292 1.00 73.31 374 GLU A CA 1
ATOM 2827 C C . GLU A 1 374 ? 9.343 15.175 -19.572 1.00 73.31 374 GLU A C 1
ATOM 2829 O O . GLU A 1 374 ? 9.665 15.424 -18.406 1.00 73.31 374 GLU A O 1
ATOM 2834 N N . MET A 1 375 ? 8.495 15.960 -20.250 1.00 76.81 375 MET A N 1
ATOM 2835 C CA . MET A 1 375 ? 7.799 17.109 -19.656 1.00 76.81 375 MET A CA 1
ATOM 2836 C C . MET A 1 375 ? 6.486 16.740 -18.958 1.00 76.81 375 MET A C 1
ATOM 2838 O O . MET A 1 375 ? 5.955 17.576 -18.219 1.00 76.81 375 MET A O 1
ATOM 2842 N N . PHE A 1 376 ? 5.968 15.533 -19.191 1.00 67.88 376 PHE A N 1
ATOM 2843 C CA . PHE A 1 376 ? 4.745 15.005 -18.585 1.00 67.88 376 PHE A CA 1
ATOM 2844 C C . PHE A 1 376 ? 5.077 13.941 -17.532 1.00 67.88 376 PHE A C 1
ATOM 2846 O O . PHE A 1 376 ? 4.344 13.892 -16.512 1.00 67.88 376 PHE A O 1
#

pLDDT: mean 79.28, std 13.89, range [37.41, 97.81]

Radius of gyration: 26.36 Å; chains: 1; bounding box: 61×64×62 Å

Foldseek 3Di:
DCCVVDDQWDWDQDPNFTEIEGEEAACVVVCVPVVDPPPVPDDDDDRLVVVLVVLVVPLVPGQAYEYEYAQDWDPPDPVRGGPLQCLFAWDKDKDAPVPQDDDDDADPLQSDGGWAFDADDPPRITITTDAHHPGHAEYEYHNPQDFDVVFDWHQHPVRATYTYGYQGDPLQKDKDKAFDKDAADPPDDCVVVVRGIHTPDMGIAIFGEDQDFFAPDLQDADAQDPVNDQDLDAGHGDPPDDPPPDGDGDPCVVVLVVLQVLLVVCNVRSNRDDPSNVCSSRNNGHDYDHDDPVVCVVCVVVVVVCVVVDVQQDFDDFAQAKQALDDPPRDDGSVQVVVFVCCCPPPPPVDPGGGDDSVVDDGIDGGTTDGNNNVD

Secondary structure (DSSP, 8-state):
-GGGT--SEEEEEETTEEEEEEEEE--HHHHS-TTS--TT---PPPHHHHHHHHHHHHGGG-SEEEEEEE----S-STT---HHHHHHH-EEEEEEGGGSPP--S--TTSSSPPPEEEEE-GGGEEEEEE---SS--EEEE-SS--B-SSPEEEE-TTS-EEEEEEB-STTSEEEEEEEEEE---TT--TTT-TTSSEEEEEEEEEEE--S-PPBSSTT--PPPPTT-------PPB-----TTSPPPPGGGHHHHHHHHHHHHHHHHHT--SSHHHHHHHHH--PPP----HHHHHHHHHHHHHHHHH--TT-EEEEESS-B-SS-TTSPPPHHHHHHHHHHHHSTTT--S-----TTT--SPBPSEEEESGGG-

Sequence (376 aa):
NLGALVKPYEVRNINGLRVAIIGMGNTSSMTSLKDGGNSTGITPLEPIEALRAWVNILEPQVDLVFVVSHQGLTNRSELNLGEDVEMITGYERVVPRDAVPDCVEQDPTLKNPCWQGVAEAPDGQIRVFVPGIVGIDAIFGGHLHIVLNPPKVLTDPAGRKVPLVHSGAFAKFFGRFDAVVRVPPKDFDPAEYPHGSEIVSHTYSIIPITNRIPKKTATAVVACPADHVPTEEVEDAEDNVGAATACLNLFGAAQQMKLCKLADQCRLKGDACTTECREARRDCSSVPAPIDAATVELLDPYVQGLYQAEDLNKSFAFATARISRFGLSGEDSPLGNLVADSMRLRNRVEAQFSMTNSLGIRTNMEEGLVSIEEMF